Protein AF-0000000086155146 (afdb_homodimer)

Solvent-accessible surface area (backbone atoms only — not comparable to full-atom values): 42129 Å² total; per-residue (Å²): 133,86,76,80,70,72,75,75,74,77,74,77,80,60,56,73,86,60,48,86,61,66,80,76,77,64,68,78,49,41,44,60,53,48,50,51,53,52,52,36,33,69,68,70,44,82,48,33,76,65,54,46,50,51,50,54,57,60,63,41,66,74,61,87,83,54,77,83,78,45,73,68,56,48,50,47,44,37,39,73,60,63,41,34,44,66,56,79,62,88,59,85,77,42,44,61,18,37,35,22,65,53,48,24,38,41,51,51,40,46,54,49,54,49,50,40,51,74,71,64,38,53,57,33,37,41,55,73,49,75,48,46,19,61,42,56,50,90,77,64,74,53,46,96,81,67,66,49,54,77,82,67,74,88,69,92,59,45,38,32,38,41,34,42,41,27,29,54,80,20,67,47,74,79,32,74,41,71,49,60,25,27,82,53,32,76,86,44,89,57,59,46,59,96,35,41,66,60,49,48,49,46,39,64,70,32,42,52,74,62,47,63,71,55,22,34,40,33,34,60,76,48,68,51,57,57,40,57,30,84,88,29,55,61,79,58,47,82,52,49,60,67,51,42,26,44,49,38,41,77,69,67,52,73,57,95,84,33,63,45,47,72,57,44,62,76,50,50,36,28,48,42,49,37,52,42,62,75,61,49,53,73,80,42,37,45,56,42,57,58,31,44,77,54,45,25,44,64,43,64,46,36,82,65,44,55,62,70,38,41,54,56,60,50,49,51,52,38,52,51,52,28,14,67,66,50,79,77,56,33,59,68,50,42,49,51,38,45,53,50,42,62,72,64,54,51,35,68,59,32,34,52,36,44,52,48,25,52,51,50,45,52,50,52,61,74,49,42,65,53,58,52,40,39,60,84,120,133,86,76,80,69,72,75,75,74,76,75,74,80,60,56,74,86,62,47,84,61,68,80,76,75,65,68,78,49,40,44,58,53,48,50,52,52,52,51,37,33,69,68,71,44,81,48,34,74,65,53,47,49,51,48,52,57,60,65,48,63,78,65,89,82,60,78,83,78,44,73,68,57,48,51,46,44,36,41,74,59,62,43,35,44,66,56,79,62,89,60,87,78,43,44,61,19,37,35,21,66,52,48,24,36,43,51,52,41,47,55,49,54,48,49,40,51,73,70,67,39,53,58,33,35,41,56,72,51,75,48,45,19,61,43,58,50,91,77,63,76,50,46,97,81,69,69,47,54,76,84,67,75,87,67,92,59,44,39,31,39,41,35,42,40,27,30,56,79,20,67,49,74,80,32,74,42,73,48,60,25,24,81,54,31,76,86,46,89,57,58,49,56,96,35,41,66,60,48,49,50,45,39,63,70,30,41,52,74,62,47,64,71,54,22,35,40,34,32,58,76,48,70,51,56,58,39,58,30,82,89,26,56,62,77,58,46,83,52,48,59,67,52,43,27,46,50,37,40,78,69,66,51,72,57,96,84,34,63,44,48,72,57,45,63,74,51,50,37,27,49,42,50,38,53,41,63,75,61,50,54,73,78,43,38,45,56,43,56,57,32,44,77,55,44,25,45,63,43,62,47,34,82,64,42,56,61,70,38,42,54,56,61,51,48,52,51,39,52,51,51,29,12,68,66,51,81,77,57,32,59,69,52,42,48,52,40,45,51,49,43,61,72,64,55,51,34,67,58,32,34,54,36,44,52,49,25,52,51,51,45,53,52,52,60,73,49,44,65,53,58,51,40,38,63,85,122

InterPro domains:
  IPR036397 Ribonuclease H superfamily [G3DSA:3.30.420.10] (90-369)
  IPR038717 Tc1-like transposase, DDE domain [PF13358] (192-325)

Radius of gyration: 32.21 Å; Cα contacts (8 Å, |Δi|>4): 1114; chains: 2; bounding box: 60×94×88 Å

pLDDT: mean 84.03, std 21.08, range [21.81, 98.88]

Secondary structure (DSSP, 8-state):
---------------TTS--------GGGHHHHHHHHHHHHHTT----HHHHHHHHHHHTTSSSS-----HHHHHHIIIIIS-EEE---SSS---EEEEHHHHHHHHHHHHHHHHHHHTT--EEEEEEEEEETT---SS----TTS--S-----S---EEEEEEEEETTEEPTT--EEEE-GGG-SSSS------HHHHHHHIIIIIGGGSPTT-EEEE---TTT-PBPGGGPPPPTT--HHHHHHHHHHTT--BTTB-SHHHHTTS-HHHHHHHHHHTPPPP-BHHHHHHHTTT-EEEEPPTT-GGG-THHHHHHHHHHHHHHH--S--HHHHHHHHHHHHHH--HHHHHHHHHHHHHHHHHHHHTTTTS-EE---/---------------TTS--------GGGHHHHHHHHHHHHHTT----HHHHHHHHHHHTTS-SS-----HHHHHHIIIIIS-EEE---SSS---EEEEHHHHHHHHHHHHHHHHHHHTT--EEEEEEEEEETT---S-----TTS--S-----S---EEEEEEEEETTEEPTT--EEEE-GGG-SSSS------HHHHHHHIIIIITTTSPTT-EEEE---TTT-PBPGGGPPPPTT--HHHHHHHHHHTT--BTTB-SHHHHTTS-HHHHHHHHHHTPPPP-BHHHHHHHHTT-EEEEPPTT-GGG-THHHHHHHHHHHHHHH--S--HHHHHHHHHHHHHH--HHHHHHHHHHHHHHHHHHHHTTTTS-EE---

Structure (mmCIF, N/CA/C/O backbone):
data_AF-0000000086155146-model_v1
#
loop_
_entity.id
_entity.type
_entity.pdbx_description
1 polymer 'Tc1-like transposase DDE domain-containing protein'
#
loop_
_atom_site.group_PDB
_atom_site.id
_atom_site.type_symbol
_atom_site.label_atom_id
_atom_site.label_alt_id
_atom_site.label_comp_id
_atom_site.label_asym_id
_atom_site.label_entity_id
_atom_site.label_seq_id
_atom_site.pdbx_PDB_ins_code
_atom_site.Cartn_x
_atom_site.Cartn_y
_atom_site.Cartn_z
_atom_site.occupancy
_atom_site.B_iso_or_equiv
_atom_site.auth_seq_id
_atom_site.auth_comp_id
_atom_site.auth_asym_id
_atom_site.auth_atom_id
_atom_site.pdbx_PDB_model_num
ATOM 1 N N . MET A 1 1 ? 4.207 -21.031 -58.031 1 22.39 1 MET A N 1
ATOM 2 C CA . MET A 1 1 ? 4.684 -20.109 -57 1 22.39 1 MET A CA 1
ATOM 3 C C . MET A 1 1 ? 3.621 -19.891 -55.938 1 22.39 1 MET A C 1
ATOM 5 O O . MET A 1 1 ? 2.541 -19.375 -56.219 1 22.39 1 MET A O 1
ATOM 9 N N . GLN A 1 2 ? 3.359 -20.906 -55.094 1 22.81 2 GLN A N 1
ATOM 10 C CA . GLN A 1 2 ? 2.277 -21.094 -54.125 1 22.81 2 GLN A CA 1
ATOM 11 C C . GLN A 1 2 ? 2.289 -20.016 -53.062 1 22.81 2 GLN A C 1
ATOM 13 O O . GLN A 1 2 ? 3.299 -19.828 -52.375 1 22.81 2 GLN A O 1
ATOM 18 N N . ILE A 1 3 ? 1.661 -18.875 -53.344 1 22.64 3 ILE A N 1
ATOM 19 C CA . ILE A 1 3 ? 1.706 -17.688 -52.5 1 22.64 3 ILE A CA 1
ATOM 20 C C . ILE A 1 3 ? 1.04 -17.984 -51.156 1 22.64 3 ILE A C 1
ATOM 22 O O . ILE A 1 3 ? -0.092 -18.484 -51.125 1 22.64 3 ILE A O 1
ATOM 26 N N . ARG A 1 4 ? 1.649 -18.172 -50.031 1 22.8 4 ARG A N 1
ATOM 27 C CA . ARG A 1 4 ? 1.273 -18.266 -48.625 1 22.8 4 ARG A CA 1
ATOM 28 C C . ARG A 1 4 ? 0.456 -17.047 -48.188 1 22.8 4 ARG A C 1
ATOM 30 O O . ARG A 1 4 ? 1.004 -15.961 -48 1 22.8 4 ARG A O 1
ATOM 37 N N . LYS A 1 5 ? -0.626 -16.734 -48.844 1 27.36 5 LYS A N 1
ATOM 38 C CA . LYS A 1 5 ? -1.312 -15.633 -48.156 1 27.36 5 LYS A CA 1
ATOM 39 C C . LYS A 1 5 ? -1.737 -16.016 -46.75 1 27.36 5 LYS A C 1
ATOM 41 O O . LYS A 1 5 ? -2.379 -17.047 -46.562 1 27.36 5 LYS A O 1
ATOM 46 N N . LYS A 1 6 ? -1.013 -15.594 -45.781 1 28.09 6 LYS A N 1
ATOM 47 C CA . LYS A 1 6 ? -1.345 -15.672 -44.375 1 28.09 6 LYS A CA 1
ATOM 48 C C . LYS A 1 6 ? -2.803 -15.289 -44.125 1 28.09 6 LYS A C 1
ATOM 50 O O . LYS A 1 6 ? -3.27 -14.25 -44.594 1 28.09 6 LYS A O 1
ATOM 55 N N . LEU A 1 7 ? -3.721 -16.219 -44.188 1 27.06 7 LEU A N 1
ATOM 56 C CA . LEU A 1 7 ? -5.059 -15.891 -43.719 1 27.06 7 LEU A CA 1
ATOM 57 C C . LEU A 1 7 ? -4.992 -14.875 -42.562 1 27.06 7 LEU A C 1
ATOM 59 O O . LEU A 1 7 ? -4.316 -15.109 -41.562 1 27.06 7 LEU A O 1
ATOM 63 N N . GLU A 1 8 ? -4.98 -13.578 -42.906 1 27.05 8 GLU A N 1
ATOM 64 C CA . GLU A 1 8 ? -5.238 -12.586 -41.844 1 27.05 8 GLU A CA 1
ATOM 65 C C . GLU A 1 8 ? -6.367 -13.023 -40.938 1 27.05 8 GLU A C 1
ATOM 67 O O . GLU A 1 8 ? -7.484 -13.281 -41.375 1 27.05 8 GLU A O 1
ATOM 72 N N . SER A 1 9 ? -6.246 -13.961 -40.094 1 27.7 9 SER A N 1
ATOM 73 C CA . SER A 1 9 ? -7.16 -14.367 -39.031 1 27.7 9 SER A CA 1
ATOM 74 C C . SER A 1 9 ? -8.125 -13.242 -38.656 1 27.7 9 SER A C 1
ATOM 76 O O . SER A 1 9 ? -7.738 -12.07 -38.625 1 27.7 9 SER A O 1
ATOM 78 N N . GLY A 1 10 ? -9.445 -13.359 -39.031 1 26.94 10 GLY A N 1
ATOM 79 C CA . GLY A 1 10 ? -10.625 -12.547 -38.781 1 26.94 10 GLY A CA 1
ATOM 80 C C . GLY A 1 10 ? -10.602 -11.867 -37.438 1 26.94 10 GLY A C 1
ATOM 81 O O . GLY A 1 10 ? -10.07 -12.414 -36.469 1 26.94 10 GLY A O 1
ATOM 82 N N . GLU A 1 11 ? -10.57 -10.578 -37.406 1 29 11 GLU A N 1
ATOM 83 C CA . GLU A 1 11 ? -10.727 -9.672 -36.281 1 29 11 GLU A CA 1
ATOM 84 C C . GLU A 1 11 ? -11.969 -10.023 -35.469 1 29 11 GLU A C 1
ATOM 86 O O . GLU A 1 11 ? -13.062 -10.125 -36 1 29 11 GLU A O 1
ATOM 91 N N . PRO A 1 12 ? -11.922 -10.914 -34.5 1 28.66 12 PRO A N 1
ATOM 92 C CA . PRO A 1 12 ? -13.125 -11.156 -33.688 1 28.66 12 PRO A CA 1
ATOM 93 C C . PRO A 1 12 ? -13.945 -9.891 -33.469 1 28.66 12 PRO A C 1
ATOM 95 O O . PRO A 1 12 ? -13.391 -8.797 -33.312 1 28.66 12 PRO A O 1
ATOM 98 N N . PHE A 1 13 ? -15.062 -9.773 -34.156 1 28.67 13 PHE A N 1
ATOM 99 C CA . PHE A 1 13 ? -16.109 -8.758 -34 1 28.67 13 PHE A CA 1
ATOM 100 C C . PHE A 1 13 ? -16.406 -8.5 -32.531 1 28.67 13 PHE A C 1
ATOM 102 O O . PHE A 1 13 ? -17.109 -9.273 -31.891 1 28.67 13 PHE A O 1
ATOM 109 N N . TYR A 1 14 ? -15.43 -8.102 -31.734 1 29.31 14 TYR A N 1
ATOM 110 C CA . TYR A 1 14 ? -15.773 -7.598 -30.406 1 29.31 14 TYR A CA 1
ATOM 111 C C . TYR A 1 14 ? -16.875 -6.543 -30.5 1 29.31 14 TYR A C 1
ATOM 113 O O . TYR A 1 14 ? -16.938 -5.777 -31.469 1 29.31 14 TYR A O 1
ATOM 121 N N . ASP A 1 15 ? -18.078 -6.93 -30.047 1 28.42 15 ASP A N 1
ATOM 122 C CA . ASP A 1 15 ? -19.094 -5.91 -29.828 1 28.42 15 ASP A CA 1
ATOM 123 C C . ASP A 1 15 ? -18.469 -4.559 -29.484 1 28.42 15 ASP A C 1
ATOM 125 O O . ASP A 1 15 ? -17.344 -4.5 -28.969 1 28.42 15 ASP A O 1
ATOM 129 N N . GLU A 1 16 ? -18.922 -3.521 -30.141 1 31.19 16 GLU A N 1
ATOM 130 C CA . GLU A 1 16 ? -18.469 -2.135 -30.062 1 31.19 16 GLU A CA 1
ATOM 131 C C . GLU A 1 16 ? -18.094 -1.765 -28.625 1 31.19 16 GLU A C 1
ATOM 133 O O . GLU A 1 16 ? -17.141 -1.021 -28.406 1 31.19 16 GLU A O 1
ATOM 138 N N . GLU A 1 17 ? -19.047 -1.908 -27.734 1 31.16 17 GLU A N 1
ATOM 139 C CA . GLU A 1 17 ? -18.766 -1.576 -26.344 1 31.16 17 GLU A CA 1
ATOM 140 C C . GLU A 1 17 ? -17.578 -2.369 -25.812 1 31.16 17 GLU A C 1
ATOM 142 O O . GLU A 1 17 ? -17.156 -2.178 -24.672 1 31.16 17 GLU A O 1
ATOM 147 N N . GLU A 1 18 ? -17.422 -3.58 -26.281 1 32 18 GLU A N 1
ATOM 148 C CA . GLU A 1 18 ? -16.125 -4.199 -26.031 1 32 18 GLU A CA 1
ATOM 149 C C . GLU A 1 18 ? -14.977 -3.32 -26.547 1 32 18 GLU A C 1
ATOM 151 O O . GLU A 1 18 ? -14.625 -3.379 -27.719 1 32 18 GLU A O 1
ATOM 156 N N . ARG A 1 19 ? -15 -1.979 -26.547 1 32.94 19 ARG A N 1
ATOM 157 C CA . ARG A 1 19 ? -13.914 -1.015 -26.656 1 32.94 19 ARG A CA 1
ATOM 158 C C . ARG A 1 19 ? -12.555 -1.7 -26.516 1 32.94 19 ARG A C 1
ATOM 160 O O . ARG A 1 19 ? -12.461 -2.795 -25.953 1 32.94 19 ARG A O 1
ATOM 167 N N . ASP A 1 20 ? -11.461 -0.962 -27.109 1 34.09 20 ASP A N 1
ATOM 168 C CA . ASP A 1 20 ? -10.031 -1.262 -27.062 1 34.09 20 ASP A CA 1
ATOM 169 C C . ASP A 1 20 ? -9.664 -1.97 -25.766 1 34.09 20 ASP A C 1
ATOM 171 O O . ASP A 1 20 ? -9.203 -1.333 -24.812 1 34.09 20 ASP A O 1
ATOM 175 N N . ARG A 1 21 ? -10.516 -2.598 -25.266 1 38.12 21 ARG A N 1
ATOM 176 C CA . ARG A 1 21 ? -9.844 -3.279 -24.156 1 38.12 21 ARG A CA 1
ATOM 177 C C . ARG A 1 21 ? -8.453 -3.76 -24.578 1 38.12 21 ARG A C 1
ATOM 179 O O . ARG A 1 21 ? -8.32 -4.523 -25.531 1 38.12 21 ARG A O 1
ATOM 186 N N . ALA A 1 22 ? -7.52 -2.988 -24.547 1 45.38 22 ALA A N 1
ATOM 187 C CA . ALA A 1 22 ? -6.105 -3.299 -24.719 1 45.38 22 ALA A CA 1
ATOM 188 C C . ALA A 1 22 ? -5.832 -4.777 -24.453 1 45.38 22 ALA A C 1
ATOM 190 O O . ALA A 1 22 ? -6.324 -5.34 -23.484 1 45.38 22 ALA A O 1
ATOM 191 N N . MET A 1 23 ? -5.879 -5.637 -25.516 1 49.91 23 MET A N 1
ATOM 192 C CA . MET A 1 23 ? -5.492 -7.043 -25.422 1 49.91 23 MET A CA 1
ATOM 193 C C . MET A 1 23 ? -4.602 -7.277 -24.203 1 49.91 23 MET A C 1
ATOM 195 O O . MET A 1 23 ? -3.523 -6.688 -24.094 1 49.91 23 MET A O 1
ATOM 199 N N . GLU A 1 24 ? -5.207 -7.652 -23.078 1 66.75 24 GLU A N 1
ATOM 200 C CA . GLU A 1 24 ? -4.418 -7.992 -21.891 1 66.75 24 GLU A CA 1
ATOM 201 C C . GLU A 1 24 ? -3.404 -9.086 -22.203 1 66.75 24 GLU A C 1
ATOM 203 O O . GLU A 1 24 ? -3.75 -10.102 -22.812 1 66.75 24 GLU A O 1
ATOM 208 N N . VAL A 1 25 ? -2.135 -8.898 -22.156 1 78.12 25 VAL A N 1
ATOM 209 C CA . VAL A 1 25 ? -1.032 -9.836 -22.344 1 78.12 25 VAL A CA 1
ATOM 210 C C . VAL A 1 25 ? -1.186 -11.016 -21.391 1 78.12 25 VAL A C 1
ATOM 212 O O . VAL A 1 25 ? -1.379 -10.828 -20.188 1 78.12 25 VAL A O 1
ATOM 215 N N . PRO A 1 26 ? -1.188 -12.219 -22.031 1 80.44 26 PRO A N 1
ATOM 216 C CA . PRO A 1 26 ? -1.224 -13.375 -21.125 1 80.44 26 PRO A CA 1
ATOM 217 C C . PRO A 1 26 ? -0.062 -13.391 -20.141 1 80.44 26 PRO A C 1
ATOM 219 O O . PRO A 1 26 ? 1.069 -13.062 -20.5 1 80.44 26 PRO A O 1
ATOM 222 N N . PRO A 1 27 ? -0.324 -13.844 -18.938 1 85.06 27 PRO A N 1
ATOM 223 C CA . PRO A 1 27 ? 0.723 -13.891 -17.922 1 85.06 27 PRO A CA 1
ATOM 224 C C . PRO A 1 27 ? 1.855 -14.852 -18.281 1 85.06 27 PRO A C 1
ATOM 226 O O . PRO A 1 27 ? 2.957 -14.742 -17.734 1 85.06 27 PRO A O 1
ATOM 229 N N . SER A 1 28 ? 1.609 -15.703 -19.219 1 82.25 28 SER A N 1
ATOM 230 C CA . SER A 1 28 ? 2.596 -16.703 -19.609 1 82.25 28 SER A CA 1
ATOM 231 C C . SER A 1 28 ? 3.82 -16.062 -20.25 1 82.25 28 SER A C 1
ATOM 233 O O . SER A 1 28 ? 4.875 -16.688 -20.359 1 82.25 28 SER A O 1
ATOM 235 N N . PHE A 1 29 ? 3.707 -14.812 -20.531 1 87 29 PHE A N 1
ATOM 236 C CA . PHE A 1 29 ? 4.828 -14.117 -21.141 1 87 29 PHE A CA 1
ATOM 237 C C . PHE A 1 29 ? 5.762 -13.547 -20.078 1 87 29 PHE A C 1
ATOM 239 O O . PHE A 1 29 ? 6.832 -13.023 -20.406 1 87 29 PHE A O 1
ATOM 246 N N . ALA A 1 30 ? 5.387 -13.656 -18.844 1 91.81 30 ALA A N 1
ATOM 247 C CA . ALA A 1 30 ? 6.172 -13.078 -17.75 1 91.81 30 ALA A CA 1
ATOM 248 C C . ALA A 1 30 ? 7.578 -13.664 -17.719 1 91.81 30 ALA A C 1
ATOM 250 O O . ALA A 1 30 ? 8.555 -12.938 -17.484 1 91.81 30 ALA A O 1
ATOM 251 N N . GLY A 1 31 ? 7.691 -14.922 -18 1 92.44 31 GLY A N 1
ATOM 252 C CA . GLY A 1 31 ? 8.992 -15.562 -18 1 92.44 31 GLY A CA 1
ATOM 253 C C . GLY A 1 31 ? 9.945 -14.992 -19.031 1 92.44 31 GLY A C 1
ATOM 254 O O . GLY A 1 31 ? 11.109 -14.719 -18.719 1 92.44 31 GLY A O 1
ATOM 255 N N . ASP A 1 32 ? 9.445 -14.781 -20.188 1 90.69 32 ASP A N 1
ATOM 256 C CA . ASP A 1 32 ? 10.258 -14.227 -21.266 1 90.69 32 ASP A CA 1
ATOM 257 C C . ASP A 1 32 ? 10.711 -12.805 -20.938 1 90.69 32 ASP A C 1
ATOM 259 O O . ASP A 1 32 ? 11.867 -12.453 -21.172 1 90.69 32 ASP A O 1
ATOM 263 N N . VAL A 1 33 ? 9.789 -12.117 -20.484 1 92.94 33 VAL A N 1
ATOM 264 C CA . VAL A 1 33 ? 10.086 -10.734 -20.156 1 92.94 33 VAL A CA 1
ATOM 265 C C . VAL A 1 33 ? 11.109 -10.688 -19.016 1 92.94 33 VAL A C 1
ATOM 267 O O . VAL A 1 33 ? 12.086 -9.93 -19.094 1 92.94 33 VAL A O 1
ATOM 270 N N . ARG A 1 34 ? 10.914 -11.438 -18.031 1 95.31 34 ARG A N 1
ATOM 271 C CA . ARG A 1 34 ? 11.82 -11.469 -16.891 1 95.31 34 ARG A CA 1
ATOM 272 C C . ARG A 1 34 ? 13.219 -11.922 -17.312 1 95.31 34 ARG A C 1
ATOM 274 O O . ARG A 1 34 ? 14.219 -11.359 -16.859 1 95.31 34 ARG A O 1
ATOM 281 N N . ASP A 1 35 ? 13.273 -12.93 -18.125 1 94.12 35 ASP A N 1
ATOM 282 C CA . ASP A 1 35 ? 14.562 -13.398 -18.641 1 94.12 35 ASP A CA 1
ATOM 283 C C . ASP A 1 35 ? 15.32 -12.281 -19.344 1 94.12 35 ASP A C 1
ATOM 285 O O . ASP A 1 35 ? 16.516 -12.109 -19.156 1 94.12 35 ASP A O 1
ATOM 289 N N . ALA A 1 36 ? 14.562 -11.586 -20.156 1 93.88 36 ALA A N 1
ATOM 290 C CA . ALA A 1 36 ? 15.188 -10.469 -20.859 1 93.88 36 ALA A CA 1
ATOM 291 C C . ALA A 1 36 ? 15.719 -9.43 -19.875 1 93.88 36 ALA A C 1
ATOM 293 O O . ALA A 1 36 ? 16.844 -8.938 -20.031 1 93.88 36 ALA A O 1
ATOM 294 N N . ILE A 1 37 ? 14.93 -9.117 -18.891 1 94.5 37 ILE A N 1
ATOM 295 C CA . ILE A 1 37 ? 15.32 -8.133 -17.875 1 94.5 37 ILE A CA 1
ATOM 296 C C . ILE A 1 37 ? 16.578 -8.617 -17.156 1 94.5 37 ILE A C 1
ATOM 298 O O . ILE A 1 37 ? 17.547 -7.867 -17.031 1 94.5 37 ILE A O 1
ATOM 302 N N . PHE A 1 38 ? 16.578 -9.859 -16.719 1 95.5 38 PHE A N 1
ATOM 303 C CA . PHE A 1 38 ? 17.703 -10.43 -15.969 1 95.5 38 PHE A CA 1
ATOM 304 C C . PHE A 1 38 ? 18.969 -10.469 -16.828 1 95.5 38 PHE A C 1
ATOM 306 O O . PHE A 1 38 ? 20.047 -10.125 -16.359 1 95.5 38 PHE A O 1
ATOM 313 N N . ASP A 1 39 ? 18.766 -10.812 -18.062 1 94.38 39 ASP A N 1
ATOM 314 C CA . ASP A 1 39 ? 19.906 -10.852 -18.984 1 94.38 39 ASP A CA 1
ATOM 315 C C . ASP A 1 39 ? 20.5 -9.461 -19.172 1 94.38 39 ASP A C 1
ATOM 317 O O . ASP A 1 39 ? 21.719 -9.297 -19.172 1 94.38 39 ASP A O 1
ATOM 321 N N . MET A 1 40 ? 19.672 -8.523 -19.344 1 94.69 40 MET A N 1
ATOM 322 C CA . MET A 1 40 ? 20.141 -7.156 -19.562 1 94.69 40 MET A CA 1
ATOM 323 C C . MET A 1 40 ? 20.875 -6.625 -18.344 1 94.69 40 MET A C 1
ATOM 325 O O . MET A 1 40 ? 21.953 -6.043 -18.484 1 94.69 40 MET A O 1
ATOM 329 N N . TYR A 1 41 ? 20.359 -6.863 -17.219 1 93.25 41 TYR A N 1
ATOM 330 C CA . TYR A 1 41 ? 21.031 -6.391 -16.016 1 93.25 41 TYR A CA 1
ATOM 331 C C . TYR A 1 41 ? 22.328 -7.148 -15.773 1 93.25 41 TYR A C 1
ATOM 333 O O . TYR A 1 41 ? 23.328 -6.566 -15.328 1 93.25 41 TYR A O 1
ATOM 341 N N . ALA A 1 42 ? 22.312 -8.422 -16 1 94.25 42 ALA A N 1
ATOM 342 C CA . ALA A 1 42 ? 23.531 -9.211 -15.883 1 94.25 42 ALA A CA 1
ATOM 343 C C . ALA A 1 42 ? 24.625 -8.68 -16.797 1 94.25 42 ALA A C 1
ATOM 345 O O . ALA A 1 42 ? 25.812 -8.719 -16.453 1 94.25 42 ALA A O 1
ATOM 346 N N . ALA A 1 43 ? 24.219 -8.156 -17.922 1 94.69 43 ALA A N 1
ATOM 347 C CA . ALA A 1 43 ? 25.141 -7.594 -18.906 1 94.69 43 ALA A CA 1
ATOM 348 C C . ALA A 1 43 ? 25.438 -6.129 -18.594 1 94.69 43 ALA A C 1
ATOM 350 O O . ALA A 1 43 ? 26.047 -5.43 -19.406 1 94.69 43 ALA A O 1
ATOM 351 N N . LYS A 1 44 ? 24.906 -5.629 -17.484 1 92.56 44 LYS A N 1
ATOM 352 C CA . LYS A 1 44 ? 25.125 -4.262 -17.016 1 92.56 44 LYS A CA 1
ATOM 353 C C . LYS A 1 44 ? 24.578 -3.248 -18.031 1 92.56 44 LYS A C 1
ATOM 355 O O . LYS A 1 44 ? 25.203 -2.215 -18.281 1 92.56 44 LYS A O 1
ATOM 360 N N . GLN A 1 45 ? 23.484 -3.652 -18.625 1 90.19 45 GLN A N 1
ATOM 361 C CA . GLN A 1 45 ? 22.797 -2.738 -19.531 1 90.19 45 GLN A CA 1
ATOM 362 C C . GLN A 1 45 ? 21.75 -1.913 -18.797 1 90.19 45 GLN A C 1
ATOM 364 O O . GLN A 1 45 ? 21.203 -2.357 -17.797 1 90.19 45 GLN A O 1
ATOM 369 N N . HIS A 1 46 ? 21.547 -0.775 -19.391 1 85.31 46 HIS A N 1
ATOM 370 C CA . HIS A 1 46 ? 20.469 0.052 -18.891 1 85.31 46 HIS A CA 1
ATOM 371 C C . HIS A 1 46 ? 19.109 -0.436 -19.391 1 85.31 46 HIS A C 1
ATOM 373 O O . HIS A 1 46 ? 18.891 -0.514 -20.609 1 85.31 46 HIS A O 1
ATOM 379 N N . VAL A 1 47 ? 18.297 -0.763 -18.453 1 90.5 47 VAL A N 1
ATOM 380 C CA . VAL A 1 47 ? 17 -1.321 -18.828 1 90.5 47 VAL A CA 1
ATOM 381 C C . VAL A 1 47 ? 15.938 -0.231 -18.781 1 90.5 47 VAL A C 1
ATOM 383 O O . VAL A 1 47 ? 15.531 0.201 -17.703 1 90.5 47 VAL A O 1
ATOM 386 N N . THR A 1 48 ? 15.555 0.263 -19.891 1 87.75 48 THR A N 1
ATOM 387 C CA . THR A 1 48 ? 14.422 1.167 -20.078 1 87.75 48 THR A CA 1
ATOM 388 C C . THR A 1 48 ? 13.281 0.471 -20.812 1 87.75 48 THR A C 1
ATOM 390 O O . THR A 1 48 ? 13.453 -0.641 -21.312 1 87.75 48 THR A O 1
ATOM 393 N N . LEU A 1 49 ? 12.188 1.136 -20.766 1 88.5 49 LEU A N 1
ATOM 394 C CA . LEU A 1 49 ? 11.055 0.56 -21.484 1 88.5 49 LEU A CA 1
ATOM 395 C C . LEU A 1 49 ? 11.391 0.365 -22.953 1 88.5 49 LEU A C 1
ATOM 397 O O . LEU A 1 49 ? 11.078 -0.676 -23.531 1 88.5 49 LEU A O 1
ATOM 401 N N . ASP A 1 50 ? 12.078 1.266 -23.516 1 88.5 50 ASP A N 1
ATOM 402 C CA . ASP A 1 50 ? 12.406 1.222 -24.938 1 88.5 50 ASP A CA 1
ATOM 403 C C . ASP A 1 50 ? 13.438 0.136 -25.234 1 88.5 50 ASP A C 1
ATOM 405 O O . ASP A 1 50 ? 13.297 -0.611 -26.203 1 88.5 50 ASP A O 1
ATOM 409 N N . THR A 1 51 ? 14.43 0.076 -24.453 1 90.75 51 THR A N 1
ATOM 410 C CA . THR A 1 51 ? 15.469 -0.921 -24.688 1 90.75 51 THR A CA 1
ATOM 411 C C . THR A 1 51 ? 14.93 -2.33 -24.453 1 90.75 51 THR A C 1
ATOM 413 O O . THR A 1 51 ? 15.297 -3.266 -25.172 1 90.75 51 THR A O 1
ATOM 416 N N . LEU A 1 52 ? 14.117 -2.486 -23.469 1 91.81 52 LEU A N 1
ATOM 417 C CA . LEU A 1 52 ? 13.5 -3.783 -23.203 1 91.81 52 LEU A CA 1
ATOM 418 C C . LEU A 1 52 ? 12.578 -4.184 -24.344 1 91.81 52 LEU A C 1
ATOM 420 O O . LEU A 1 52 ? 12.578 -5.34 -24.766 1 91.81 52 LEU A O 1
ATOM 424 N N . LEU A 1 53 ? 11.797 -3.186 -24.812 1 91.12 53 LEU A N 1
ATOM 425 C CA . LEU A 1 53 ? 10.906 -3.445 -25.938 1 91.12 53 LEU A CA 1
ATOM 426 C C . LEU A 1 53 ? 11.688 -3.939 -27.141 1 91.12 53 LEU A C 1
ATOM 428 O O . LEU A 1 53 ? 11.305 -4.926 -27.781 1 91.12 53 LEU A O 1
ATOM 432 N N . LYS A 1 54 ? 12.734 -3.271 -27.469 1 90.44 54 LYS A N 1
ATOM 433 C CA . LYS A 1 54 ? 13.586 -3.666 -28.594 1 90.44 54 LYS A CA 1
ATOM 434 C C . LYS A 1 54 ? 14.133 -5.078 -28.391 1 90.44 54 LYS A C 1
ATOM 436 O O . LYS A 1 54 ? 14.133 -5.883 -29.328 1 90.44 54 LYS A O 1
ATOM 441 N N . THR A 1 55 ? 14.57 -5.355 -27.203 1 91.56 55 THR A N 1
ATOM 442 C CA . THR A 1 55 ? 15.117 -6.672 -26.891 1 91.56 55 THR A CA 1
ATOM 443 C C . THR A 1 55 ? 14.062 -7.758 -27.094 1 91.56 55 THR A C 1
ATOM 445 O O . THR A 1 55 ? 14.352 -8.82 -27.641 1 91.56 55 THR A O 1
ATOM 448 N N . LEU A 1 56 ? 12.891 -7.512 -26.625 1 90.06 56 LEU A N 1
ATOM 449 C CA . LEU A 1 56 ? 11.812 -8.484 -26.75 1 90.06 56 LEU A CA 1
ATOM 450 C C . LEU A 1 56 ? 11.414 -8.672 -28.203 1 90.06 56 LEU A C 1
ATOM 452 O O . LEU A 1 56 ? 11.094 -9.781 -28.625 1 90.06 56 LEU A O 1
ATOM 456 N N . GLN A 1 57 ? 11.445 -7.605 -28.938 1 85.81 57 GLN A N 1
ATOM 457 C CA . GLN A 1 57 ? 11.133 -7.676 -30.359 1 85.81 57 GLN A CA 1
ATOM 458 C C . GLN A 1 57 ? 12.219 -8.422 -31.125 1 85.81 57 GLN A C 1
ATOM 460 O O . GLN A 1 57 ? 11.93 -9.188 -32.031 1 85.81 57 GLN A O 1
ATOM 465 N N . ASP A 1 58 ? 13.414 -8.219 -30.75 1 84.06 58 ASP A N 1
ATOM 466 C CA . ASP A 1 58 ? 14.531 -8.891 -31.391 1 84.06 58 ASP A CA 1
ATOM 467 C C . ASP A 1 58 ? 14.516 -10.391 -31.078 1 84.06 58 ASP A C 1
ATOM 469 O O . ASP A 1 58 ? 14.859 -11.203 -31.938 1 84.06 58 ASP A O 1
ATOM 473 N N . LYS A 1 59 ? 14.227 -10.672 -29.812 1 74.62 59 LYS A N 1
ATOM 474 C CA . LYS A 1 59 ? 14.172 -12.078 -29.422 1 74.62 59 LYS A CA 1
ATOM 475 C C . LYS A 1 59 ? 12.992 -12.781 -30.094 1 74.62 59 LYS A C 1
ATOM 477 O O . LYS A 1 59 ? 13.008 -14 -30.25 1 74.62 59 LYS A O 1
ATOM 482 N N . ARG A 1 60 ? 11.922 -12.156 -30.297 1 59.81 60 ARG A N 1
ATOM 483 C CA . ARG A 1 60 ? 10.734 -12.742 -30.922 1 59.81 60 ARG A CA 1
ATOM 484 C C . ARG A 1 60 ? 10.992 -13.07 -32.375 1 59.81 60 ARG A C 1
ATOM 486 O O . ARG A 1 60 ? 10.055 -13.336 -33.125 1 59.81 60 ARG A O 1
ATOM 493 N N . VAL A 1 61 ? 12.273 -12.805 -32.844 1 47 61 VAL A N 1
ATOM 494 C CA . VAL A 1 61 ? 12.367 -13.297 -34.188 1 47 61 VAL A CA 1
ATOM 495 C C . VAL A 1 61 ? 11.711 -14.68 -34.312 1 47 61 VAL A C 1
ATOM 497 O O . VAL A 1 61 ? 10.992 -14.961 -35.25 1 47 61 VAL A O 1
ATOM 500 N N . THR A 1 62 ? 12.25 -15.734 -33.656 1 38.94 62 THR A N 1
ATOM 501 C CA . THR A 1 62 ? 12.047 -17.109 -34.094 1 38.94 62 THR A CA 1
ATOM 502 C C . THR A 1 62 ? 10.688 -17.625 -33.625 1 38.94 62 THR A C 1
ATOM 504 O O . THR A 1 62 ? 10.188 -18.625 -34.156 1 38.94 62 THR A O 1
ATOM 507 N N . ARG A 1 63 ? 10.297 -17.609 -32.25 1 41.12 63 ARG A N 1
ATOM 508 C CA . ARG A 1 63 ? 9.258 -18.609 -31.984 1 41.12 63 ARG A CA 1
ATOM 509 C C . ARG A 1 63 ? 7.883 -18.078 -32.406 1 41.12 63 ARG A C 1
ATOM 511 O O . ARG A 1 63 ? 7.68 -16.875 -32.5 1 41.12 63 ARG A O 1
ATOM 518 N N . THR A 1 64 ? 6.938 -18.969 -32.75 1 39.5 64 THR A N 1
ATOM 519 C CA . THR A 1 64 ? 5.586 -18.984 -33.281 1 39.5 64 THR A CA 1
ATOM 520 C C . THR A 1 64 ? 4.719 -17.922 -32.594 1 39.5 64 THR A C 1
ATOM 522 O O . THR A 1 64 ? 3.77 -17.406 -33.219 1 39.5 64 THR A O 1
ATOM 525 N N . SER A 1 65 ? 4.562 -17.812 -31.312 1 48.59 65 SER A N 1
ATOM 526 C CA . SER A 1 65 ? 3.479 -17.109 -30.625 1 48.59 65 SER A CA 1
ATOM 527 C C . SER A 1 65 ? 3.875 -15.672 -30.297 1 48.59 65 SER A C 1
ATOM 529 O O . SER A 1 65 ? 4.281 -15.383 -29.156 1 48.59 65 SER A O 1
ATOM 531 N N . GLY A 1 66 ? 4.473 -14.992 -31.234 1 55.53 66 GLY A N 1
ATOM 532 C CA . GLY A 1 66 ? 5.137 -13.734 -30.953 1 55.53 66 GLY A CA 1
ATOM 533 C C . GLY A 1 66 ? 4.172 -12.617 -30.609 1 55.53 66 GLY A C 1
ATOM 534 O O . GLY A 1 66 ? 3.232 -12.344 -31.359 1 55.53 66 GLY A O 1
ATOM 535 N N . TRP A 1 67 ? 3.98 -12.367 -29.328 1 66.06 67 TRP A N 1
ATOM 536 C CA . TRP A 1 67 ? 3.238 -11.18 -28.922 1 66.06 67 TRP A CA 1
ATOM 537 C C . TRP A 1 67 ? 3.883 -9.914 -29.484 1 66.06 67 TRP A C 1
ATOM 539 O O . TRP A 1 67 ? 5.105 -9.773 -29.453 1 66.06 67 TRP A O 1
ATOM 549 N N . LYS A 1 68 ? 3.025 -9.273 -30.219 1 75.31 68 LYS A N 1
ATOM 550 C CA . LYS A 1 68 ? 3.49 -7.965 -30.672 1 75.31 68 LYS A CA 1
ATOM 551 C C . LYS A 1 68 ? 3.385 -6.926 -29.562 1 75.31 68 LYS A C 1
ATOM 553 O O . LYS A 1 68 ? 2.293 -6.441 -29.266 1 75.31 68 LYS A O 1
ATOM 558 N N . TRP A 1 69 ? 4.555 -6.613 -29.109 1 84.88 69 TRP A N 1
ATOM 559 C CA . TRP A 1 69 ? 4.609 -5.707 -27.953 1 84.88 69 TRP A CA 1
ATOM 560 C C . TRP A 1 69 ? 4.527 -4.254 -28.406 1 84.88 69 TRP A C 1
ATOM 562 O O . TRP A 1 69 ? 5.176 -3.863 -29.391 1 84.88 69 TRP A O 1
ATOM 572 N N . SER A 1 70 ? 3.662 -3.564 -27.797 1 87.5 70 SER A N 1
ATOM 573 C CA . SER A 1 70 ? 3.713 -2.107 -27.875 1 87.5 70 SER A CA 1
ATOM 574 C C . SER A 1 70 ? 4.262 -1.511 -26.578 1 87.5 70 SER A C 1
ATOM 576 O O . SER A 1 70 ? 4.316 -2.188 -25.562 1 87.5 70 SER A O 1
ATOM 578 N N . ARG A 1 71 ? 4.664 -0.289 -26.75 1 88.69 71 ARG A N 1
ATOM 579 C CA . ARG A 1 71 ? 5.23 0.386 -25.594 1 88.69 71 ARG A CA 1
ATOM 580 C C . ARG A 1 71 ? 4.227 0.436 -24.438 1 88.69 71 ARG A C 1
ATOM 582 O O . ARG A 1 71 ? 4.562 0.116 -23.297 1 88.69 71 ARG A O 1
ATOM 589 N N . SER A 1 72 ? 3.07 0.795 -24.688 1 88.12 72 SER A N 1
ATOM 590 C CA . SER A 1 72 ? 2.033 0.932 -23.672 1 88.12 72 SER A CA 1
ATOM 591 C C . SER A 1 72 ? 1.662 -0.421 -23.078 1 88.12 72 SER A C 1
ATOM 593 O O . SER A 1 72 ? 1.449 -0.534 -21.875 1 88.12 72 SER A O 1
ATOM 595 N N . THR A 1 73 ? 1.581 -1.408 -23.875 1 87.38 73 THR A N 1
ATOM 596 C CA . THR A 1 73 ? 1.246 -2.748 -23.406 1 87.38 73 THR A CA 1
ATOM 597 C C . THR A 1 73 ? 2.338 -3.285 -22.484 1 87.38 73 THR A C 1
ATOM 599 O O . THR A 1 73 ? 2.043 -3.871 -21.438 1 87.38 73 THR A O 1
ATOM 602 N N . LEU A 1 74 ? 3.5 -3.096 -22.969 1 90.44 74 LEU A N 1
ATOM 603 C CA . LEU A 1 74 ? 4.621 -3.564 -22.156 1 90.44 74 LEU A CA 1
ATOM 604 C C . LEU A 1 74 ? 4.656 -2.846 -20.812 1 90.44 74 LEU A C 1
ATOM 606 O O . LEU A 1 74 ? 4.883 -3.471 -19.766 1 90.44 74 LEU A O 1
ATOM 610 N N . TYR A 1 75 ? 4.465 -1.584 -20.875 1 89.5 75 TYR A N 1
ATOM 611 C CA . TYR A 1 75 ? 4.453 -0.807 -19.641 1 89.5 75 TYR A CA 1
ATOM 612 C C . TYR A 1 75 ? 3.41 -1.344 -18.656 1 89.5 75 TYR A C 1
ATOM 614 O O . TYR A 1 75 ? 3.709 -1.575 -17.484 1 89.5 75 TYR A O 1
ATOM 622 N N . ARG A 1 76 ? 2.248 -1.559 -19.141 1 88.88 76 ARG A N 1
ATOM 623 C CA . ARG A 1 76 ? 1.161 -2.055 -18.312 1 88.88 76 ARG A CA 1
ATOM 624 C C . ARG A 1 76 ? 1.472 -3.449 -17.781 1 88.88 76 ARG A C 1
ATOM 626 O O . ARG A 1 76 ? 1.162 -3.762 -16.625 1 88.88 76 ARG A O 1
ATOM 633 N N . PHE A 1 77 ? 2.008 -4.246 -18.656 1 91.12 77 PHE A N 1
ATOM 634 C CA . PHE A 1 77 ? 2.35 -5.605 -18.266 1 91.12 77 PHE A CA 1
ATOM 635 C C . PHE A 1 77 ? 3.377 -5.594 -17.141 1 91.12 77 PHE A C 1
ATOM 637 O O . PHE A 1 77 ? 3.242 -6.336 -16.156 1 91.12 77 PHE A O 1
ATOM 644 N N . LEU A 1 78 ? 4.34 -4.719 -17.234 1 92.38 78 LEU A N 1
ATOM 645 C CA . LEU A 1 78 ? 5.418 -4.613 -16.25 1 92.38 78 LEU A CA 1
ATOM 646 C C . LEU A 1 78 ? 4.891 -4.102 -14.922 1 92.38 78 LEU A C 1
ATOM 648 O O . LEU A 1 78 ? 5.25 -4.625 -13.859 1 92.38 78 LEU A O 1
ATOM 652 N N . THR A 1 79 ? 4.008 -3.143 -14.938 1 90.44 79 THR A N 1
ATOM 653 C CA . THR A 1 79 ? 3.584 -2.469 -13.719 1 90.44 79 THR A CA 1
ATOM 654 C C . THR A 1 79 ? 2.404 -3.197 -13.078 1 90.44 79 THR A C 1
ATOM 656 O O . THR A 1 79 ? 2.396 -3.438 -11.867 1 90.44 79 THR A O 1
ATOM 659 N N . ASP A 1 80 ? 1.519 -3.648 -13.914 1 87.31 80 ASP A N 1
ATOM 660 C CA . ASP A 1 80 ? 0.269 -4.18 -13.375 1 87.31 80 ASP A CA 1
ATOM 661 C C . ASP A 1 80 ? 0.378 -5.68 -13.117 1 87.31 80 ASP A C 1
ATOM 663 O O . ASP A 1 80 ? -0.185 -6.188 -12.141 1 87.31 80 ASP A O 1
ATOM 667 N N . THR A 1 81 ? 1.107 -6.363 -13.977 1 88.19 81 THR A N 1
ATOM 668 C CA . THR A 1 81 ? 1.166 -7.816 -13.891 1 88.19 81 THR A CA 1
ATOM 669 C C . THR A 1 81 ? 2.41 -8.266 -13.133 1 88.19 81 THR A C 1
ATOM 671 O O . THR A 1 81 ? 2.33 -9.125 -12.25 1 88.19 81 THR A O 1
ATOM 674 N N . MET A 1 82 ? 3.471 -7.605 -13.477 1 93.19 82 MET A N 1
ATOM 675 C CA . MET A 1 82 ? 4.73 -8.078 -12.906 1 93.19 82 MET A CA 1
ATOM 676 C C . MET A 1 82 ? 5.164 -7.199 -11.734 1 93.19 82 MET A C 1
ATOM 678 O O . MET A 1 82 ? 6.094 -7.543 -11.008 1 93.19 82 MET A O 1
ATOM 682 N N . HIS A 1 83 ? 4.582 -5.973 -11.539 1 91.19 83 HIS A N 1
ATOM 683 C CA . HIS A 1 83 ? 4.742 -5.074 -10.406 1 91.19 83 HIS A CA 1
ATOM 684 C C . HIS A 1 83 ? 6.133 -4.453 -10.391 1 91.19 83 HIS A C 1
ATOM 686 O O . HIS A 1 83 ? 6.742 -4.305 -9.328 1 91.19 83 HIS A O 1
ATOM 692 N N . TYR A 1 84 ? 6.684 -4.301 -11.57 1 92.38 84 TYR A N 1
ATOM 693 C CA . TYR A 1 84 ? 7.875 -3.469 -11.688 1 92.38 84 TYR A CA 1
ATOM 694 C C . TYR A 1 84 ? 7.52 -1.99 -11.57 1 92.38 84 TYR A C 1
ATOM 696 O O . TYR A 1 84 ? 6.359 -1.609 -11.734 1 92.38 84 TYR A O 1
ATOM 704 N N . THR A 1 85 ? 8.469 -1.22 -11.141 1 88.25 85 THR A N 1
ATOM 705 C CA . THR A 1 85 ? 8.281 0.226 -11.086 1 88.25 85 THR A CA 1
ATOM 706 C C . THR A 1 85 ? 9.391 0.946 -11.836 1 88.25 85 THR A C 1
ATOM 708 O O . THR A 1 85 ? 10.508 0.435 -11.945 1 88.25 85 THR A O 1
ATOM 711 N N . TYR A 1 86 ? 8.945 2.037 -12.477 1 78.25 86 TYR A N 1
ATOM 712 C CA . TYR A 1 86 ? 9.953 2.906 -13.078 1 78.25 86 TYR A CA 1
ATOM 713 C C . TYR A 1 86 ? 10.219 4.121 -12.195 1 78.25 86 TYR A C 1
ATOM 715 O O . TYR A 1 86 ? 9.289 4.707 -11.641 1 78.25 86 TYR A O 1
ATOM 723 N N . GLY A 1 87 ? 11.352 4.281 -11.633 1 61.81 87 GLY A N 1
ATOM 724 C CA . GLY A 1 87 ? 11.711 5.395 -10.773 1 61.81 87 GLY A CA 1
ATOM 725 C C . GLY A 1 87 ? 11.352 6.746 -11.359 1 61.81 87 GLY A C 1
ATOM 726 O O . GLY A 1 87 ? 11.211 6.883 -12.578 1 61.81 87 GLY A O 1
ATOM 727 N N . LYS A 1 88 ? 10.477 7.676 -10.625 1 53.03 88 LYS A N 1
ATOM 728 C CA . LYS A 1 88 ? 10.062 9.023 -11.008 1 53.03 88 LYS A CA 1
ATOM 729 C C . LYS A 1 88 ? 11.273 9.938 -11.18 1 53.03 88 LYS A C 1
ATOM 731 O O . LYS A 1 88 ? 11.117 11.133 -11.453 1 53.03 88 LYS A O 1
ATOM 736 N N . ARG A 1 89 ? 12.406 9.703 -10.648 1 48.59 89 ARG A N 1
ATOM 737 C CA . ARG A 1 89 ? 13.25 10.875 -10.492 1 48.59 89 ARG A CA 1
ATOM 738 C C . ARG A 1 89 ? 13.445 11.594 -11.82 1 48.59 89 ARG A C 1
ATOM 740 O O . ARG A 1 89 ? 13.336 10.984 -12.891 1 48.59 89 ARG A O 1
ATOM 747 N N . ARG A 1 90 ? 13.664 12.914 -11.586 1 43.34 90 ARG A N 1
ATOM 748 C CA . ARG A 1 90 ? 14.086 13.953 -12.523 1 43.34 90 ARG A CA 1
ATOM 749 C C . ARG A 1 90 ? 15.133 13.414 -13.5 1 43.34 90 ARG A C 1
ATOM 751 O O . ARG A 1 90 ? 15.484 14.086 -14.469 1 43.34 90 ARG A O 1
ATOM 758 N N . THR A 1 91 ? 16.062 12.609 -12.852 1 42.03 91 THR A N 1
ATOM 759 C CA . THR A 1 91 ? 17.125 12.367 -13.82 1 42.03 91 THR A CA 1
ATOM 760 C C . THR A 1 91 ? 16.672 11.367 -14.883 1 42.03 91 THR A C 1
ATOM 762 O O . THR A 1 91 ? 15.742 10.594 -14.648 1 42.03 91 THR A O 1
ATOM 765 N N . TYR A 1 92 ? 17.016 11.531 -15.961 1 43.41 92 TYR A N 1
ATOM 766 C CA . TYR A 1 92 ? 16.906 10.922 -17.281 1 43.41 92 TYR A CA 1
ATOM 767 C C . TYR A 1 92 ? 16.812 9.406 -17.188 1 43.41 92 TYR A C 1
ATOM 769 O O . TYR A 1 92 ? 16.203 8.758 -18.031 1 43.41 92 TYR A O 1
ATOM 777 N N . TYR A 1 93 ? 17.578 8.734 -16.266 1 49.66 93 TYR A N 1
ATOM 778 C CA . TYR A 1 93 ? 17.75 7.309 -16.516 1 49.66 93 TYR A CA 1
ATOM 779 C C . TYR A 1 93 ? 16.797 6.484 -15.656 1 49.66 93 TYR A C 1
ATOM 781 O O . TYR A 1 93 ? 17.078 6.219 -14.484 1 49.66 93 TYR A O 1
ATOM 789 N N . GLN A 1 94 ? 15.508 6.535 -15.953 1 63.12 94 GLN A N 1
ATOM 790 C CA . GLN A 1 94 ? 14.5 5.738 -15.25 1 63.12 94 GLN A CA 1
ATOM 791 C C . GLN A 1 94 ? 14.781 4.246 -15.406 1 63.12 94 GLN A C 1
ATOM 793 O O . GLN A 1 94 ? 14.773 3.717 -16.516 1 63.12 94 GLN A O 1
ATOM 798 N 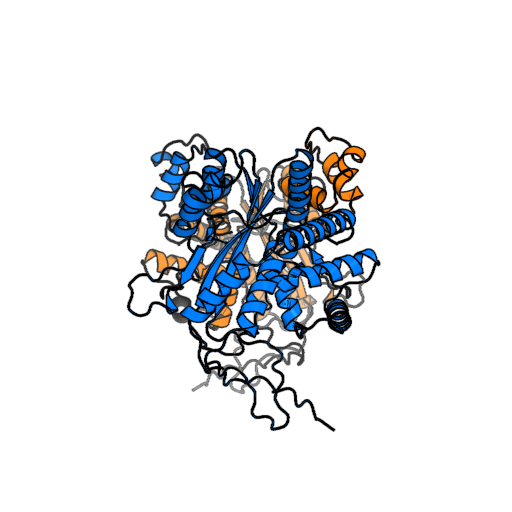N . ASN A 1 95 ? 15.547 3.652 -14.414 1 78 95 ASN A N 1
ATOM 799 C CA . ASN A 1 95 ? 15.781 2.213 -14.445 1 78 95 ASN A CA 1
ATOM 800 C C . ASN A 1 95 ? 14.586 1.438 -13.906 1 78 95 ASN A C 1
ATOM 802 O O . ASN A 1 95 ? 13.82 1.955 -13.086 1 78 95 ASN A O 1
ATOM 806 N N . LEU A 1 96 ? 14.445 0.367 -14.539 1 90.06 96 LEU A N 1
ATOM 807 C CA . LEU A 1 96 ? 13.414 -0.571 -14.117 1 90.06 96 LEU A CA 1
ATOM 808 C C . LEU A 1 96 ? 13.789 -1.242 -12.805 1 90.06 96 LEU A C 1
ATOM 810 O O . LEU A 1 96 ? 14.906 -1.739 -12.648 1 90.06 96 LEU A O 1
ATOM 814 N N . LYS A 1 97 ? 12.867 -1.091 -11.828 1 91.94 97 LYS A N 1
ATOM 815 C CA . LYS A 1 97 ? 13.102 -1.707 -10.531 1 91.94 97 LYS A CA 1
ATOM 816 C C . LYS A 1 97 ? 12.039 -2.762 -10.219 1 91.94 97 LYS A C 1
ATOM 818 O O . LYS A 1 97 ? 10.875 -2.617 -10.609 1 91.94 97 LYS A O 1
ATOM 823 N N . GLU A 1 98 ? 12.539 -3.77 -9.547 1 93.88 98 GLU A N 1
ATOM 824 C CA . GLU A 1 98 ? 11.617 -4.824 -9.133 1 93.88 98 GLU A CA 1
ATOM 825 C C . GLU A 1 98 ? 11.141 -4.609 -7.703 1 93.88 98 GLU A C 1
ATOM 827 O O . GLU A 1 98 ? 11.914 -4.18 -6.844 1 93.88 98 GLU A O 1
ATOM 832 N N . ASN A 1 99 ? 9.883 -4.938 -7.477 1 94.69 99 ASN A N 1
ATOM 833 C CA . ASN A 1 99 ? 9.367 -4.906 -6.113 1 94.69 99 ASN A CA 1
ATOM 834 C C . ASN A 1 99 ? 10.125 -5.863 -5.203 1 94.69 99 ASN A C 1
ATOM 836 O O . ASN A 1 99 ? 10.234 -7.055 -5.5 1 94.69 99 ASN A O 1
ATOM 840 N N . VAL A 1 100 ? 10.555 -5.395 -4.133 1 96.31 100 VAL A N 1
ATOM 841 C CA . VAL A 1 100 ? 11.438 -6.16 -3.256 1 96.31 100 VAL A CA 1
ATOM 842 C C . VAL A 1 100 ? 10.68 -7.363 -2.689 1 96.31 100 VAL A C 1
ATOM 844 O O . VAL A 1 100 ? 11.25 -8.445 -2.549 1 96.31 100 VAL A O 1
ATOM 847 N N . SER A 1 101 ? 9.461 -7.215 -2.367 1 96.38 101 SER A N 1
ATOM 848 C CA . SER A 1 101 ? 8.68 -8.305 -1.78 1 96.38 101 SER A CA 1
ATOM 849 C C . SER A 1 101 ? 8.492 -9.445 -2.771 1 96.38 101 SER A C 1
ATOM 851 O O . SER A 1 101 ? 8.57 -10.617 -2.396 1 96.38 101 SER A O 1
ATOM 853 N N . ILE A 1 102 ? 8.281 -9.102 -3.984 1 96.38 102 ILE A N 1
ATOM 854 C CA . ILE A 1 102 ? 8.086 -10.109 -5.016 1 96.38 102 ILE A CA 1
ATOM 855 C C . ILE A 1 102 ? 9.414 -10.812 -5.305 1 96.38 102 ILE A C 1
ATOM 857 O O . ILE A 1 102 ? 9.461 -12.039 -5.438 1 96.38 102 ILE A O 1
ATOM 861 N N . ALA A 1 103 ? 10.469 -10.062 -5.383 1 97.44 103 ALA A N 1
ATOM 862 C CA . ALA A 1 103 ? 11.789 -10.641 -5.59 1 97.44 103 ALA A CA 1
ATOM 863 C C . ALA A 1 103 ? 12.156 -11.586 -4.449 1 97.44 103 ALA A C 1
ATOM 865 O O . ALA A 1 103 ? 12.68 -12.68 -4.684 1 97.44 103 ALA A O 1
ATOM 866 N N . ALA A 1 104 ? 11.852 -11.133 -3.273 1 98.19 104 ALA A N 1
ATOM 867 C CA . ALA A 1 104 ? 12.141 -11.961 -2.105 1 98.19 104 ALA A CA 1
ATOM 868 C C . ALA A 1 104 ? 11.289 -13.227 -2.107 1 98.19 104 ALA A C 1
ATOM 870 O O . ALA A 1 104 ? 11.758 -14.305 -1.724 1 98.19 104 ALA A O 1
ATOM 871 N N . GLN A 1 105 ? 10.047 -13.055 -2.52 1 97.75 105 GLN A N 1
ATOM 872 C CA . GLN A 1 105 ? 9.156 -14.195 -2.646 1 97.75 105 GLN A CA 1
ATOM 873 C C . GLN A 1 105 ? 9.711 -15.219 -3.639 1 97.75 105 GLN A C 1
ATOM 875 O O . GLN A 1 105 ? 9.633 -16.422 -3.398 1 97.75 105 GLN A O 1
ATOM 880 N N . ARG A 1 106 ? 10.242 -14.789 -4.703 1 98.19 106 ARG A N 1
ATOM 881 C CA . ARG A 1 106 ? 10.836 -15.648 -5.715 1 98.19 106 ARG A CA 1
ATOM 882 C C . ARG A 1 106 ? 12.016 -16.438 -5.141 1 98.19 106 ARG A C 1
ATOM 884 O O . ARG A 1 106 ? 12.086 -17.656 -5.293 1 98.19 106 ARG A O 1
ATOM 891 N N . VAL A 1 107 ? 12.875 -15.758 -4.469 1 98.56 107 VAL A N 1
ATOM 892 C CA . VAL A 1 107 ? 14.047 -16.391 -3.883 1 98.56 107 VAL A CA 1
ATOM 893 C C . VAL A 1 107 ? 13.617 -17.406 -2.826 1 98.56 107 VAL A C 1
ATOM 895 O O . VAL A 1 107 ? 14.117 -18.531 -2.797 1 98.56 107 VAL A O 1
ATOM 898 N N . ALA A 1 108 ? 12.672 -16.984 -2.012 1 98.5 108 ALA A N 1
ATOM 899 C CA . ALA A 1 108 ? 12.18 -17.859 -0.958 1 98.5 108 ALA A CA 1
ATOM 900 C C . ALA A 1 108 ? 11.586 -19.141 -1.546 1 98.5 108 ALA A C 1
ATOM 902 O O . ALA A 1 108 ? 11.828 -20.234 -1.036 1 98.5 108 ALA A O 1
ATOM 903 N N . TYR A 1 109 ? 10.805 -19 -2.553 1 98.75 109 TYR A N 1
ATOM 904 C CA . TYR A 1 109 ? 10.227 -20.156 -3.215 1 98.75 109 TYR A CA 1
ATOM 905 C C . TYR A 1 109 ? 11.312 -21.094 -3.717 1 98.75 109 TYR A C 1
ATOM 907 O O . TYR A 1 109 ? 11.266 -22.297 -3.469 1 98.75 109 TYR A O 1
ATOM 915 N N . ILE A 1 110 ? 12.297 -20.531 -4.449 1 98.81 110 ILE A N 1
ATOM 916 C CA . ILE A 1 110 ? 13.336 -21.328 -5.098 1 98.81 110 ILE A CA 1
ATOM 917 C C . ILE A 1 110 ? 14.148 -22.078 -4.047 1 98.81 110 ILE A C 1
ATOM 919 O O . ILE A 1 110 ? 14.383 -23.281 -4.18 1 98.81 110 ILE A O 1
ATOM 923 N N . LYS A 1 111 ? 14.492 -21.422 -3.029 1 98.44 111 LYS A N 1
ATOM 924 C CA . LYS A 1 111 ? 15.266 -22.078 -1.976 1 98.44 111 LYS A CA 1
ATOM 925 C C . LYS A 1 111 ? 14.461 -23.188 -1.308 1 98.44 111 LYS A C 1
ATOM 927 O O . LYS A 1 111 ? 14.992 -24.266 -1.036 1 98.44 111 LYS A O 1
ATOM 932 N N . LYS A 1 112 ? 13.203 -22.969 -1.122 1 98.62 112 LYS A N 1
ATOM 933 C CA . LYS A 1 112 ? 12.359 -23.938 -0.435 1 98.62 112 LYS A CA 1
ATOM 934 C C . LYS A 1 112 ? 12.133 -25.188 -1.297 1 98.62 112 LYS A C 1
ATOM 936 O O . LYS A 1 112 ? 12.195 -26.312 -0.802 1 98.62 112 LYS A O 1
ATOM 941 N N . VAL A 1 113 ? 11.844 -24.969 -2.576 1 98.69 113 VAL A N 1
ATOM 942 C CA . VAL A 1 113 ? 11.594 -26.109 -3.447 1 98.69 113 VAL A CA 1
ATOM 943 C C . VAL A 1 113 ? 12.875 -26.922 -3.613 1 98.69 113 VAL A C 1
ATOM 945 O O . VAL A 1 113 ? 12.836 -28.156 -3.707 1 98.69 113 VAL A O 1
ATOM 948 N N . GLN A 1 114 ? 13.977 -26.25 -3.625 1 98.25 114 GLN A N 1
ATOM 949 C CA . GLN A 1 114 ? 15.258 -26.938 -3.676 1 98.25 114 GLN A CA 1
ATOM 950 C C . GLN A 1 114 ? 15.492 -27.75 -2.408 1 98.25 114 GLN A C 1
ATOM 952 O O . GLN A 1 114 ? 16 -28.875 -2.473 1 98.25 114 GLN A O 1
ATOM 957 N N . GLU A 1 115 ? 15.156 -27.172 -1.312 1 98.38 115 GLU A N 1
ATOM 958 C CA . GLU A 1 115 ? 15.266 -27.875 -0.04 1 98.38 115 GLU A CA 1
ATOM 959 C C . GLU A 1 115 ? 14.414 -29.141 -0.038 1 98.38 115 GLU A C 1
ATOM 961 O O . GLU A 1 115 ? 14.883 -30.203 0.358 1 98.38 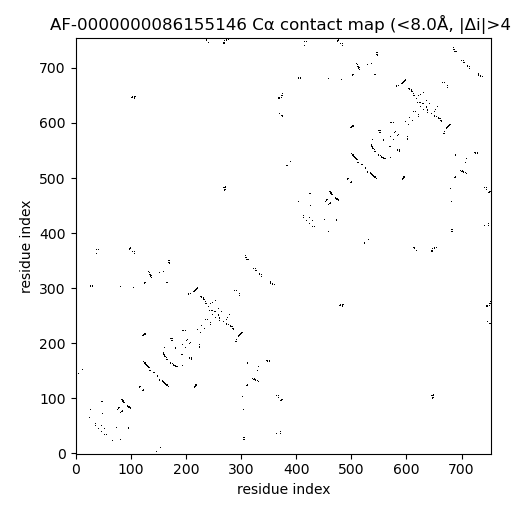115 GLU A O 1
ATOM 966 N N . TYR A 1 116 ? 13.219 -29.047 -0.493 1 98.62 116 TYR A N 1
ATOM 967 C CA . TYR A 1 116 ? 12.328 -30.203 -0.564 1 98.62 116 TYR A CA 1
ATOM 968 C C . TYR A 1 116 ? 12.891 -31.266 -1.484 1 98.62 116 TYR A C 1
ATOM 970 O O . TYR A 1 116 ? 12.828 -32.469 -1.173 1 98.62 116 TYR A O 1
ATOM 978 N N . ARG A 1 117 ? 13.461 -30.859 -2.598 1 97.81 117 ARG A N 1
ATOM 979 C CA . ARG A 1 117 ? 14.07 -31.797 -3.533 1 97.81 117 ARG A CA 1
ATOM 980 C C . ARG A 1 117 ? 15.266 -32.5 -2.902 1 97.81 117 ARG A C 1
ATOM 982 O O . ARG A 1 117 ? 15.438 -33.719 -3.061 1 97.81 117 ARG A O 1
ATOM 989 N N . ALA A 1 118 ? 16 -31.75 -2.184 1 97.94 118 ALA A N 1
ATOM 990 C CA . ALA A 1 118 ? 17.172 -32.312 -1.519 1 97.94 118 ALA A CA 1
ATOM 991 C C . ALA A 1 118 ? 16.766 -33.312 -0.451 1 97.94 118 ALA A C 1
ATOM 993 O O . ALA A 1 118 ? 17.484 -34.312 -0.204 1 97.94 118 ALA A O 1
ATOM 994 N N . GLU A 1 119 ? 15.648 -33.156 0.111 1 98.06 119 GLU A N 1
ATOM 995 C CA . GLU A 1 119 ? 15.109 -34.062 1.125 1 98.06 119 GLU A CA 1
ATOM 996 C C . GLU A 1 119 ? 14.484 -35.281 0.487 1 98.06 119 GLU A C 1
ATOM 998 O O . GLU A 1 119 ? 14.07 -36.219 1.189 1 98.06 119 GLU A O 1
ATOM 1003 N N . GLY A 1 120 ? 14.336 -35.281 -0.783 1 97.31 120 GLY A N 1
ATOM 1004 C CA . GLY A 1 120 ? 13.766 -36.406 -1.493 1 97.31 120 GLY A CA 1
ATOM 1005 C C . GLY A 1 120 ? 12.25 -36.438 -1.467 1 97.31 120 GLY A C 1
ATOM 1006 O O . GLY A 1 120 ? 11.625 -37.469 -1.648 1 97.31 120 GLY A O 1
ATOM 1007 N N . ARG A 1 121 ? 11.656 -35.312 -1.267 1 98.25 121 ARG A N 1
ATOM 1008 C CA . ARG A 1 121 ? 10.195 -35.25 -1.22 1 98.25 121 ARG A CA 1
ATOM 1009 C C . ARG A 1 121 ? 9.609 -35.188 -2.625 1 98.25 121 ARG A C 1
ATOM 1011 O O . ARG A 1 121 ? 10.133 -34.5 -3.498 1 98.25 121 ARG A O 1
ATOM 1018 N N . PRO A 1 122 ? 8.555 -35.938 -2.871 1 98.19 122 PRO A N 1
ATOM 1019 C CA . PRO A 1 122 ? 7.891 -35.812 -4.172 1 98.19 122 PRO A CA 1
ATOM 1020 C C . PRO A 1 122 ? 7.242 -34.469 -4.383 1 98.19 122 PRO A C 1
ATOM 1022 O O . PRO A 1 122 ? 6.578 -33.938 -3.48 1 98.19 122 PRO A O 1
ATOM 1025 N N . ILE A 1 123 ? 7.52 -33.875 -5.488 1 98.69 123 ILE A N 1
ATOM 1026 C CA . ILE A 1 123 ? 6.977 -32.562 -5.789 1 98.69 123 ILE A CA 1
ATOM 1027 C C . ILE A 1 123 ? 5.996 -32.656 -6.953 1 98.69 123 ILE A C 1
ATOM 1029 O O . ILE A 1 123 ? 6.316 -33.25 -7.996 1 98.69 123 ILE A O 1
ATOM 1033 N N . PHE A 1 124 ? 4.805 -32.125 -6.805 1 98.75 124 PHE A N 1
ATOM 1034 C CA . PHE A 1 124 ? 3.764 -32.094 -7.828 1 98.75 124 PHE A CA 1
ATOM 1035 C C . PHE A 1 124 ? 3.338 -30.688 -8.148 1 98.75 124 PHE A C 1
ATOM 1037 O O . PHE A 1 124 ? 3.307 -29.828 -7.27 1 98.75 124 PHE A O 1
ATOM 1044 N N . TYR A 1 125 ? 3.035 -30.391 -9.344 1 98.75 125 TYR A N 1
ATOM 1045 C CA . TYR A 1 125 ? 2.676 -29.078 -9.844 1 98.75 125 TYR A CA 1
ATOM 1046 C C . TYR A 1 125 ? 1.228 -29.047 -10.32 1 98.75 125 TYR A C 1
ATOM 1048 O O . TYR A 1 125 ? 0.837 -29.828 -11.188 1 98.75 125 TYR A O 1
ATOM 1056 N N . GLN A 1 126 ? 0.465 -28.141 -9.742 1 98.25 126 GLN A N 1
ATOM 1057 C CA . GLN A 1 126 ? -0.966 -28.031 -10.016 1 98.25 126 GLN A CA 1
ATOM 1058 C C . GLN A 1 126 ? -1.294 -26.75 -10.766 1 98.25 126 GLN A C 1
ATOM 1060 O O . GLN A 1 126 ? -0.674 -25.703 -10.523 1 98.25 126 GLN A O 1
ATOM 1065 N N . ASP A 1 127 ? -2.229 -26.812 -11.641 1 97.06 127 ASP A N 1
ATOM 1066 C CA . ASP A 1 127 ? -2.748 -25.609 -12.305 1 97.06 127 ASP A CA 1
ATOM 1067 C C . ASP A 1 127 ? -4.047 -25.922 -13.039 1 97.06 127 ASP A C 1
ATOM 1069 O O . ASP A 1 127 ? -4.469 -27.078 -13.125 1 97.06 127 ASP A O 1
ATOM 1073 N N . GLU A 1 128 ? -4.672 -24.812 -13.484 1 94.75 128 GLU A N 1
ATOM 1074 C CA . GLU A 1 128 ? -5.883 -24.891 -14.297 1 94.75 128 GLU A CA 1
ATOM 1075 C C . GLU A 1 128 ? -5.727 -24.125 -15.602 1 94.75 128 GLU A C 1
ATOM 1077 O O . GLU A 1 128 ? -4.934 -23.188 -15.688 1 94.75 128 GLU A O 1
ATOM 1082 N N . THR A 1 129 ? -6.383 -24.609 -16.578 1 91.75 129 THR A N 1
ATOM 1083 C CA . THR A 1 129 ? -6.469 -23.891 -17.844 1 91.75 129 THR A CA 1
ATOM 1084 C C . THR A 1 129 ? -7.871 -23.984 -18.422 1 91.75 129 THR A C 1
ATOM 1086 O O . THR A 1 129 ? -8.789 -24.484 -17.781 1 91.75 129 THR A O 1
ATOM 1089 N N . TRP A 1 130 ? -8.031 -23.359 -19.547 1 88.56 130 TRP A N 1
ATOM 1090 C CA . TRP A 1 130 ? -9.328 -23.391 -20.219 1 88.56 130 TRP A CA 1
ATOM 1091 C C . TRP A 1 130 ? -9.172 -23.766 -21.688 1 88.56 130 TRP A C 1
ATOM 1093 O O . TRP A 1 130 ? -8.148 -23.469 -22.312 1 88.56 130 TRP A O 1
ATOM 1103 N N . VAL A 1 131 ? -10.203 -24.484 -22.156 1 88 131 VAL A N 1
ATOM 1104 C CA . VAL A 1 131 ? -10.297 -24.781 -23.594 1 88 131 VAL A CA 1
ATOM 1105 C C . VAL A 1 131 ? -11.625 -24.266 -24.141 1 88 131 VAL A C 1
ATOM 1107 O O . VAL A 1 131 ? -12.664 -24.375 -23.484 1 88 131 VAL A O 1
ATOM 1110 N N . ASN A 1 132 ? -11.414 -23.703 -25.266 1 86.25 132 ASN A N 1
ATOM 1111 C CA . ASN A 1 132 ? -12.578 -23.109 -25.922 1 86.25 132 ASN A CA 1
ATOM 1112 C C . ASN A 1 132 ? -13.062 -23.969 -27.094 1 86.25 132 ASN A C 1
ATOM 1114 O O . ASN A 1 132 ? -12.25 -24.531 -27.812 1 86.25 132 ASN A O 1
ATOM 1118 N N . LYS A 1 133 ? -14.352 -23.922 -27.328 1 85.19 133 LYS A N 1
ATOM 1119 C CA . LYS A 1 133 ? -14.938 -24.766 -28.375 1 85.19 133 LYS A CA 1
ATOM 1120 C C . LYS A 1 133 ? -14.414 -24.359 -29.75 1 85.19 133 LYS A C 1
ATOM 1122 O O . LYS A 1 133 ? -14.352 -25.188 -30.656 1 85.19 133 LYS A O 1
ATOM 1127 N N . ASN A 1 134 ? -14 -23.094 -29.812 1 80.62 134 ASN A N 1
ATOM 1128 C CA . ASN A 1 134 ? -13.594 -22.594 -31.125 1 80.62 134 ASN A CA 1
ATOM 1129 C C . ASN A 1 134 ? -12.07 -22.578 -31.25 1 80.62 134 ASN A C 1
ATOM 1131 O O . ASN A 1 134 ? -11.531 -21.906 -32.125 1 80.62 134 ASN A O 1
ATOM 1135 N N . MET A 1 135 ? -11.422 -23.281 -30.469 1 83.12 135 MET A N 1
ATOM 1136 C CA . MET A 1 135 ? -9.961 -23.281 -30.5 1 83.12 135 MET A CA 1
ATOM 1137 C C . MET A 1 135 ? -9.453 -23.844 -31.828 1 83.12 135 MET A C 1
ATOM 1139 O O . MET A 1 135 ? -9.844 -24.938 -32.219 1 83.12 135 MET A O 1
ATOM 1143 N N . THR A 1 136 ? -8.719 -23.078 -32.562 1 74.31 136 THR A N 1
ATOM 1144 C CA . THR A 1 136 ? -8.109 -23.453 -33.812 1 74.31 136 THR A CA 1
ATOM 1145 C C . THR A 1 136 ? -6.625 -23.109 -33.844 1 74.31 136 THR A C 1
ATOM 1147 O O . THR A 1 136 ? -6.172 -22.25 -33.062 1 74.31 136 THR A O 1
ATOM 1150 N N . PRO A 1 137 ? -5.891 -23.922 -34.625 1 66.31 137 PRO A N 1
ATOM 1151 C CA . PRO A 1 137 ? -4.465 -23.594 -34.688 1 66.31 137 PRO A CA 1
ATOM 1152 C C . PRO A 1 137 ? -4.199 -22.203 -35.25 1 66.31 137 PRO A C 1
ATOM 1154 O O . PRO A 1 137 ? -4.977 -21.719 -36.094 1 66.31 137 PRO A O 1
ATOM 1157 N N . ALA A 1 138 ? -3.25 -21.531 -34.625 1 54.34 138 ALA A N 1
ATOM 1158 C CA . ALA A 1 138 ? -2.9 -20.203 -35.125 1 54.34 138 ALA A CA 1
ATOM 1159 C C . ALA A 1 138 ? -2.555 -20.25 -36.625 1 54.34 138 ALA A C 1
ATOM 1161 O O . ALA A 1 138 ? -2.896 -19.344 -37.375 1 54.34 138 ALA A O 1
ATOM 1162 N N . ASN A 1 139 ? -1.771 -21.234 -37.156 1 48.81 139 ASN A N 1
ATOM 1163 C CA . ASN A 1 139 ? -1.342 -21.297 -38.562 1 48.81 139 ASN A CA 1
ATOM 1164 C C . ASN A 1 139 ? -2.068 -22.406 -39.312 1 48.81 139 ASN A C 1
ATOM 1166 O O . ASN A 1 139 ? -2.043 -23.562 -38.906 1 48.81 139 ASN A O 1
ATOM 1170 N N . MET A 1 140 ? -3.189 -22.156 -39.844 1 45.66 140 MET A N 1
ATOM 1171 C CA . MET A 1 140 ? -3.805 -23.156 -40.719 1 45.66 140 MET A CA 1
ATOM 1172 C C . MET A 1 140 ? -3.311 -23.047 -42.156 1 45.66 140 MET A C 1
ATOM 1174 O O . MET A 1 140 ? -3.139 -21.938 -42.656 1 45.66 140 MET A O 1
ATOM 1178 N N . TRP A 1 141 ? -2.713 -24.078 -42.562 1 37.16 141 TRP A N 1
ATOM 1179 C CA . TRP A 1 141 ? -2.309 -24.125 -43.969 1 37.16 141 TRP A CA 1
ATOM 1180 C C . TRP A 1 141 ? -3.516 -24 -44.875 1 37.16 141 TRP A C 1
ATOM 1182 O O . TRP A 1 141 ? -4.523 -24.688 -44.719 1 37.16 141 TRP A O 1
ATOM 1192 N N . LEU A 1 142 ? -3.713 -22.844 -45.375 1 40.62 142 LEU A N 1
ATOM 1193 C CA . LEU A 1 142 ? -4.719 -22.672 -46.438 1 40.62 142 LEU A CA 1
ATOM 1194 C C . LEU A 1 142 ? -4.328 -23.422 -47.688 1 40.62 142 LEU A C 1
ATOM 1196 O O . LEU A 1 142 ? -3.141 -23.594 -47.969 1 40.62 142 LEU A O 1
ATOM 1200 N N . ASP A 1 143 ? -5.219 -24.297 -48.219 1 40.88 143 ASP A N 1
ATOM 1201 C CA . ASP A 1 143 ? -4.949 -24.875 -49.531 1 40.88 143 ASP A CA 1
ATOM 1202 C C . ASP A 1 143 ? -4.723 -23.797 -50.562 1 40.88 143 ASP A C 1
ATOM 1204 O O . ASP A 1 143 ? -4.883 -22.609 -50.281 1 40.88 143 ASP A O 1
ATOM 1208 N N . ASP A 1 144 ? -4.172 -24.156 -51.75 1 40.69 144 ASP A N 1
ATOM 1209 C CA . ASP A 1 144 ? -3.814 -23.312 -52.906 1 40.69 144 ASP A CA 1
ATOM 1210 C C . ASP A 1 144 ? -4.941 -22.328 -53.219 1 40.69 144 ASP A C 1
ATOM 1212 O O . ASP A 1 144 ? -4.699 -21.266 -53.812 1 40.69 144 ASP A O 1
ATOM 1216 N N . GLU A 1 145 ? -6.234 -22.828 -53.094 1 43.53 145 GLU A N 1
ATOM 1217 C CA . GLU A 1 145 ? -7.355 -22 -53.531 1 43.53 145 GLU A CA 1
ATOM 1218 C C . GLU A 1 145 ? -7.848 -21.094 -52.406 1 43.53 145 GLU A C 1
ATOM 1220 O O . GLU A 1 145 ? -8.828 -20.375 -52.594 1 43.53 145 GLU A O 1
ATOM 1225 N N . GLY A 1 146 ? -7.059 -20.797 -51.406 1 44.66 146 GLY A N 1
ATOM 1226 C CA . GLY A 1 146 ? -7.352 -19.859 -50.344 1 44.66 146 GLY A CA 1
ATOM 1227 C C . GLY A 1 146 ? -8.508 -20.297 -49.469 1 44.66 146 GLY A C 1
ATOM 1228 O O . GLY A 1 146 ? -8.93 -19.562 -48.562 1 44.66 146 GLY A O 1
ATOM 1229 N N . GLN A 1 147 ? -9.367 -21.234 -49.875 1 41.44 147 GLN A N 1
ATOM 1230 C CA . GLN A 1 147 ? -10.625 -21.609 -49.25 1 41.44 147 GLN A CA 1
ATOM 1231 C C . GLN A 1 147 ? -10.391 -22.562 -48.062 1 41.44 147 GLN A C 1
ATOM 1233 O O . GLN A 1 147 ? -11.336 -22.922 -47.375 1 41.44 147 GLN A O 1
ATOM 1238 N N . GLY A 1 148 ? -9.352 -23.109 -47.812 1 46.28 148 GLY A N 1
ATOM 1239 C CA . GLY A 1 148 ? -9.25 -24.297 -46.969 1 46.28 148 GLY A CA 1
ATOM 1240 C C . GLY A 1 148 ? -9.367 -23.984 -45.5 1 46.28 148 GLY A C 1
ATOM 1241 O O . GLY A 1 148 ? -9.109 -24.844 -44.656 1 46.28 148 GLY A O 1
ATOM 1242 N N . GLY A 1 149 ? -9.32 -22.781 -45.094 1 49.22 149 GLY A N 1
ATOM 1243 C CA . GLY A 1 149 ? -9.344 -22.641 -43.656 1 49.22 149 GLY A CA 1
ATOM 1244 C C . GLY A 1 149 ? -10.664 -23.047 -43.031 1 49.22 149 GLY A C 1
ATOM 1245 O O . GLY A 1 149 ? -11.703 -23.047 -43.688 1 49.22 149 GLY A O 1
ATOM 1246 N N . ARG A 1 150 ? -10.688 -24.156 -42.188 1 52.06 150 ARG A N 1
ATOM 1247 C CA . ARG A 1 150 ? -11.914 -24.531 -41.5 1 52.06 150 ARG A CA 1
ATOM 1248 C C . ARG A 1 150 ? -12.648 -23.297 -40.969 1 52.06 150 ARG A C 1
ATOM 1250 O O . ARG A 1 150 ? -12.016 -22.344 -40.531 1 52.06 150 ARG A O 1
ATOM 1257 N N . ALA A 1 151 ? -13.852 -23.094 -41.438 1 49.91 151 ALA A N 1
ATOM 1258 C CA . ALA A 1 151 ? -14.719 -22.016 -40.969 1 49.91 151 ALA A CA 1
ATOM 1259 C C . ALA A 1 151 ? -14.797 -22.016 -39.438 1 49.91 151 ALA A C 1
ATOM 1261 O O . ALA A 1 151 ? -15.227 -23 -38.812 1 49.91 151 ALA A O 1
ATOM 1262 N N . VAL A 1 152 ? -13.914 -21.25 -38.719 1 53.53 152 VAL A N 1
ATOM 1263 C CA . VAL A 1 152 ? -14.023 -21.078 -37.281 1 53.53 152 VAL A CA 1
ATOM 1264 C C . VAL A 1 152 ? -15.328 -20.359 -36.969 1 53.53 152 VAL A C 1
ATOM 1266 O O . VAL A 1 152 ? -15.625 -19.312 -37.531 1 53.53 152 VAL A O 1
ATOM 1269 N N . PRO A 1 153 ? -16.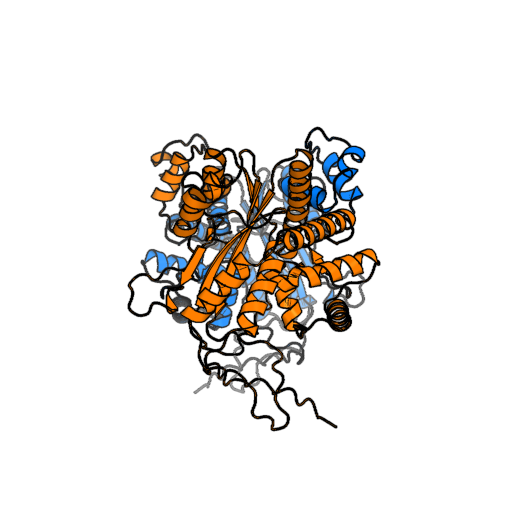344 -21.188 -36.375 1 52.62 153 PRO A N 1
ATOM 1270 C CA . PRO A 1 153 ? -17.562 -20.469 -36.031 1 52.62 153 PRO A CA 1
ATOM 1271 C C . PRO A 1 153 ? -17.281 -19.156 -35.281 1 52.62 153 PRO A C 1
ATOM 1273 O O . PRO A 1 153 ? -16.281 -19.062 -34.562 1 52.62 153 PRO A O 1
ATOM 1276 N N . GLN A 1 154 ? -17.953 -18.062 -35.562 1 48.66 154 GLN A N 1
ATOM 1277 C CA . GLN A 1 154 ? -17.953 -16.734 -34.969 1 48.66 154 GLN A CA 1
ATOM 1278 C C . GLN A 1 154 ? -18.703 -16.719 -33.625 1 48.66 154 GLN A C 1
ATOM 1280 O O . GLN A 1 154 ? -19.656 -17.469 -33.438 1 48.66 154 GLN A O 1
ATOM 1285 N N . GLY A 1 155 ? -18.172 -16.453 -32.312 1 50.78 155 GLY A N 1
ATOM 1286 C CA . GLY A 1 155 ? -18.844 -16.203 -31.062 1 50.78 155 GLY A CA 1
ATOM 1287 C C . GLY A 1 155 ? -17.953 -16.391 -29.844 1 50.78 155 GLY A C 1
ATOM 1288 O O . GLY A 1 155 ? -16.891 -17 -29.953 1 50.78 155 GLY A O 1
ATOM 1289 N N . LYS A 1 156 ? -18.297 -15.625 -28.922 1 52.59 156 LYS A N 1
ATOM 1290 C CA . LYS A 1 156 ? -17.719 -15.789 -27.578 1 52.59 156 LYS A CA 1
ATOM 1291 C C . LYS A 1 156 ? -17.984 -17.188 -27.031 1 52.59 156 LYS A C 1
ATOM 1293 O O . LYS A 1 156 ? -19.141 -17.594 -26.875 1 52.59 156 LYS A O 1
ATOM 1298 N N . GLY A 1 157 ? -17.141 -18.125 -27.406 1 60.09 157 GLY A N 1
ATOM 1299 C CA . GLY A 1 157 ? -17.641 -19.484 -27.297 1 60.09 157 GLY A CA 1
ATOM 1300 C C . GLY A 1 157 ? -17.531 -20.047 -25.891 1 60.09 157 GLY A C 1
ATOM 1301 O O . GLY A 1 157 ? -16.938 -19.422 -25.016 1 60.09 157 GLY A O 1
ATOM 1302 N N . GLU A 1 158 ? -18.406 -20.969 -25.531 1 77.5 158 GLU A N 1
ATOM 1303 C CA . GLU A 1 158 ? -18.422 -21.797 -24.312 1 77.5 158 GLU A CA 1
ATOM 1304 C C . GLU A 1 158 ? -17.062 -22.406 -24.047 1 77.5 158 GLU A C 1
ATOM 1306 O O . GLU A 1 158 ? -16.328 -22.734 -24.984 1 77.5 158 GLU A O 1
ATOM 1311 N N . ARG A 1 159 ? -16.625 -22.344 -22.766 1 85.19 159 ARG A N 1
ATOM 1312 C CA . ARG A 1 159 ? -15.32 -22.891 -22.391 1 85.19 159 ARG A CA 1
ATOM 1313 C C . ARG A 1 159 ? -15.461 -23.984 -21.359 1 85.19 159 ARG A C 1
ATOM 1315 O O . ARG A 1 159 ? -16.453 -24.047 -20.625 1 85.19 159 ARG A O 1
ATOM 1322 N N . SER A 1 160 ? -14.547 -24.891 -21.438 1 89.69 160 SER A N 1
ATOM 1323 C CA . SER A 1 160 ? -14.383 -25.906 -20.391 1 89.69 160 SER A CA 1
ATOM 1324 C C . SER A 1 160 ? -13.102 -25.672 -19.609 1 89.69 160 SER A C 1
ATOM 1326 O O . SER A 1 160 ? -12.102 -25.203 -20.156 1 89.69 160 SER A O 1
ATOM 1328 N N . ILE A 1 161 ? -13.203 -25.969 -18.312 1 92.75 161 ILE A N 1
ATOM 1329 C CA . ILE A 1 161 ? -12.047 -25.859 -17.438 1 92.75 161 ILE A CA 1
ATOM 1330 C C . ILE A 1 161 ? -11.336 -27.203 -17.328 1 92.75 161 ILE A C 1
ATOM 1332 O O . ILE A 1 161 ? -11.984 -28.25 -17.188 1 92.75 161 ILE A O 1
ATOM 1336 N N . VAL A 1 162 ? -10.062 -27.172 -17.516 1 94.19 162 VAL A N 1
ATOM 1337 C CA . VAL A 1 162 ? -9.211 -28.344 -17.344 1 94.19 162 VAL A CA 1
ATOM 1338 C C . VAL A 1 162 ? -8.281 -28.141 -16.141 1 94.19 162 VAL A C 1
ATOM 1340 O O . VAL A 1 162 ? -7.5 -27.188 -16.109 1 94.19 162 VAL A O 1
ATOM 1343 N N . CYS A 1 163 ? -8.391 -28.969 -15.156 1 96.06 163 CYS A N 1
ATOM 1344 C CA . CYS A 1 163 ? -7.59 -28.938 -13.938 1 96.06 163 CYS A CA 1
ATOM 1345 C C . CYS A 1 163 ? -6.863 -30.266 -13.727 1 96.06 163 CYS A C 1
ATOM 1347 O O . CYS A 1 163 ? -7.441 -31.344 -13.93 1 96.06 163 CYS A O 1
ATOM 1349 N N . HIS A 1 164 ? -5.582 -30.203 -13.453 1 97.94 164 HIS A N 1
ATOM 1350 C CA . HIS A 1 164 ? -4.816 -31.422 -13.227 1 97.94 164 HIS A CA 1
ATOM 1351 C C . HIS A 1 164 ? -3.572 -31.156 -12.391 1 97.94 164 HIS A C 1
ATOM 1353 O O . HIS A 1 164 ? -3.383 -30.031 -11.898 1 97.94 164 HIS A O 1
ATOM 1359 N N . ILE A 1 165 ? -2.904 -32.188 -12.062 1 98.38 165 ILE A N 1
ATOM 1360 C CA . ILE A 1 165 ? -1.685 -32.125 -11.266 1 98.38 165 ILE A CA 1
ATOM 1361 C C . ILE A 1 165 ? -0.727 -33.219 -11.727 1 98.38 165 ILE A C 1
ATOM 1363 O O . ILE A 1 165 ? -1.156 -34.344 -12.07 1 98.38 165 ILE A O 1
ATOM 1367 N N . GLY A 1 166 ? 0.559 -32.844 -11.805 1 97.69 166 GLY A N 1
ATOM 1368 C CA . GLY A 1 166 ? 1.558 -33.812 -12.219 1 97.69 166 GLY A CA 1
ATOM 1369 C C . GLY A 1 166 ? 2.949 -33.5 -11.703 1 97.69 166 GLY A C 1
ATOM 1370 O O . GLY A 1 166 ? 3.135 -32.562 -10.953 1 97.69 166 GLY A O 1
ATOM 1371 N N . GLY A 1 167 ? 3.857 -34.344 -11.977 1 96.12 167 GLY A N 1
ATOM 1372 C CA . GLY A 1 167 ? 5.262 -34.219 -11.602 1 96.12 167 GLY A CA 1
ATOM 1373 C C . GLY A 1 167 ? 6.188 -34.969 -12.555 1 96.12 167 GLY A C 1
ATOM 1374 O O . GLY A 1 167 ? 5.809 -35.281 -13.68 1 96.12 167 GLY A O 1
ATOM 1375 N N . ARG A 1 168 ? 7.363 -35.219 -12.094 1 94.31 168 ARG A N 1
ATOM 1376 C CA . ARG A 1 168 ? 8.422 -35.781 -12.922 1 94.31 168 ARG A CA 1
ATOM 1377 C C . ARG A 1 168 ? 7.965 -37.094 -13.539 1 94.31 168 ARG A C 1
ATOM 1379 O O . ARG A 1 168 ? 8.344 -37.438 -14.664 1 94.31 168 ARG A O 1
ATOM 1386 N N . ASP A 1 169 ? 7.082 -37.812 -12.883 1 94.25 169 ASP A N 1
ATOM 1387 C CA . ASP A 1 169 ? 6.664 -39.125 -13.344 1 94.25 169 ASP A CA 1
ATOM 1388 C C . ASP A 1 169 ? 5.352 -39.062 -14.117 1 94.25 169 ASP A C 1
ATOM 1390 O O . ASP A 1 169 ? 4.75 -40.062 -14.43 1 94.25 169 ASP A O 1
ATOM 1394 N N . GLY A 1 170 ? 4.855 -37.938 -14.352 1 95.5 170 GLY A N 1
ATOM 1395 C CA . GLY A 1 170 ? 3.635 -37.75 -15.125 1 95.5 170 GLY A CA 1
ATOM 1396 C C . GLY A 1 170 ? 2.479 -37.219 -14.305 1 95.5 170 GLY A C 1
ATOM 1397 O O . GLY A 1 170 ? 2.676 -36.75 -13.188 1 95.5 170 GLY A O 1
ATOM 1398 N N . PHE A 1 171 ? 1.294 -37.312 -14.883 1 97.19 171 PHE A N 1
ATOM 1399 C CA . PHE A 1 171 ? 0.087 -36.844 -14.203 1 97.19 171 PHE A CA 1
ATOM 1400 C C . PHE A 1 171 ? -0.29 -37.812 -13.078 1 97.19 171 PHE A C 1
ATOM 1402 O O . PHE A 1 171 ? -0.017 -39 -13.156 1 97.19 171 PHE A O 1
ATOM 1409 N N . VAL A 1 172 ? -0.848 -37.281 -12.008 1 97.06 172 VAL A N 1
ATOM 1410 C CA . VAL A 1 172 ? -1.381 -38.094 -10.93 1 97.06 172 VAL A CA 1
ATOM 1411 C C . VAL A 1 172 ? -2.631 -38.844 -11.414 1 97.06 172 VAL A C 1
ATOM 1413 O O . VAL A 1 172 ? -3.594 -38.219 -11.859 1 97.06 172 VAL A O 1
ATOM 1416 N N . ASP A 1 173 ? -2.586 -40.094 -11.305 1 93.81 173 ASP A N 1
ATOM 1417 C CA . ASP A 1 173 ? -3.691 -40.938 -11.781 1 93.81 173 ASP A CA 1
ATOM 1418 C C . ASP A 1 173 ? -4.984 -40.594 -11.039 1 93.81 173 ASP A C 1
ATOM 1420 O O . ASP A 1 173 ? -4.988 -40.469 -9.812 1 93.81 173 ASP A O 1
ATOM 1424 N N . GLY A 1 174 ? -6.059 -40.375 -11.836 1 94 174 GLY A N 1
ATOM 1425 C CA . GLY A 1 174 ? -7.371 -40.156 -11.25 1 94 174 GLY A CA 1
ATOM 1426 C C . GLY A 1 174 ? -7.613 -38.719 -10.867 1 94 174 GLY A C 1
ATOM 1427 O O . GLY A 1 174 ? -8.703 -38.344 -10.406 1 94 174 GLY A O 1
ATOM 1428 N N . ALA A 1 175 ? -6.645 -37.875 -11.086 1 96.69 175 ALA A N 1
ATOM 1429 C CA . ALA A 1 175 ? -6.754 -36.531 -10.594 1 96.69 175 ALA A CA 1
ATOM 1430 C C . ALA A 1 175 ? -7.23 -35.562 -11.695 1 96.69 175 ALA A C 1
ATOM 1432 O O . ALA A 1 175 ? -7.34 -34.375 -11.484 1 96.69 175 ALA A O 1
ATOM 1433 N N . LYS A 1 176 ? -7.535 -36.094 -12.836 1 96 176 LYS A N 1
ATOM 1434 C CA . LYS A 1 176 ? -8.023 -35.281 -13.938 1 96 176 LYS A CA 1
ATOM 1435 C C . LYS A 1 176 ? -9.398 -34.688 -13.633 1 96 176 LYS A C 1
ATOM 1437 O O . LYS A 1 176 ? -10.305 -35.406 -13.211 1 96 176 LYS A O 1
ATOM 1442 N N . LEU A 1 177 ? -9.508 -33.406 -13.766 1 94.56 177 LEU A N 1
ATOM 1443 C CA . LEU A 1 177 ? -10.789 -32.719 -13.594 1 94.56 177 LEU A CA 1
ATOM 1444 C C . LEU A 1 177 ? -11.109 -31.828 -14.789 1 94.56 177 LEU A C 1
ATOM 1446 O O . LEU A 1 177 ? -10.398 -30.859 -15.039 1 94.56 177 LEU A O 1
ATOM 1450 N N . ILE A 1 178 ? -12.094 -32.156 -15.57 1 93.38 178 ILE A N 1
ATOM 1451 C CA . ILE A 1 178 ? -12.562 -31.375 -16.703 1 93.38 178 ILE A CA 1
ATOM 1452 C C . ILE A 1 178 ? -14.062 -31.125 -16.562 1 93.38 178 ILE A C 1
ATOM 1454 O O . ILE A 1 178 ? -14.844 -32.062 -16.406 1 93.38 178 ILE A O 1
ATOM 1458 N N . PHE A 1 179 ? -14.406 -29.922 -16.562 1 89.12 179 PHE A N 1
ATOM 1459 C CA . PHE A 1 179 ? -15.828 -29.625 -16.469 1 89.12 179 PHE A CA 1
ATOM 1460 C C . PHE A 1 179 ? -16.156 -28.328 -17.188 1 89.12 179 PHE A C 1
ATOM 1462 O O . PHE A 1 179 ? -15.266 -27.516 -17.453 1 89.12 179 PHE A O 1
ATOM 1469 N N . ARG A 1 180 ? -17.422 -28.172 -17.484 1 85.75 180 ARG A N 1
ATOM 1470 C CA . ARG A 1 180 ? -17.875 -27.031 -18.281 1 85.75 180 ARG A CA 1
ATOM 1471 C C . ARG A 1 180 ? -18.125 -25.812 -17.391 1 85.75 180 ARG A C 1
ATOM 1473 O O . ARG A 1 180 ? -18.656 -25.938 -16.297 1 85.75 180 ARG A O 1
ATOM 1480 N N . GLY A 1 181 ? -17.641 -24.719 -17.844 1 74.88 181 GLY A N 1
ATOM 1481 C CA . GLY A 1 181 ? -17.906 -23.469 -17.141 1 74.88 181 GLY A CA 1
ATOM 1482 C C . GLY A 1 181 ? -19.359 -23.016 -17.234 1 74.88 181 GLY A C 1
ATOM 1483 O O . GLY A 1 181 ? -20.125 -23.547 -18.047 1 74.88 181 GLY A O 1
ATOM 1484 N N . SER A 1 182 ? -19.812 -21.984 -16.375 1 62.38 182 SER A N 1
ATOM 1485 C CA . SER A 1 182 ? -21.188 -21.531 -16.234 1 62.38 182 SER A CA 1
ATOM 1486 C C . SER A 1 182 ? -21.766 -21.062 -17.562 1 62.38 182 SER A C 1
ATOM 1488 O O . SER A 1 182 ? -22.938 -21.297 -17.859 1 62.38 182 SER A O 1
ATOM 1490 N N . LYS A 1 183 ? -20.984 -20.312 -18.281 1 56.84 183 LYS A N 1
ATOM 1491 C CA . LYS A 1 183 ? -21.578 -19.766 -19.5 1 56.84 183 LYS A CA 1
ATOM 1492 C C . LYS A 1 183 ? -22 -20.875 -20.469 1 56.84 183 LYS A C 1
ATOM 1494 O O . LYS A 1 183 ? -22.844 -20.672 -21.328 1 56.84 183 LYS A O 1
ATOM 1499 N N . ALA A 1 184 ? -21.469 -21.984 -20.438 1 48.22 184 ALA A N 1
ATOM 1500 C CA . ALA A 1 184 ? -21.75 -23.125 -21.312 1 48.22 184 ALA A CA 1
ATOM 1501 C C . ALA A 1 184 ? -23 -23.875 -20.859 1 48.22 184 ALA A C 1
ATOM 1503 O O . ALA A 1 184 ? -23.609 -24.609 -21.656 1 48.22 184 ALA A O 1
ATOM 1504 N N . LEU A 1 185 ? -23.344 -23.734 -19.641 1 46.91 185 LEU A N 1
ATOM 1505 C CA . LEU A 1 185 ? -24.516 -24.453 -19.156 1 46.91 185 LEU A CA 1
ATOM 1506 C C . LEU A 1 185 ? -25.719 -23.516 -19.094 1 46.91 185 LEU A C 1
ATOM 1508 O O . LEU A 1 185 ? -25.906 -22.797 -18.109 1 46.91 185 LEU A O 1
ATOM 1512 N N . LYS A 1 186 ? -26.125 -22.859 -20.219 1 47.91 186 LYS A N 1
ATOM 1513 C CA . LYS A 1 186 ? -27.281 -21.984 -20.156 1 47.91 186 LYS A CA 1
ATOM 1514 C C . LYS A 1 186 ? -28.281 -22.453 -19.094 1 47.91 186 LYS A C 1
ATOM 1516 O O . LYS A 1 186 ? -28.812 -21.641 -18.344 1 47.91 186 LYS A O 1
ATOM 1521 N N . ASP A 1 187 ? -29 -23.406 -19.391 1 39.81 187 ASP A N 1
ATOM 1522 C CA . ASP A 1 187 ? -30.203 -23.922 -18.75 1 39.81 187 ASP A CA 1
ATOM 1523 C C . ASP A 1 187 ? -29.875 -24.625 -17.438 1 39.81 187 ASP A C 1
ATOM 1525 O O . ASP A 1 187 ? -30.766 -25.156 -16.766 1 39.81 187 ASP A O 1
ATOM 1529 N N . SER A 1 188 ? -28.672 -25.109 -17.297 1 39.59 188 SER A N 1
ATOM 1530 C CA . SER A 1 188 ? -28.469 -25.812 -16.031 1 39.59 188 SER A CA 1
ATOM 1531 C C . SER A 1 188 ? -27.969 -24.875 -14.938 1 39.59 188 SER A C 1
ATOM 1533 O O . SER A 1 188 ? -27.281 -23.906 -15.227 1 39.59 188 SER A O 1
ATOM 1535 N N . ASP A 1 189 ? -28.672 -24.812 -13.969 1 38.66 189 ASP A N 1
ATOM 1536 C CA . ASP A 1 189 ? -28.438 -24.109 -12.711 1 38.66 189 ASP A CA 1
ATOM 1537 C C . ASP A 1 189 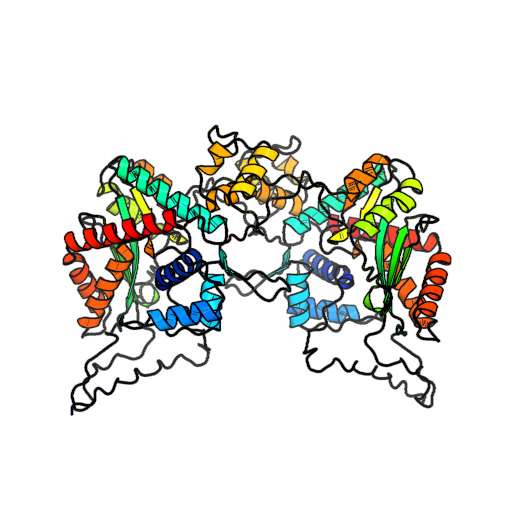? -26.969 -24.203 -12.297 1 38.66 189 ASP A C 1
ATOM 1539 O O . ASP A 1 189 ? -26.594 -23.781 -11.203 1 38.66 189 ASP A O 1
ATOM 1543 N N . TYR A 1 190 ? -26.234 -25.094 -12.992 1 39.31 190 TYR A N 1
ATOM 1544 C CA . TYR A 1 190 ? -24.906 -25.297 -12.438 1 39.31 190 TYR A CA 1
ATOM 1545 C C . TYR A 1 190 ? -23.938 -24.234 -12.93 1 39.31 190 TYR A C 1
ATOM 1547 O O . TYR A 1 190 ? -23.406 -24.328 -14.039 1 39.31 190 TYR A O 1
ATOM 1555 N N . HIS A 1 191 ? -24.125 -23.125 -12.898 1 46.75 191 HIS A N 1
ATOM 1556 C CA . HIS A 1 191 ? -23.141 -22.062 -13.148 1 46.75 191 HIS A CA 1
ATOM 1557 C C . HIS A 1 191 ? -21.781 -22.438 -12.586 1 46.75 191 HIS A C 1
ATOM 1559 O O . HIS A 1 191 ? -21.469 -22.125 -11.43 1 46.75 191 HIS A O 1
ATOM 1565 N N . THR A 1 192 ? -21 -23.672 -12.938 1 58.81 192 THR A N 1
ATOM 1566 C CA . THR A 1 192 ? -19.953 -23.922 -11.953 1 58.81 192 THR A CA 1
ATOM 1567 C C . THR A 1 192 ? -18.609 -23.375 -12.445 1 58.81 192 THR A C 1
ATOM 1569 O O . THR A 1 192 ? -18.188 -23.688 -13.562 1 58.81 192 THR A O 1
ATOM 1572 N N . GLU A 1 193 ? -18.062 -22.188 -12.281 1 76.88 193 GLU A N 1
ATOM 1573 C CA . GLU A 1 193 ? -16.688 -21.703 -12.367 1 76.88 193 GLU A CA 1
ATOM 1574 C C . GLU A 1 193 ? -15.828 -22.266 -11.234 1 76.88 193 GLU A C 1
ATOM 1576 O O . GLU A 1 193 ? -16.359 -22.766 -10.242 1 76.88 193 GLU A O 1
ATOM 1581 N N . MET A 1 194 ? -14.562 -22.484 -11.68 1 85.62 194 MET A N 1
ATOM 1582 C CA . MET A 1 194 ? -13.656 -22.891 -10.602 1 85.62 194 MET A CA 1
ATOM 1583 C C . MET A 1 194 ? -13.797 -21.969 -9.398 1 85.62 194 MET A C 1
ATOM 1585 O O . MET A 1 194 ? -13.773 -20.75 -9.547 1 85.62 194 MET A O 1
ATOM 1589 N N . ASN A 1 195 ? -14.133 -22.516 -8.312 1 90.44 195 ASN A N 1
ATOM 1590 C CA . ASN A 1 195 ? -14.18 -21.781 -7.051 1 90.44 195 ASN A CA 1
ATOM 1591 C C . ASN A 1 195 ? -13.492 -22.547 -5.926 1 90.44 195 ASN A C 1
ATOM 1593 O O . ASN A 1 195 ? -13.031 -23.672 -6.133 1 90.44 195 ASN A O 1
ATOM 1597 N N . SER A 1 196 ? -13.43 -21.938 -4.848 1 93.88 196 SER A N 1
ATOM 1598 C CA . SER A 1 196 ? -12.664 -22.5 -3.736 1 93.88 196 SER A CA 1
ATOM 1599 C C . SER A 1 196 ? -13.227 -23.844 -3.299 1 93.88 196 SER A C 1
ATOM 1601 O O . SER A 1 196 ? -12.469 -24.766 -2.975 1 93.88 196 SER A O 1
ATOM 1603 N N . SER A 1 197 ? -14.547 -23.938 -3.301 1 93.31 197 SER A N 1
ATOM 1604 C CA . SER A 1 197 ? -15.18 -25.172 -2.859 1 93.31 197 SER A CA 1
ATOM 1605 C C . SER A 1 197 ? -14.844 -26.328 -3.795 1 93.31 197 SER A C 1
ATOM 1607 O O . SER A 1 197 ? -14.461 -27.422 -3.342 1 93.31 197 SER A O 1
ATOM 1609 N N . VAL A 1 198 ? -14.992 -26.047 -5.09 1 93.06 198 VAL A N 1
ATOM 1610 C CA . VAL A 1 198 ? -14.688 -27.062 -6.086 1 93.06 198 VAL A CA 1
ATOM 1611 C C . VAL A 1 198 ? -13.211 -27.453 -5.988 1 93.06 198 VAL A C 1
ATOM 1613 O O . VAL A 1 198 ? -12.883 -28.641 -5.98 1 93.06 198 VAL A O 1
ATOM 1616 N N . PHE A 1 199 ? -12.398 -26.531 -5.84 1 96.44 199 PHE A N 1
ATOM 1617 C CA . PHE A 1 199 ? -10.961 -26.766 -5.773 1 96.44 199 PHE A CA 1
ATOM 1618 C C . PHE A 1 199 ? -10.594 -27.594 -4.551 1 96.44 199 PHE A C 1
ATOM 1620 O O . PHE A 1 199 ? -9.867 -28.578 -4.656 1 96.44 199 PHE A O 1
ATOM 1627 N N . LEU A 1 200 ? -11.086 -27.25 -3.416 1 97 200 LEU A N 1
ATOM 1628 C CA . LEU A 1 200 ? -10.75 -27.938 -2.174 1 97 200 LEU A CA 1
ATOM 1629 C C . LEU A 1 200 ? -11.289 -29.359 -2.176 1 97 200 LEU A C 1
ATOM 1631 O O . LEU A 1 200 ? -10.617 -30.281 -1.7 1 97 200 LEU A O 1
ATOM 1635 N N . ASP A 1 201 ? -12.477 -29.484 -2.688 1 96.56 201 ASP A N 1
ATOM 1636 C CA . ASP A 1 201 ? -13.055 -30.812 -2.789 1 96.56 201 ASP A CA 1
ATOM 1637 C C . ASP A 1 201 ? -12.211 -31.703 -3.695 1 96.56 201 ASP A C 1
ATOM 1639 O O . ASP A 1 201 ? -11.938 -32.875 -3.355 1 96.56 201 ASP A O 1
ATOM 1643 N N . TRP A 1 202 ? -11.875 -31.172 -4.809 1 97.5 202 TRP A N 1
ATOM 1644 C CA . TRP A 1 202 ? -11.016 -31.891 -5.746 1 97.5 202 TRP A CA 1
ATOM 1645 C C . TRP A 1 202 ? -9.688 -32.25 -5.098 1 97.5 202 TRP A C 1
ATOM 1647 O O . TRP A 1 202 ? -9.234 -33.406 -5.219 1 97.5 202 TRP A O 1
ATOM 1657 N N . MET A 1 203 ? -9.078 -31.391 -4.355 1 98.06 203 MET A N 1
ATOM 1658 C CA . MET A 1 203 ? -7.828 -31.641 -3.645 1 98.06 203 MET A CA 1
ATOM 1659 C C . MET A 1 203 ? -8 -32.781 -2.627 1 98.06 203 MET A C 1
ATOM 1661 O O . MET A 1 203 ? -7.211 -33.719 -2.598 1 98.06 203 MET A O 1
ATOM 1665 N N . ARG A 1 204 ? -9.031 -32.688 -1.896 1 97.81 204 ARG A N 1
ATOM 1666 C CA . ARG A 1 204 ? -9.258 -33.594 -0.775 1 97.81 204 ARG A CA 1
ATOM 1667 C C . ARG A 1 204 ? -9.617 -35 -1.267 1 97.81 204 ARG A C 1
ATOM 1669 O O . ARG A 1 204 ? -9.18 -36 -0.687 1 97.81 204 ARG A O 1
ATOM 1676 N N . ARG A 1 205 ? -10.336 -35.094 -2.365 1 97.69 205 ARG A N 1
ATOM 1677 C CA . ARG A 1 205 ? -10.914 -36.375 -2.746 1 97.69 205 ARG A CA 1
ATOM 1678 C C . ARG A 1 205 ? -10.07 -37.062 -3.818 1 97.69 205 ARG A C 1
ATOM 1680 O O . ARG A 1 205 ? -10.031 -38.281 -3.893 1 97.69 205 ARG A O 1
ATOM 1687 N N . LYS A 1 206 ? -9.461 -36.188 -4.59 1 97.69 206 LYS A N 1
ATOM 1688 C CA . LYS A 1 206 ? -8.828 -36.812 -5.762 1 97.69 206 LYS A CA 1
ATOM 1689 C C . LYS A 1 206 ? -7.312 -36.656 -5.699 1 97.69 206 LYS A C 1
ATOM 1691 O O . LYS A 1 206 ? -6.582 -37.594 -6.02 1 97.69 206 LYS A O 1
ATOM 1696 N N . VAL A 1 207 ? -6.785 -35.594 -5.25 1 98.5 207 VAL A N 1
ATOM 1697 C CA . VAL A 1 207 ? -5.363 -35.312 -5.367 1 98.5 207 VAL A CA 1
ATOM 1698 C C . VAL A 1 207 ? -4.621 -35.844 -4.148 1 98.5 207 VAL A C 1
ATOM 1700 O O . VAL A 1 207 ? -3.756 -36.719 -4.281 1 98.5 207 VAL A O 1
ATOM 1703 N N . LEU A 1 208 ? -5.027 -35.469 -2.965 1 98.44 208 LEU A N 1
ATOM 1704 C CA . LEU A 1 208 ? -4.242 -35.719 -1.76 1 98.44 208 LEU A CA 1
ATOM 1705 C C . LEU A 1 208 ? -4.219 -37.188 -1.417 1 98.44 208 LEU A C 1
ATOM 1707 O O . LEU A 1 208 ? -3.191 -37.719 -0.979 1 98.44 208 LEU A O 1
ATOM 1711 N N . PRO A 1 209 ? -5.336 -37.938 -1.664 1 97.81 209 PRO A N 1
ATOM 1712 C CA . PRO A 1 209 ? -5.266 -39.375 -1.412 1 97.81 209 PRO A CA 1
ATOM 1713 C C . PRO A 1 209 ? -4.395 -40.125 -2.428 1 97.81 209 PRO A C 1
ATOM 1715 O O . PRO A 1 209 ? -3.967 -41.25 -2.176 1 97.81 209 PRO A O 1
ATOM 1718 N N . ALA A 1 210 ? -4.121 -39.469 -3.584 1 97.88 210 ALA A N 1
ATOM 1719 C CA . ALA A 1 210 ? -3.473 -40.156 -4.695 1 97.88 210 ALA A CA 1
ATOM 1720 C C . ALA A 1 210 ? -1.971 -39.906 -4.703 1 97.88 210 ALA A C 1
ATOM 1722 O O . ALA A 1 210 ? -1.222 -40.562 -5.426 1 97.88 210 ALA A O 1
ATOM 1723 N N . VAL A 1 211 ? -1.486 -38.969 -3.902 1 98 211 VAL A N 1
ATOM 1724 C CA . VAL A 1 211 ? -0.06 -38.656 -3.865 1 98 211 VAL A CA 1
ATOM 1725 C C . VAL A 1 211 ? 0.565 -39.281 -2.611 1 98 211 VAL A C 1
ATOM 1727 O O . VAL A 1 211 ? -0.122 -39.5 -1.61 1 98 211 VAL A O 1
ATOM 1730 N N . PRO A 1 212 ? 1.859 -39.531 -2.668 1 97.38 212 PRO A N 1
ATOM 1731 C CA . PRO A 1 212 ? 2.52 -40.094 -1.486 1 97.38 212 PRO A CA 1
ATOM 1732 C C . PRO A 1 212 ? 2.551 -39.125 -0.31 1 97.38 212 PRO A C 1
ATOM 1734 O O . PRO A 1 212 ? 2.463 -37.906 -0.506 1 97.38 212 PRO A O 1
ATOM 1737 N N . SER A 1 213 ? 2.727 -39.719 0.848 1 97.44 213 SER A N 1
ATOM 1738 C CA . SER A 1 213 ? 2.965 -38.875 2.027 1 97.44 213 SER A CA 1
ATOM 1739 C C . SER A 1 213 ? 4.223 -38.031 1.863 1 97.44 213 SER A C 1
ATOM 1741 O O . SER A 1 213 ? 5.113 -38.375 1.085 1 97.44 213 SER A O 1
ATOM 1743 N N . ARG A 1 214 ? 4.219 -36.844 2.477 1 98.19 214 ARG A N 1
ATOM 1744 C CA . ARG A 1 214 ? 5.336 -35.906 2.496 1 98.19 214 ARG A CA 1
ATOM 1745 C C . ARG A 1 214 ? 5.496 -35.219 1.146 1 98.19 214 ARG A C 1
ATOM 1747 O O . ARG A 1 214 ? 6.547 -34.625 0.855 1 98.19 214 ARG A O 1
ATOM 1754 N N . SER A 1 215 ? 4.445 -35.375 0.268 1 98.69 215 SER A N 1
ATOM 1755 C CA . SER A 1 215 ? 4.484 -34.656 -1.014 1 98.69 215 SER A CA 1
ATOM 1756 C C . SER A 1 215 ? 4.363 -33.156 -0.826 1 98.69 215 SER A C 1
ATOM 1758 O O . SER A 1 215 ? 3.816 -32.688 0.176 1 98.69 215 SER A O 1
ATOM 1760 N N . VAL A 1 216 ? 4.969 -32.469 -1.746 1 98.88 216 VAL A N 1
ATOM 1761 C CA . VAL A 1 216 ? 4.836 -31.031 -1.838 1 98.88 216 VAL A CA 1
ATOM 1762 C C . VAL A 1 216 ? 4.004 -30.656 -3.066 1 98.88 216 VAL A C 1
ATOM 1764 O O . VAL A 1 216 ? 4.328 -31.078 -4.184 1 98.88 216 VAL A O 1
ATOM 1767 N N . ILE A 1 217 ? 2.957 -29.938 -2.859 1 98.81 217 ILE A N 1
ATOM 1768 C CA . ILE A 1 217 ? 2.082 -29.516 -3.947 1 98.81 217 ILE A CA 1
ATOM 1769 C C . ILE A 1 217 ? 2.322 -28.031 -4.258 1 98.81 217 ILE A C 1
ATOM 1771 O O . ILE A 1 217 ? 2.053 -27.172 -3.426 1 98.81 217 ILE A O 1
ATOM 1775 N N . VAL A 1 218 ? 2.832 -27.766 -5.406 1 98.88 218 VAL A N 1
ATOM 1776 C CA . VAL A 1 218 ? 3.08 -26.406 -5.863 1 98.88 218 VAL A CA 1
ATOM 1777 C C . VAL A 1 218 ? 1.829 -25.844 -6.547 1 98.88 218 VAL A C 1
ATOM 1779 O O . VAL A 1 218 ? 1.312 -26.453 -7.488 1 98.88 218 VAL A O 1
ATOM 1782 N N . ILE A 1 219 ? 1.332 -24.719 -6.047 1 98.12 219 ILE A N 1
ATOM 1783 C CA . ILE A 1 219 ? 0.121 -24.125 -6.59 1 98.12 219 ILE A CA 1
ATOM 1784 C C . ILE A 1 219 ? 0.336 -22.625 -6.789 1 98.12 219 ILE A C 1
ATOM 1786 O O . ILE A 1 219 ? 1.188 -22.016 -6.133 1 98.12 219 ILE A O 1
ATOM 1790 N N . ASP A 1 220 ? -0.383 -22.031 -7.738 1 96.44 220 ASP A N 1
ATOM 1791 C CA . ASP A 1 220 ? -0.299 -20.594 -7.895 1 96.44 220 ASP A CA 1
ATOM 1792 C C . ASP A 1 220 ? -1.182 -19.875 -6.875 1 96.44 220 ASP A C 1
ATOM 1794 O O . ASP A 1 220 ? -1.746 -20.5 -5.984 1 96.44 220 ASP A O 1
ATOM 1798 N N . ARG A 1 221 ? -1.223 -18.531 -7 1 94.75 221 ARG A N 1
ATOM 1799 C CA . ARG A 1 221 ? -1.889 -17.75 -5.961 1 94.75 221 ARG A CA 1
ATOM 1800 C C . ARG A 1 221 ? -3.236 -17.219 -6.445 1 94.75 221 ARG A C 1
ATOM 1802 O O . ARG A 1 221 ? -3.637 -16.109 -6.102 1 94.75 221 ARG A O 1
ATOM 1809 N N . ALA A 1 222 ? -3.881 -17.969 -7.227 1 92.81 222 ALA A N 1
ATOM 1810 C CA . ALA A 1 222 ? -5.23 -17.578 -7.625 1 92.81 222 ALA A CA 1
ATOM 1811 C C . ALA A 1 222 ? -6.137 -17.438 -6.406 1 92.81 222 ALA A C 1
ATOM 1813 O O . ALA A 1 222 ? -5.926 -18.094 -5.379 1 92.81 222 ALA A O 1
ATOM 1814 N N . THR A 1 223 ? -7.129 -16.688 -6.484 1 91.31 223 THR A N 1
ATOM 1815 C CA . THR A 1 223 ? -7.988 -16.344 -5.359 1 91.31 223 THR A CA 1
ATOM 1816 C C . THR A 1 223 ? -8.641 -17.578 -4.77 1 91.31 223 THR A C 1
ATOM 1818 O O . THR A 1 223 ? -8.828 -17.672 -3.555 1 91.31 223 THR A O 1
ATOM 1821 N N . TYR A 1 224 ? -9.008 -18.5 -5.648 1 92.56 224 TYR A N 1
ATOM 1822 C CA . TYR A 1 224 ? -9.672 -19.688 -5.137 1 92.56 224 TYR A CA 1
ATOM 1823 C C . TYR A 1 224 ? -8.664 -20.672 -4.547 1 92.56 224 TYR A C 1
ATOM 1825 O O . TYR A 1 224 ? -9.047 -21.625 -3.855 1 92.56 224 TYR A O 1
ATOM 1833 N N . HIS A 1 225 ? -7.367 -20.438 -4.719 1 95.94 225 HIS A N 1
ATOM 1834 C CA . HIS A 1 225 ? -6.324 -21.234 -4.098 1 95.94 225 HIS A CA 1
ATOM 1835 C C . HIS A 1 225 ? -5.953 -20.688 -2.723 1 95.94 225 HIS A C 1
ATOM 1837 O O . HIS A 1 225 ? -5.398 -21.422 -1.895 1 95.94 225 HIS A O 1
ATOM 1843 N N . THR A 1 226 ? -6.238 -19.359 -2.527 1 96.12 226 THR A N 1
ATOM 1844 C CA . THR A 1 226 ? -5.719 -18.688 -1.346 1 96.12 226 THR A CA 1
ATOM 1845 C C . THR A 1 226 ? -6.855 -18.297 -0.405 1 96.12 226 THR A C 1
ATOM 1847 O O . THR A 1 226 ? -6.859 -17.203 0.154 1 96.12 226 THR A O 1
ATOM 1850 N N . THR A 1 227 ? -7.793 -19.203 -0.377 1 96.38 227 THR A N 1
ATOM 1851 C CA . THR A 1 227 ? -8.859 -19 0.601 1 96.38 227 THR A CA 1
ATOM 1852 C C . THR A 1 227 ? -8.32 -19.172 2.021 1 96.38 227 THR A C 1
ATOM 1854 O O . THR A 1 227 ? -7.641 -20.141 2.324 1 96.38 227 THR A O 1
ATOM 1857 N N . LEU A 1 228 ? -8.641 -18.219 2.838 1 97 228 LEU A N 1
ATOM 1858 C CA . LEU A 1 228 ? -8.141 -18.219 4.207 1 97 228 LEU A CA 1
ATOM 1859 C C . LEU A 1 228 ? -9.031 -19.047 5.117 1 97 228 LEU A C 1
ATOM 1861 O O . LEU A 1 228 ? -10.234 -19.172 4.871 1 97 228 LEU A O 1
ATOM 1865 N N . THR A 1 229 ? -8.406 -19.625 6.113 1 96.88 229 THR A N 1
ATOM 1866 C CA . THR A 1 229 ? -9.203 -20.25 7.164 1 96.88 229 THR A CA 1
ATOM 1867 C C . THR A 1 229 ? -10.031 -19.219 7.91 1 96.88 229 THR A C 1
ATOM 1869 O O . THR A 1 229 ? -9.672 -18.031 7.941 1 96.88 229 THR A O 1
ATOM 1872 N N . GLU A 1 230 ? -11.109 -19.688 8.469 1 94.69 230 GLU A N 1
ATOM 1873 C CA . GLU A 1 230 ? -12.008 -18.766 9.188 1 94.69 230 GLU A CA 1
ATOM 1874 C C . GLU A 1 230 ? -11.266 -18.031 10.289 1 94.69 230 GLU A C 1
ATOM 1876 O O . GLU A 1 230 ? -11.5 -16.828 10.508 1 94.69 230 GLU A O 1
ATOM 1881 N N . GLN A 1 231 ? -10.32 -18.609 10.898 1 94.12 231 GLN A N 1
ATOM 1882 C CA . GLN A 1 231 ? -9.609 -18.062 12.055 1 94.12 231 GLN A CA 1
ATOM 1883 C C . GLN A 1 231 ? -8.633 -16.969 11.648 1 94.12 231 GLN A C 1
ATOM 1885 O O . GLN A 1 231 ? -8.242 -16.141 12.469 1 94.12 231 GLN A O 1
ATOM 1890 N N . THR A 1 232 ? -8.273 -16.969 10.383 1 96.25 232 THR A N 1
ATOM 1891 C CA . THR A 1 232 ? -7.23 -16.016 9.992 1 96.25 232 THR A CA 1
ATOM 1892 C C . THR A 1 232 ? -7.793 -14.953 9.055 1 96.25 232 THR A C 1
ATOM 1894 O O . THR A 1 232 ? -7.039 -14.18 8.469 1 96.25 232 THR A O 1
ATOM 1897 N N . LYS A 1 233 ? -9.102 -14.93 8.891 1 95.25 233 LYS A N 1
ATOM 1898 C CA . LYS A 1 233 ? -9.734 -13.883 8.094 1 95.25 233 LYS A CA 1
ATOM 1899 C C . LYS A 1 233 ? -9.609 -12.523 8.781 1 95.25 233 LYS A C 1
ATOM 1901 O O . LYS A 1 233 ? -9.906 -12.398 9.977 1 95.25 233 LYS A O 1
ATOM 1906 N N . PRO A 1 234 ? -9.156 -11.539 8.086 1 95.88 234 PRO A N 1
ATOM 1907 C CA . PRO A 1 234 ? -9.094 -10.195 8.664 1 95.88 234 PRO A CA 1
ATOM 1908 C C . PRO A 1 234 ? -10.469 -9.555 8.836 1 95.88 234 PRO A C 1
ATOM 1910 O O . PRO A 1 234 ? -11.453 -10.055 8.281 1 95.88 234 PRO A O 1
ATOM 1913 N N . ALA A 1 235 ? -10.477 -8.508 9.664 1 95.94 235 ALA A N 1
ATOM 1914 C CA . ALA A 1 235 ? -11.703 -7.734 9.789 1 95.94 235 ALA A CA 1
ATOM 1915 C C . ALA A 1 235 ? -12.086 -7.086 8.461 1 95.94 235 ALA A C 1
ATOM 1917 O O . ALA A 1 235 ? -11.219 -6.605 7.73 1 95.94 235 ALA A O 1
ATOM 1918 N N . LYS A 1 236 ? -13.352 -7.074 8.18 1 92.62 236 LYS A N 1
ATOM 1919 C CA . LYS A 1 236 ? -13.836 -6.527 6.922 1 92.62 236 LYS A CA 1
ATOM 1920 C C . LYS A 1 236 ? -14.188 -5.047 7.059 1 92.62 236 LYS A C 1
ATOM 1922 O O . LYS A 1 236 ? -14.594 -4.602 8.133 1 92.62 236 LYS A O 1
ATOM 1927 N N . SER A 1 237 ? -14.102 -4.336 5.953 1 89.94 237 SER A N 1
ATOM 1928 C CA . SER A 1 237 ? -14.445 -2.918 5.906 1 89.94 237 SER A CA 1
ATOM 1929 C C . SER A 1 237 ? -15.938 -2.703 6.16 1 89.94 237 SER A C 1
ATOM 1931 O O . SER A 1 237 ? -16.344 -1.626 6.594 1 89.94 237 SER A O 1
ATOM 1933 N N . THR A 1 238 ? -16.766 -3.73 5.957 1 89.44 238 THR A N 1
ATOM 1934 C CA . THR A 1 238 ? -18.203 -3.609 6.082 1 89.44 238 THR A CA 1
ATOM 1935 C C . THR A 1 238 ? -18.641 -3.828 7.527 1 89.44 238 THR A C 1
ATOM 1937 O O . THR A 1 238 ? -19.828 -3.658 7.859 1 89.44 238 THR A O 1
ATOM 1940 N N . PHE A 1 239 ? -17.703 -4.23 8.344 1 94.62 239 PHE A N 1
ATOM 1941 C CA . PHE A 1 239 ? -18.047 -4.488 9.734 1 94.62 239 PHE A CA 1
ATOM 1942 C C . PHE A 1 239 ? -18.547 -3.219 10.414 1 94.62 239 PHE A C 1
ATOM 1944 O O . PHE A 1 239 ? -17.984 -2.139 10.203 1 94.62 239 PHE A O 1
ATOM 1951 N N . ARG A 1 240 ? -19.641 -3.43 11.156 1 95.31 240 ARG A N 1
ATOM 1952 C CA . ARG A 1 240 ? -20.078 -2.357 12.047 1 95.31 240 ARG A CA 1
ATOM 1953 C C . ARG A 1 240 ? -19.172 -2.254 13.266 1 95.31 240 ARG A C 1
ATOM 1955 O O . ARG A 1 240 ? -18.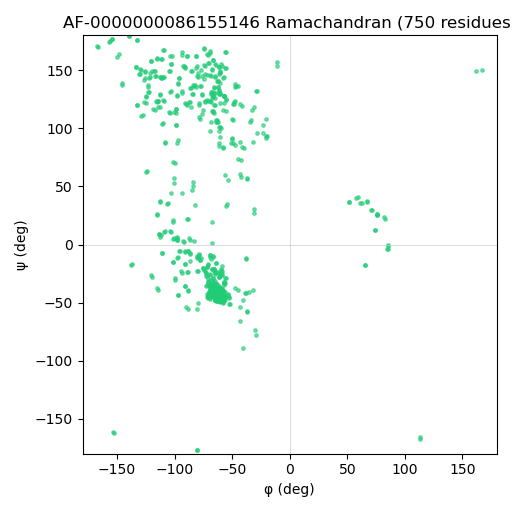328 -3.131 13.508 1 95.31 240 ARG A O 1
ATOM 1962 N N . LYS A 1 241 ? -19.375 -1.184 13.969 1 97.25 241 LYS A N 1
ATOM 1963 C CA . LYS A 1 241 ? -18.547 -0.909 15.133 1 97.25 241 LYS A CA 1
ATOM 1964 C C . LYS A 1 241 ? -18.531 -2.094 16.094 1 97.25 241 LYS A C 1
ATOM 1966 O O . LYS A 1 241 ? -17.469 -2.539 16.531 1 97.25 241 LYS A O 1
ATOM 1971 N N . ALA A 1 242 ? -19.656 -2.646 16.359 1 97.94 242 ALA A N 1
ATOM 1972 C CA . ALA A 1 242 ? -19.781 -3.766 17.297 1 97.94 242 ALA A CA 1
ATOM 1973 C C . ALA A 1 242 ? -19.062 -5.004 16.766 1 97.94 242 ALA A C 1
ATOM 1975 O O . ALA A 1 242 ? -18.438 -5.738 17.516 1 97.94 242 ALA A O 1
ATOM 1976 N N . GLN A 1 243 ? -19.141 -5.188 15.461 1 98.06 243 GLN A N 1
ATOM 1977 C CA . GLN A 1 243 ? -18.5 -6.34 14.844 1 98.06 243 GLN A CA 1
ATOM 1978 C C . GLN A 1 243 ? -16.984 -6.223 14.906 1 98.06 243 GLN A C 1
ATOM 1980 O O . GLN A 1 243 ? -16.281 -7.223 15.07 1 98.06 243 GLN A O 1
ATOM 1985 N N . LEU A 1 244 ? -16.5 -5 14.789 1 98.38 244 LEU A N 1
ATOM 1986 C CA . LEU A 1 244 ? -15.07 -4.777 14.945 1 98.38 244 LEU A CA 1
ATOM 1987 C C . LEU A 1 244 ? -14.617 -5.105 16.359 1 98.38 244 LEU A C 1
ATOM 1989 O O . LEU A 1 244 ? -13.586 -5.762 16.547 1 98.38 244 LEU A O 1
ATOM 1993 N N . ALA A 1 245 ? -15.398 -4.676 17.297 1 98.56 245 ALA A N 1
ATOM 1994 C CA . ALA A 1 245 ? -15.094 -4.965 18.688 1 98.56 245 ALA A CA 1
ATOM 1995 C C . ALA A 1 245 ? -15.117 -6.465 18.953 1 98.56 245 ALA A C 1
ATOM 1997 O O . ALA A 1 245 ? -14.219 -7 19.609 1 98.56 245 ALA A O 1
ATOM 1998 N N . GLU A 1 246 ? -16.094 -7.129 18.422 1 98.5 246 GLU A N 1
ATOM 1999 C CA . GLU A 1 246 ? -16.203 -8.578 18.562 1 98.5 246 GLU A CA 1
ATOM 2000 C C . GLU A 1 246 ? -15.008 -9.289 17.938 1 98.5 246 GLU A C 1
ATOM 2002 O O . GLU A 1 246 ? -14.5 -10.266 18.484 1 98.5 246 GLU A O 1
ATOM 2007 N N . TRP A 1 247 ? -14.648 -8.758 16.766 1 98.12 247 TRP A N 1
ATOM 2008 C CA . TRP A 1 247 ? -13.508 -9.344 16.062 1 98.12 247 TRP A CA 1
ATOM 2009 C C . TRP A 1 247 ? -12.25 -9.258 16.906 1 98.12 247 TRP A C 1
ATOM 2011 O O . TRP A 1 247 ? -11.492 -10.234 17.016 1 98.12 247 TRP A O 1
ATOM 2021 N N . LEU A 1 248 ? -12.023 -8.141 17.562 1 98.44 248 LEU A N 1
ATOM 2022 C CA . LEU A 1 248 ? -10.852 -7.945 18.422 1 98.44 248 LEU A CA 1
ATOM 2023 C C . LEU A 1 248 ? -10.844 -8.93 19.578 1 98.44 248 LEU A C 1
ATOM 2025 O O . LEU A 1 248 ? -9.82 -9.555 19.875 1 98.44 248 LEU A O 1
ATOM 2029 N N . VAL A 1 249 ? -11.945 -9.133 20.188 1 98.25 249 VAL A N 1
ATOM 2030 C CA . VAL A 1 249 ? -12.07 -10.039 21.328 1 98.25 249 VAL A CA 1
ATOM 2031 C C . VAL A 1 249 ? -11.883 -11.484 20.875 1 98.25 249 VAL A C 1
ATOM 2033 O O . VAL A 1 249 ? -11.156 -12.25 21.5 1 98.25 249 VAL A O 1
ATOM 2036 N N . ALA A 1 250 ? -12.523 -11.828 19.766 1 97.44 250 ALA A N 1
ATOM 2037 C CA . ALA A 1 250 ? -12.461 -13.188 19.234 1 97.44 250 ALA A CA 1
ATOM 2038 C C . ALA A 1 250 ? -11.023 -13.578 18.891 1 97.44 250 ALA A C 1
ATOM 2040 O O . ALA A 1 250 ? -10.656 -14.75 18.969 1 97.44 250 ALA A O 1
ATOM 2041 N N . HIS A 1 251 ? -10.195 -12.586 18.594 1 97.31 251 HIS A N 1
ATOM 2042 C CA . HIS A 1 251 ? -8.828 -12.867 18.188 1 97.31 251 HIS A CA 1
ATOM 2043 C C . HIS A 1 251 ? -7.848 -12.633 19.328 1 97.31 251 HIS A C 1
ATOM 2045 O O . HIS A 1 251 ? -6.633 -12.617 19.125 1 97.31 251 HIS A O 1
ATOM 2051 N N . GLY A 1 252 ? -8.336 -12.336 20.453 1 96.25 252 GLY A N 1
ATOM 2052 C CA . GLY A 1 252 ? -7.543 -12.266 21.672 1 96.25 252 GLY A CA 1
ATOM 2053 C C . GLY A 1 252 ? -6.699 -11.008 21.75 1 96.25 252 GLY A C 1
ATOM 2054 O O . GLY A 1 252 ? -5.645 -11 22.391 1 96.25 252 GLY A O 1
ATOM 2055 N N . VAL A 1 253 ? -7.086 -9.93 21.109 1 97.06 253 VAL A N 1
ATOM 2056 C CA . VAL A 1 253 ? -6.332 -8.68 21.125 1 97.06 253 VAL A CA 1
ATOM 2057 C C . VAL A 1 253 ? -6.547 -7.965 22.453 1 97.06 253 VAL A C 1
ATOM 2059 O O . VAL A 1 253 ? -7.684 -7.828 22.906 1 97.06 253 VAL A O 1
ATOM 2062 N N . VAL A 1 254 ? -5.43 -7.586 23.078 1 97.31 254 VAL A N 1
ATOM 2063 C CA . VAL A 1 254 ? -5.488 -6.781 24.297 1 97.31 254 VAL A CA 1
ATOM 2064 C C . VAL A 1 254 ? -4.855 -5.414 24.031 1 97.31 254 VAL A C 1
ATOM 2066 O O . VAL A 1 254 ? -3.689 -5.324 23.641 1 97.31 254 VAL A O 1
ATOM 2069 N N . HIS A 1 255 ? -5.629 -4.371 24.266 1 96.5 255 HIS A N 1
ATOM 2070 C CA . HIS A 1 255 ? -5.164 -3.004 24.047 1 96.5 255 HIS A CA 1
ATOM 2071 C C . HIS A 1 255 ? -5.504 -2.117 25.25 1 96.5 255 HIS A C 1
ATOM 2073 O O . HIS A 1 255 ? -6.676 -1.956 25.594 1 96.5 255 HIS A O 1
ATOM 2079 N N . ASN A 1 256 ? -4.48 -1.574 25.844 1 95.69 256 ASN A N 1
ATOM 2080 C CA . ASN A 1 256 ? -4.648 -0.706 27 1 95.69 256 ASN A CA 1
ATOM 2081 C C . ASN A 1 256 ? -5.523 -1.356 28.078 1 95.69 256 ASN A C 1
ATOM 2083 O O . ASN A 1 256 ? -6.434 -0.723 28.609 1 95.69 256 ASN A O 1
ATOM 2087 N N . GLY A 1 257 ? -5.355 -2.625 28.203 1 95.38 257 GLY A N 1
ATOM 2088 C CA . GLY A 1 257 ? -6.055 -3.357 29.25 1 95.38 257 GLY A CA 1
ATOM 2089 C C . GLY A 1 257 ? -7.457 -3.773 28.844 1 95.38 257 GLY A C 1
ATOM 2090 O O . GLY A 1 257 ? -8.133 -4.488 29.594 1 95.38 257 GLY A O 1
ATOM 2091 N N . MET A 1 258 ? -7.922 -3.398 27.688 1 97.31 258 MET A N 1
ATOM 2092 C CA . MET A 1 258 ? -9.266 -3.746 27.234 1 97.31 258 MET A CA 1
ATOM 2093 C C . MET A 1 258 ? -9.32 -5.191 26.75 1 97.31 258 MET A C 1
ATOM 2095 O O . MET A 1 258 ? -8.414 -5.652 26.047 1 97.31 258 MET A O 1
ATOM 2099 N N . ARG A 1 259 ? -10.43 -5.895 27.172 1 96.62 259 ARG A N 1
ATOM 2100 C CA . ARG A 1 259 ? -10.508 -7.312 26.844 1 96.62 259 ARG A CA 1
ATOM 2101 C C . ARG A 1 259 ? -11.914 -7.688 26.391 1 96.62 259 ARG A C 1
ATOM 2103 O O . ARG A 1 259 ? -12.117 -8.734 25.766 1 96.62 259 ARG A O 1
ATOM 2110 N N . THR A 1 260 ? -12.82 -6.809 26.719 1 98.06 260 THR A N 1
ATOM 2111 C CA . THR A 1 260 ? -14.203 -7.152 26.438 1 98.06 260 THR A CA 1
ATOM 2112 C C . THR A 1 260 ? -14.773 -6.27 25.328 1 98.06 260 THR A C 1
ATOM 2114 O O . THR A 1 260 ? -14.227 -5.199 25.047 1 98.06 260 THR A O 1
ATOM 2117 N N . VAL A 1 261 ? -15.828 -6.785 24.75 1 98.19 261 VAL A N 1
ATOM 2118 C CA . VAL A 1 261 ? -16.5 -6.035 23.688 1 98.19 261 VAL A CA 1
ATOM 2119 C C . VAL A 1 261 ? -16.953 -4.684 24.234 1 98.19 261 VAL A C 1
ATOM 2121 O O . VAL A 1 261 ? -16.781 -3.656 23.562 1 98.19 261 VAL A O 1
ATOM 2124 N N . ASP A 1 262 ? -17.469 -4.617 25.422 1 98.19 262 ASP A N 1
ATOM 2125 C CA . ASP A 1 262 ? -17.969 -3.387 26.031 1 98.19 262 ASP A CA 1
ATOM 2126 C C . ASP A 1 262 ? -16.844 -2.365 26.203 1 98.19 262 ASP A C 1
ATOM 2128 O O . ASP A 1 262 ? -17.047 -1.172 25.969 1 98.19 262 ASP A O 1
ATOM 2132 N N . GLU A 1 263 ? -15.75 -2.844 26.625 1 98.19 263 GLU A N 1
ATOM 2133 C CA . GLU A 1 263 ? -14.609 -1.948 26.781 1 98.19 263 GLU A CA 1
ATOM 2134 C C . GLU A 1 263 ? -14.18 -1.37 25.438 1 98.19 263 GLU A C 1
ATOM 2136 O O . GLU A 1 263 ? -13.938 -0.167 25.312 1 98.19 263 GLU A O 1
ATOM 2141 N N . TYR A 1 264 ? -14.164 -2.201 24.375 1 98.38 264 TYR A N 1
ATOM 2142 C CA . TYR A 1 264 ? -13.75 -1.753 23.047 1 98.38 264 TYR A CA 1
ATOM 2143 C C . TYR A 1 264 ? -14.781 -0.794 22.453 1 98.38 264 TYR A C 1
ATOM 2145 O O . TYR A 1 264 ? -14.43 0.101 21.688 1 98.38 264 TYR A O 1
ATOM 2153 N N . MET A 1 265 ? -16.016 -0.906 22.891 1 97.94 265 MET A N 1
ATOM 2154 C CA . MET A 1 265 ? -17.094 -0.063 22.375 1 97.94 265 MET A CA 1
ATOM 2155 C C . MET A 1 265 ? -16.922 1.382 22.828 1 97.94 265 MET A C 1
ATOM 2157 O O . MET A 1 265 ? -17.578 2.285 22.312 1 97.94 265 MET A O 1
ATOM 2161 N N . THR A 1 266 ? -15.953 1.644 23.766 1 97.44 266 THR A N 1
ATOM 2162 C CA . THR A 1 266 ? -15.656 3.008 24.188 1 97.44 266 THR A CA 1
ATOM 2163 C C . THR A 1 266 ? -14.789 3.717 23.141 1 97.44 266 THR A C 1
ATOM 2165 O O . THR A 1 266 ? -14.656 4.941 23.172 1 97.44 266 THR A O 1
ATOM 2168 N N . MET A 1 267 ? -14.258 2.971 22.25 1 97.88 267 MET A N 1
ATOM 2169 C CA . MET A 1 267 ? -13.445 3.535 21.172 1 97.88 267 MET A CA 1
ATOM 2170 C C . MET A 1 267 ? -14.312 3.896 19.969 1 97.88 267 MET A C 1
ATOM 2172 O O . MET A 1 267 ? -15.438 3.422 19.844 1 97.88 267 MET A O 1
ATOM 2176 N N . THR A 1 268 ? -13.789 4.711 19.109 1 98.25 268 THR A N 1
ATOM 2177 C CA . THR A 1 268 ? -14.484 5.039 17.875 1 98.25 268 THR A CA 1
ATOM 2178 C C . THR A 1 268 ? -14.266 3.949 16.828 1 98.25 268 THR A C 1
ATOM 2180 O O . THR A 1 268 ? -13.352 3.137 16.953 1 98.25 268 THR A O 1
ATOM 2183 N N . LYS A 1 269 ? -15.125 3.959 15.836 1 98.06 269 LYS A N 1
ATOM 2184 C CA . LYS A 1 269 ? -15.039 2.961 14.773 1 98.06 269 LYS A CA 1
ATOM 2185 C C . LYS A 1 269 ? -13.688 3.037 14.062 1 98.06 269 LYS A C 1
ATOM 2187 O O . LYS A 1 269 ? -13.062 2.01 13.805 1 98.06 269 LYS A O 1
ATOM 2192 N N . PRO A 1 270 ? -13.172 4.258 13.703 1 98.12 270 PRO A N 1
ATOM 2193 C CA . PRO A 1 270 ? -11.852 4.324 13.07 1 98.12 270 PRO A CA 1
ATOM 2194 C C . PRO A 1 270 ? -10.75 3.742 13.953 1 98.12 270 PRO A C 1
ATOM 2196 O O . PRO A 1 270 ? -9.852 3.062 13.453 1 98.12 270 PRO A O 1
ATOM 2199 N N . GLU A 1 271 ? -10.844 3.984 15.219 1 98.38 271 GLU A N 1
ATOM 2200 C CA . GLU A 1 271 ? -9.852 3.424 16.125 1 98.38 271 GLU A CA 1
ATOM 2201 C C . GLU A 1 271 ? -9.898 1.897 16.141 1 98.38 271 GLU A C 1
ATOM 2203 O O . GLU A 1 271 ? -8.859 1.236 16.078 1 98.38 271 GLU A O 1
ATOM 2208 N N . LEU A 1 272 ? -11.117 1.419 16.219 1 98.56 272 LEU A N 1
ATOM 2209 C CA . LEU A 1 272 ? -11.305 -0.028 16.203 1 98.56 272 LEU A CA 1
ATOM 2210 C C . LEU A 1 272 ? -10.805 -0.626 14.891 1 98.56 272 LEU A C 1
ATOM 2212 O O . LEU A 1 272 ? -10.133 -1.66 14.891 1 98.56 272 LEU A O 1
ATOM 2216 N N . GLY A 1 273 ? -11.188 0.017 13.812 1 98.06 273 GLY A N 1
ATOM 2217 C CA . GLY A 1 273 ? -10.719 -0.449 12.516 1 98.06 273 GLY A CA 1
ATOM 2218 C C . GLY A 1 273 ? -9.211 -0.503 12.406 1 98.06 273 GLY A C 1
ATOM 2219 O O . GLY A 1 273 ? -8.656 -1.475 11.891 1 98.06 273 GLY A O 1
ATOM 2220 N N . GLN A 1 274 ? -8.586 0.563 12.867 1 97.62 274 GLN A N 1
ATOM 2221 C CA . GLN A 1 274 ? -7.129 0.617 12.844 1 97.62 274 GLN A CA 1
ATOM 2222 C C . GLN A 1 274 ? -6.52 -0.493 13.695 1 97.62 274 GLN A C 1
ATOM 2224 O O . GLN A 1 274 ? -5.531 -1.117 13.297 1 97.62 274 GLN A O 1
ATOM 2229 N N . LEU A 1 275 ? -7.086 -0.682 14.844 1 97.81 275 LEU A N 1
ATOM 2230 C CA . LEU A 1 275 ? -6.609 -1.736 15.734 1 97.81 275 LEU A CA 1
ATOM 2231 C C . LEU A 1 275 ? -6.742 -3.105 15.07 1 97.81 275 LEU A C 1
ATOM 2233 O O . LEU A 1 275 ? -5.848 -3.947 15.195 1 97.81 275 LEU A O 1
ATOM 2237 N N . CYS A 1 276 ? -7.824 -3.34 14.383 1 97.88 276 CYS A N 1
ATOM 2238 C CA . CYS A 1 276 ? -8.016 -4.594 13.656 1 97.88 276 CYS A CA 1
ATOM 2239 C C . CYS A 1 276 ? -6.953 -4.766 12.578 1 97.88 276 CYS A C 1
ATOM 2241 O O . CYS A 1 276 ? -6.391 -5.852 12.43 1 97.88 276 CYS A O 1
ATOM 2243 N N . LYS A 1 277 ? -6.723 -3.723 11.875 1 96.06 277 LYS A N 1
ATOM 2244 C CA . LYS A 1 277 ? -5.715 -3.75 10.82 1 96.06 277 LYS A CA 1
ATOM 2245 C C . LYS A 1 277 ? -4.336 -4.086 11.383 1 96.06 277 LYS A C 1
ATOM 2247 O O . LYS A 1 277 ? -3.596 -4.879 10.797 1 96.06 277 LYS A O 1
ATOM 2252 N N . GLU A 1 278 ? -4.012 -3.529 12.531 1 95.12 278 GLU A N 1
ATOM 2253 C CA . GLU A 1 278 ? -2.709 -3.715 13.164 1 95.12 278 GLU A CA 1
ATOM 2254 C C . GLU A 1 278 ? -2.568 -5.125 13.734 1 95.12 278 GLU A C 1
ATOM 2256 O O . GLU A 1 278 ? -1.457 -5.578 14.008 1 95.12 278 GLU A O 1
ATOM 2261 N N . ASN A 1 279 ? -3.672 -5.777 13.938 1 96.31 279 ASN A N 1
ATOM 2262 C CA . ASN A 1 279 ? -3.645 -7.102 14.547 1 96.31 279 ASN A CA 1
ATOM 2263 C C . ASN A 1 279 ? -4.137 -8.172 13.586 1 96.31 279 ASN A C 1
ATOM 2265 O O . ASN A 1 279 ? -4.703 -9.18 14.008 1 96.31 279 ASN A O 1
ATOM 2269 N N . LYS A 1 280 ? -3.979 -7.859 12.32 1 94.94 280 LYS A N 1
ATOM 2270 C CA . LYS A 1 280 ? -4.324 -8.852 11.312 1 94.94 280 LYS A CA 1
ATOM 2271 C C . LYS A 1 280 ? -3.545 -10.148 11.523 1 94.94 280 LYS A C 1
ATOM 2273 O O . LYS A 1 280 ? -2.316 -10.133 11.625 1 94.94 280 LYS A O 1
ATOM 2278 N N . PRO A 1 281 ? -4.195 -11.258 11.578 1 94.75 281 PRO A N 1
ATOM 2279 C CA . PRO A 1 281 ? -3.488 -12.523 11.797 1 94.75 281 PRO A CA 1
ATOM 2280 C C . PRO A 1 281 ? -2.66 -12.945 10.586 1 94.75 281 PRO A C 1
ATOM 2282 O O . PRO A 1 281 ? -2.939 -12.523 9.461 1 94.75 281 PRO A O 1
ATOM 2285 N N . LYS A 1 282 ? -1.651 -13.773 10.898 1 94.44 282 LYS A N 1
ATOM 2286 C CA . LYS A 1 282 ? -0.916 -14.398 9.797 1 94.44 282 LYS A CA 1
ATOM 2287 C C . LYS A 1 282 ? -1.83 -15.281 8.953 1 94.44 282 LYS A C 1
ATOM 2289 O O . LYS A 1 282 ? -2.6 -16.078 9.492 1 94.44 282 LYS A O 1
ATOM 2294 N N . PRO A 1 283 ? -1.764 -15.141 7.715 1 95.44 283 PRO A N 1
ATOM 2295 C CA . PRO A 1 283 ? -2.67 -15.906 6.852 1 95.44 283 PRO A CA 1
ATOM 2296 C C . PRO A 1 283 ? -2.418 -17.406 6.914 1 95.44 283 PRO A C 1
ATOM 2298 O O . PRO A 1 283 ? -1.264 -17.844 6.949 1 95.44 283 PRO A O 1
ATOM 2301 N N . GLU A 1 284 ? -3.473 -18.141 7.012 1 97 284 GLU A N 1
ATOM 2302 C CA . GLU A 1 284 ? -3.494 -19.594 6.852 1 97 284 GLU A CA 1
ATOM 2303 C C . GLU A 1 284 ? -4.496 -20.016 5.781 1 97 284 GLU A C 1
ATOM 2305 O O . GLU A 1 284 ? -5.676 -19.672 5.855 1 97 284 GLU A O 1
ATOM 2310 N N . TYR A 1 285 ? -4.012 -20.766 4.898 1 98 285 TYR A N 1
ATOM 2311 C CA . TYR A 1 285 ? -4.84 -21.109 3.746 1 98 285 TYR A CA 1
ATOM 2312 C C . TYR A 1 285 ? -5.504 -22.469 3.941 1 98 285 TYR A C 1
ATOM 2314 O O . TYR A 1 285 ? -4.879 -23.422 4.426 1 98 285 TYR A O 1
ATOM 2322 N N . GLU A 1 286 ? -6.742 -22.562 3.559 1 98.06 286 GLU A N 1
ATOM 2323 C CA . GLU A 1 286 ? -7.523 -23.797 3.715 1 98.06 286 GLU A CA 1
ATOM 2324 C C . GLU A 1 286 ? -6.844 -24.969 3.023 1 98.06 286 GLU A C 1
ATOM 2326 O O . GLU A 1 286 ? -6.812 -26.078 3.561 1 98.06 286 GLU A O 1
ATOM 2331 N N . VAL A 1 287 ? -6.305 -24.703 1.859 1 98.38 287 VAL A N 1
ATOM 2332 C CA . VAL A 1 287 ? -5.691 -25.781 1.089 1 98.38 287 VAL A CA 1
ATOM 2333 C C . VAL A 1 287 ? -4.465 -26.312 1.83 1 98.38 287 VAL A C 1
ATOM 2335 O O . VAL A 1 287 ? -4.184 -27.516 1.794 1 98.38 287 VAL A O 1
ATOM 2338 N N . ALA A 1 288 ? -3.723 -25.453 2.463 1 98.31 288 ALA A N 1
ATOM 2339 C CA . ALA A 1 288 ? -2.547 -25.875 3.223 1 98.31 288 ALA A CA 1
ATOM 2340 C C . ALA A 1 288 ? -2.947 -26.719 4.43 1 98.31 288 ALA A C 1
ATOM 2342 O O . ALA A 1 288 ? -2.303 -27.734 4.73 1 98.31 288 ALA A O 1
ATOM 2343 N N . VAL A 1 289 ? -3.996 -26.281 5.098 1 98.12 289 VAL A N 1
ATOM 2344 C CA . VAL A 1 289 ? -4.504 -27.031 6.242 1 98.12 289 VAL A CA 1
ATOM 2345 C C . VAL A 1 289 ? -4.965 -28.422 5.797 1 98.12 289 VAL A C 1
ATOM 2347 O O . VAL A 1 289 ? -4.621 -29.422 6.418 1 98.12 289 VAL A O 1
ATOM 2350 N N . THR A 1 290 ? -5.699 -28.484 4.711 1 98 290 THR A N 1
ATOM 2351 C CA . THR A 1 290 ? -6.195 -29.734 4.164 1 98 290 THR A CA 1
ATOM 2352 C C . THR A 1 290 ? -5.035 -30.656 3.777 1 98 290 THR A C 1
ATOM 2354 O O . THR A 1 290 ? -5.062 -31.859 4.059 1 98 290 THR A O 1
ATOM 2357 N N . ALA A 1 291 ? -4.016 -30.109 3.143 1 98.62 291 ALA A N 1
ATOM 2358 C CA . ALA A 1 291 ? -2.857 -30.891 2.717 1 98.62 291 ALA A CA 1
ATOM 2359 C C . ALA A 1 291 ? -2.143 -31.516 3.916 1 98.62 291 ALA A C 1
ATOM 2361 O O . ALA A 1 291 ? -1.691 -32.656 3.854 1 98.62 291 ALA A O 1
ATOM 2362 N N . ARG A 1 292 ? -2.078 -30.781 4.977 1 98.19 292 ARG A N 1
ATOM 2363 C CA . ARG A 1 292 ? -1.393 -31.266 6.172 1 98.19 292 ARG A CA 1
ATOM 2364 C C . ARG A 1 292 ? -2.104 -32.469 6.762 1 98.19 292 ARG A C 1
ATOM 2366 O O . ARG A 1 292 ? -1.462 -33.375 7.336 1 98.19 292 ARG A O 1
ATOM 2373 N N . GLU A 1 293 ? -3.391 -32.562 6.645 1 97.75 293 GLU A N 1
ATOM 2374 C CA . GLU A 1 293 ? -4.156 -33.719 7.102 1 97.75 293 GLU A CA 1
ATOM 2375 C C . GLU A 1 293 ? -3.701 -35 6.402 1 97.75 293 GLU A C 1
ATOM 2377 O O . GLU A 1 293 ? -3.908 -36.094 6.91 1 97.75 293 GLU A O 1
ATOM 2382 N N . PHE A 1 294 ? -3.092 -34.906 5.238 1 98.19 294 PHE A N 1
ATOM 2383 C CA . PHE A 1 294 ? -2.641 -36.031 4.449 1 98.19 294 PHE A CA 1
ATOM 2384 C C . PHE A 1 294 ? -1.121 -36.125 4.461 1 98.19 294 PHE A C 1
ATOM 2386 O O . PHE A 1 294 ? -0.53 -36.812 3.609 1 98.19 294 PHE A O 1
ATOM 2393 N N . ASP A 1 295 ? -0.483 -35.344 5.34 1 98.31 295 ASP A N 1
ATOM 2394 C CA . ASP A 1 295 ? 0.969 -35.344 5.48 1 98.31 295 ASP A CA 1
ATOM 2395 C C . ASP A 1 295 ? 1.635 -34.781 4.227 1 98.31 295 ASP A C 1
ATOM 2397 O O . ASP A 1 295 ? 2.633 -35.312 3.75 1 98.31 295 ASP A O 1
ATOM 2401 N N . CYS A 1 296 ? 1.023 -33.781 3.617 1 98.62 296 CYS A N 1
ATOM 2402 C CA . CYS A 1 296 ? 1.551 -33.062 2.465 1 98.62 296 CYS A CA 1
ATOM 2403 C C . CYS A 1 296 ? 1.717 -31.578 2.783 1 98.62 296 CYS A C 1
ATOM 2405 O O . CYS A 1 296 ? 1.146 -31.078 3.754 1 98.62 296 CYS A O 1
ATOM 2407 N N . ASP A 1 297 ? 2.557 -30.906 2.066 1 98.56 297 ASP A N 1
ATOM 2408 C CA . ASP A 1 297 ? 2.729 -29.453 2.182 1 98.56 297 ASP A CA 1
ATOM 2409 C C . ASP A 1 297 ? 2.359 -28.75 0.877 1 98.56 297 ASP A C 1
ATOM 2411 O O . ASP A 1 297 ? 2.498 -29.328 -0.204 1 98.56 297 ASP A O 1
ATOM 2415 N N . VAL A 1 298 ? 1.885 -27.562 1.042 1 98.69 298 VAL A N 1
ATOM 2416 C CA . VAL A 1 298 ? 1.613 -26.703 -0.11 1 98.69 298 VAL A CA 1
ATOM 2417 C C . VAL A 1 298 ? 2.709 -25.656 -0.24 1 98.69 298 VAL A C 1
ATOM 2419 O O . VAL A 1 298 ? 3.137 -25.062 0.756 1 98.69 298 VAL A O 1
ATOM 2422 N N . LEU A 1 299 ? 3.221 -25.484 -1.397 1 98.75 299 LEU A N 1
ATOM 2423 C CA . LEU A 1 299 ? 4.172 -24.422 -1.723 1 98.75 299 LEU A CA 1
ATOM 2424 C C . LEU A 1 299 ? 3.605 -23.5 -2.795 1 98.75 299 LEU A C 1
ATOM 2426 O O . LEU A 1 299 ? 3.383 -23.922 -3.932 1 98.75 299 LEU A O 1
ATOM 2430 N N . PHE A 1 300 ? 3.393 -22.25 -2.465 1 98.38 300 PHE A N 1
ATOM 2431 C CA . PHE A 1 300 ? 2.801 -21.297 -3.395 1 98.38 300 PHE A CA 1
ATOM 2432 C C . PHE A 1 300 ? 3.861 -20.719 -4.32 1 98.38 300 PHE A C 1
ATOM 2434 O O . PHE A 1 300 ? 4.965 -20.391 -3.877 1 98.38 300 PHE A O 1
ATOM 2441 N N . LEU A 1 301 ? 3.518 -20.641 -5.551 1 98.12 301 LEU A N 1
ATOM 2442 C CA . LEU A 1 301 ? 4.359 -19.922 -6.508 1 98.12 301 LEU A CA 1
ATOM 2443 C C . LEU A 1 301 ? 4.426 -18.438 -6.176 1 98.12 301 LEU A C 1
ATOM 2445 O O . LEU A 1 301 ? 3.465 -17.875 -5.652 1 98.12 301 LEU A O 1
ATOM 2449 N N . PRO A 1 302 ? 5.637 -17.859 -6.438 1 97.19 302 PRO A N 1
ATOM 2450 C CA . PRO A 1 302 ? 5.676 -16.406 -6.285 1 97.19 302 PRO A CA 1
ATOM 2451 C C . PRO A 1 302 ? 4.723 -15.688 -7.238 1 97.19 302 PRO A C 1
ATOM 2453 O O . PRO A 1 302 ? 4.441 -16.188 -8.328 1 97.19 302 PRO A O 1
ATOM 2456 N N . VAL A 1 303 ? 4.312 -14.555 -6.805 1 94.94 303 VAL A N 1
ATOM 2457 C CA . VAL A 1 303 ? 3.391 -13.758 -7.598 1 94.94 303 VAL A CA 1
ATOM 2458 C C . VAL A 1 303 ? 4 -13.477 -8.969 1 94.94 303 VAL A C 1
ATOM 2460 O O . VAL A 1 303 ? 5.156 -13.055 -9.07 1 94.94 303 VAL A O 1
ATOM 2463 N N . GLY A 1 304 ? 3.229 -13.781 -9.977 1 92 304 GLY A N 1
ATOM 2464 C CA . GLY A 1 304 ? 3.617 -13.414 -11.328 1 92 304 GLY A CA 1
ATOM 2465 C C . GLY A 1 304 ? 4.711 -14.297 -11.898 1 92 304 GLY A C 1
ATOM 2466 O O . GLY A 1 304 ? 5.5 -13.859 -12.734 1 92 304 GLY A O 1
ATOM 2467 N N . HIS A 1 305 ? 4.871 -15.539 -11.453 1 96.5 305 HIS A N 1
ATOM 2468 C CA . HIS A 1 305 ? 5.949 -16.406 -11.914 1 96.5 305 HIS A CA 1
ATOM 2469 C C . HIS A 1 305 ? 5.402 -17.719 -12.469 1 96.5 305 HIS A C 1
ATOM 2471 O O . HIS A 1 305 ? 5.816 -18.797 -12.039 1 96.5 305 HIS A O 1
ATOM 2477 N N . PRO A 1 306 ? 4.652 -17.609 -13.516 1 95.06 306 PRO A N 1
ATOM 2478 C CA . PRO A 1 306 ? 4.129 -18.859 -14.102 1 95.06 306 PRO A CA 1
ATOM 2479 C C . PRO A 1 306 ? 5.23 -19.734 -14.68 1 95.06 306 PRO A C 1
ATOM 2481 O O . PRO A 1 306 ? 5.059 -20.953 -14.781 1 95.06 306 PRO A O 1
ATOM 2484 N N . GLU A 1 307 ? 6.367 -19.219 -15.039 1 95 307 GLU A N 1
ATOM 2485 C CA . GLU A 1 307 ? 7.469 -19.953 -15.656 1 95 307 GLU A CA 1
ATOM 2486 C C . GLU A 1 307 ? 8.102 -20.938 -14.672 1 95 307 GLU A C 1
ATOM 2488 O O . GLU A 1 307 ? 8.875 -21.812 -15.07 1 95 307 GLU A O 1
ATOM 2493 N N . LEU A 1 308 ? 7.738 -20.781 -13.438 1 97.88 308 LEU A N 1
ATOM 2494 C CA . LEU A 1 308 ? 8.281 -21.688 -12.43 1 97.88 308 LEU A CA 1
ATOM 2495 C C . LEU A 1 308 ? 7.355 -22.891 -12.227 1 97.88 308 LEU A C 1
ATOM 2497 O O . LEU A 1 308 ? 7.648 -23.781 -11.422 1 97.88 308 LEU A O 1
ATOM 2501 N N . ASN A 1 309 ? 6.258 -22.953 -13.016 1 97.94 309 ASN A N 1
ATOM 2502 C CA . ASN A 1 309 ? 5.301 -24.062 -12.977 1 97.94 309 ASN A CA 1
ATOM 2503 C C . ASN A 1 309 ? 5.371 -24.906 -14.242 1 97.94 309 ASN A C 1
ATOM 2505 O O . ASN A 1 309 ? 4.793 -24.547 -15.266 1 97.94 309 ASN A O 1
ATOM 2509 N N . PRO A 1 310 ? 5.953 -26.047 -14.18 1 97.44 310 PRO A N 1
ATOM 2510 C CA . PRO A 1 310 ? 6.152 -26.859 -15.383 1 97.44 310 PRO A CA 1
ATOM 2511 C C . PRO A 1 310 ? 4.84 -27.203 -16.078 1 97.44 310 PRO A C 1
ATOM 2513 O O . PRO A 1 310 ? 4.824 -27.422 -17.297 1 97.44 310 PRO A O 1
ATOM 2516 N N . ILE A 1 311 ? 3.783 -27.234 -15.359 1 97.12 311 ILE A N 1
ATOM 2517 C CA . ILE A 1 311 ? 2.518 -27.656 -15.945 1 97.12 311 ILE A CA 1
ATOM 2518 C C . ILE A 1 311 ? 2.053 -26.625 -16.969 1 97.12 311 ILE A C 1
ATOM 2520 O O . ILE A 1 311 ? 1.208 -26.922 -17.812 1 97.12 311 ILE A O 1
ATOM 2524 N N . GLU A 1 312 ? 2.551 -25.422 -16.875 1 94.38 312 GLU A N 1
ATOM 2525 C CA . GLU A 1 312 ? 2.24 -24.391 -17.859 1 94.38 312 GLU A CA 1
ATOM 2526 C C . GLU A 1 312 ? 2.656 -24.828 -19.266 1 94.38 312 GLU A C 1
ATOM 2528 O O . GLU A 1 312 ? 1.952 -24.562 -20.234 1 94.38 312 GLU A O 1
ATOM 2533 N N . MET A 1 313 ? 3.742 -25.469 -19.391 1 93.69 313 MET A N 1
ATOM 2534 C CA . MET A 1 313 ? 4.203 -25.984 -20.672 1 93.69 313 MET A CA 1
ATOM 2535 C C . MET A 1 313 ? 3.344 -27.156 -21.125 1 93.69 313 MET A C 1
ATOM 2537 O O . MET A 1 313 ? 3.121 -27.344 -22.328 1 93.69 313 MET A O 1
ATOM 2541 N N . VAL A 1 314 ? 2.873 -27.891 -20.219 1 93.75 314 VAL A N 1
ATOM 2542 C CA . VAL A 1 314 ? 1.949 -28.969 -20.547 1 93.75 314 VAL A CA 1
ATOM 2543 C C . VAL A 1 314 ? 0.672 -28.391 -21.156 1 93.75 314 VAL A C 1
ATOM 2545 O O . VAL A 1 314 ? 0.157 -28.922 -22.141 1 93.75 314 VAL A O 1
ATOM 2548 N N . TRP A 1 315 ? 0.201 -27.359 -20.516 1 93.56 315 TRP A N 1
ATOM 2549 C CA . TRP A 1 315 ? -1.006 -26.719 -21.031 1 93.56 315 TRP A CA 1
ATOM 2550 C C . TRP A 1 315 ? -0.792 -26.234 -22.469 1 93.56 315 TRP A C 1
ATOM 2552 O O . TRP A 1 315 ? -1.7 -26.312 -23.297 1 93.56 315 TRP A O 1
ATOM 2562 N N . SER A 1 316 ? 0.348 -25.703 -22.688 1 89.12 316 SER A N 1
ATOM 2563 C CA . SER A 1 316 ? 0.656 -25.281 -24.062 1 89.12 316 SER A CA 1
ATOM 2564 C C . SER A 1 316 ? 0.531 -26.438 -25.031 1 89.12 316 SER A C 1
ATOM 2566 O O . SER A 1 316 ? -0.043 -26.297 -26.109 1 89.12 316 SER A O 1
ATOM 2568 N N . TYR A 1 317 ? 1.03 -27.547 -24.688 1 90.69 317 TYR A N 1
ATOM 2569 C CA . TYR A 1 317 ? 0.917 -28.75 -25.5 1 90.69 317 TYR A CA 1
ATOM 2570 C C . TYR A 1 317 ? -0.542 -29.156 -25.688 1 90.69 317 TYR A C 1
ATOM 2572 O O . TYR A 1 317 ? -0.982 -29.422 -26.797 1 90.69 317 TYR A O 1
ATOM 2580 N N . VAL A 1 318 ? -1.292 -29.203 -24.625 1 92.62 318 VAL A N 1
ATOM 2581 C CA . VAL A 1 318 ? -2.688 -29.625 -24.656 1 92.62 318 VAL A CA 1
ATOM 2582 C C . VAL A 1 318 ? -3.49 -28.719 -25.562 1 92.62 318 VAL A C 1
ATOM 2584 O O . VAL A 1 318 ? -4.242 -29.188 -26.422 1 92.62 318 VAL A O 1
ATOM 2587 N N . LYS A 1 319 ? -3.301 -27.469 -25.344 1 89.5 319 LYS A N 1
ATOM 2588 C CA . LYS A 1 319 ? -4.047 -26.5 -26.141 1 89.5 319 LYS A CA 1
ATOM 2589 C C . LYS A 1 319 ? -3.68 -26.609 -27.625 1 89.5 319 LYS A C 1
ATOM 2591 O O . LYS A 1 319 ? -4.547 -26.484 -28.484 1 89.5 319 LYS A O 1
ATOM 2596 N N . SER A 1 320 ? -2.445 -26.797 -27.906 1 89.25 320 SER A N 1
ATOM 2597 C CA . SER A 1 320 ? -2.016 -27 -29.281 1 89.25 320 SER A CA 1
ATOM 2598 C C . SER A 1 320 ? -2.631 -28.25 -29.891 1 89.25 320 SER A C 1
ATOM 2600 O O . SER A 1 320 ? -3.053 -28.266 -31.047 1 89.25 320 SER A O 1
ATOM 2602 N N . TYR A 1 321 ? -2.604 -29.312 -29.125 1 92.19 321 TYR A N 1
ATOM 2603 C CA . TYR A 1 321 ? -3.205 -30.578 -29.547 1 92.19 321 TYR A CA 1
ATOM 2604 C C . TYR A 1 321 ? -4.688 -30.391 -29.859 1 92.19 321 TYR A C 1
ATOM 2606 O O . TYR A 1 321 ? -5.164 -30.812 -30.906 1 92.19 321 TYR A O 1
ATOM 2614 N N . VAL A 1 322 ? -5.406 -29.734 -28.984 1 92 322 VAL A N 1
ATOM 2615 C CA . VAL A 1 322 ? -6.84 -29.516 -29.141 1 92 322 VAL A CA 1
ATOM 2616 C C . VAL A 1 322 ? -7.094 -28.641 -30.375 1 92 322 VAL A C 1
ATOM 2618 O O . VAL A 1 322 ? -7.973 -28.953 -31.188 1 92 322 VAL A O 1
ATOM 2621 N N . ALA A 1 323 ? -6.324 -27.609 -30.469 1 87.62 323 ALA A N 1
ATOM 2622 C CA . ALA A 1 323 ? -6.48 -26.719 -31.609 1 87.62 323 ALA A CA 1
ATOM 2623 C C . ALA A 1 323 ? -6.258 -27.453 -32.938 1 87.62 323 ALA A C 1
ATOM 2625 O O . ALA A 1 323 ? -6.992 -27.25 -33.906 1 87.62 323 ALA A O 1
ATOM 2626 N N . LYS A 1 324 ? -5.34 -28.281 -33 1 89.81 324 LYS A N 1
ATOM 2627 C CA . LYS A 1 324 ? -4.953 -29 -34.219 1 89.81 324 LYS A CA 1
ATOM 2628 C C . LYS A 1 324 ? -6.008 -30.031 -34.594 1 89.81 324 LYS A C 1
ATOM 2630 O O . LYS A 1 324 ? -6.23 -30.281 -35.781 1 89.81 324 LYS A O 1
ATOM 2635 N N . HIS A 1 325 ? -6.688 -30.547 -33.656 1 91.56 325 HIS A N 1
ATOM 2636 C CA . HIS A 1 325 ? -7.535 -31.703 -33.938 1 91.56 325 HIS A CA 1
ATOM 2637 C C . HIS A 1 325 ? -9.016 -31.344 -33.844 1 91.56 325 HIS A C 1
ATOM 2639 O O . HIS A 1 325 ? -9.883 -32.188 -34.094 1 91.56 325 HIS A O 1
ATOM 2645 N N . ASN A 1 326 ? -9.25 -30.125 -33.375 1 87.38 326 ASN A N 1
ATOM 2646 C CA . ASN A 1 326 ? -10.633 -29.672 -33.219 1 87.38 326 ASN A CA 1
ATOM 2647 C C . ASN A 1 326 ? -11.32 -29.547 -34.594 1 87.38 326 ASN A C 1
ATOM 2649 O O . ASN A 1 326 ? -10.992 -28.672 -35.375 1 87.38 326 ASN A O 1
ATOM 2653 N N . THR A 1 327 ? -12.289 -30.344 -34.875 1 84.06 327 THR A N 1
ATOM 2654 C CA . THR A 1 327 ? -12.953 -30.312 -36.188 1 84.06 327 THR A CA 1
ATOM 2655 C C . THR A 1 327 ? -14.438 -30 -36.031 1 84.06 327 THR A C 1
ATOM 2657 O O . THR A 1 327 ? -15.055 -29.453 -36.938 1 84.06 327 THR A O 1
ATOM 2660 N N . ASP A 1 328 ? -14.984 -30.328 -34.906 1 83.12 328 ASP A N 1
ATOM 2661 C CA . ASP A 1 328 ? -16.422 -30.203 -34.688 1 83.12 328 ASP A CA 1
ATOM 2662 C C . ASP A 1 328 ? -16.766 -28.859 -34.031 1 83.12 328 ASP A C 1
ATOM 2664 O O . ASP A 1 328 ? -17.922 -28.438 -34.062 1 83.12 328 ASP A O 1
ATOM 2668 N N . PHE A 1 329 ? -15.797 -28.297 -33.375 1 82.06 329 PHE A N 1
ATOM 2669 C CA . PHE A 1 329 ? -15.945 -27.016 -32.719 1 82.06 329 PHE A CA 1
ATOM 2670 C C . PHE A 1 329 ? -17.094 -27.047 -31.703 1 82.06 329 PHE A C 1
ATOM 2672 O O . PHE A 1 329 ? -17.922 -26.141 -31.672 1 82.06 329 PHE A O 1
ATOM 2679 N N . SER A 1 330 ? -17.188 -28.125 -31.016 1 85.62 330 SER A N 1
ATOM 2680 C CA . SER A 1 330 ? -18.125 -28.281 -29.906 1 85.62 330 SER A CA 1
ATOM 2681 C C . SER A 1 330 ? -17.391 -28.469 -28.578 1 85.62 330 SER A C 1
ATOM 2683 O O . SER A 1 330 ? -16.234 -28.875 -28.562 1 85.62 330 SER A O 1
ATOM 2685 N N . LEU A 1 331 ? -18.062 -28.219 -27.547 1 88 331 LEU A N 1
ATOM 2686 C CA . LEU A 1 331 ? -17.469 -28.375 -26.219 1 88 331 LEU A CA 1
ATOM 2687 C C . LEU A 1 331 ? -17.156 -29.844 -25.953 1 88 331 LEU A C 1
ATOM 2689 O O . LEU A 1 331 ? -16.125 -30.156 -25.344 1 88 331 LEU A O 1
ATOM 2693 N N . SER A 1 332 ? -18.062 -30.625 -26.391 1 89.75 332 SER A N 1
ATOM 2694 C CA . SER A 1 332 ? -17.844 -32.062 -26.203 1 89.75 332 SER A CA 1
ATOM 2695 C C . SER A 1 332 ? -16.578 -32.531 -26.922 1 89.75 332 SER A C 1
ATOM 2697 O O . SER A 1 332 ? -15.852 -33.375 -26.406 1 89.75 332 SER A O 1
ATOM 2699 N N . GLU A 1 333 ? -16.422 -32 -28.016 1 91.25 333 GLU A N 1
ATOM 2700 C CA . GLU A 1 333 ? -15.242 -32.406 -28.781 1 91.25 333 GLU A CA 1
ATOM 2701 C C . GLU A 1 333 ? -13.961 -31.906 -28.125 1 91.25 333 GLU A C 1
ATOM 2703 O O . GLU A 1 333 ? -12.992 -32.656 -28 1 91.25 333 GLU A O 1
ATOM 2708 N N . VAL A 1 334 ? -13.953 -30.719 -27.734 1 91.56 334 VAL A N 1
ATOM 2709 C CA . VAL A 1 334 ? -12.734 -30.172 -27.156 1 91.56 334 VAL A CA 1
ATOM 2710 C C . VAL A 1 334 ? -12.445 -30.859 -25.828 1 91.56 334 VAL A C 1
ATOM 2712 O O . VAL A 1 334 ? -11.289 -31.047 -25.453 1 91.56 334 VAL A O 1
ATOM 2715 N N . GLU A 1 335 ? -13.445 -31.25 -25.141 1 93.06 335 GLU A N 1
ATOM 2716 C CA . GLU A 1 335 ? -13.258 -32.031 -23.922 1 93.06 335 GLU A CA 1
ATOM 2717 C C . GLU A 1 335 ? -12.641 -33.375 -24.234 1 93.06 335 GLU A C 1
ATOM 2719 O O . GLU A 1 335 ? -11.703 -33.812 -23.547 1 93.06 335 GLU A O 1
ATOM 2724 N N . ARG A 1 336 ? -13.219 -34 -25.219 1 94.62 336 ARG A N 1
ATOM 2725 C CA . ARG A 1 336 ? -12.688 -35.281 -25.641 1 94.62 336 ARG A CA 1
ATOM 2726 C C . ARG A 1 336 ? -11.227 -35.188 -26.031 1 94.62 336 ARG A C 1
ATOM 2728 O O . ARG A 1 336 ? -10.398 -36 -25.641 1 94.62 336 ARG A O 1
ATOM 2735 N N . LEU A 1 337 ? -10.953 -34.188 -26.766 1 94.88 337 LEU A N 1
ATOM 2736 C CA . LEU A 1 337 ? -9.586 -33.969 -27.219 1 94.88 337 LEU A CA 1
ATOM 2737 C C . LEU A 1 337 ? -8.672 -33.656 -26.047 1 94.88 337 LEU A C 1
ATOM 2739 O O . LEU A 1 337 ? -7.5 -34.031 -26.031 1 94.88 337 LEU A O 1
ATOM 2743 N N . SER A 1 338 ? -9.148 -32.906 -25.047 1 95.06 338 SER A N 1
ATOM 2744 C CA . SER A 1 338 ? -8.375 -32.625 -23.844 1 95.06 338 SER A CA 1
ATOM 2745 C C . SER A 1 338 ? -8.031 -33.906 -23.094 1 95.06 338 SER A C 1
ATOM 2747 O O . SER A 1 338 ? -6.891 -34.094 -22.672 1 95.06 338 SER A O 1
ATOM 2749 N N . HIS A 1 339 ? -9.039 -34.781 -23.016 1 95.44 339 HIS A N 1
ATOM 2750 C CA . HIS A 1 339 ? -8.789 -36.094 -22.391 1 95.44 339 HIS A CA 1
ATOM 2751 C C . HIS A 1 339 ? -7.703 -36.875 -23.141 1 95.44 339 HIS A C 1
ATOM 2753 O O . HIS A 1 339 ? -6.785 -37.406 -22.516 1 95.44 339 HIS A O 1
ATOM 2759 N N . ALA A 1 340 ? -7.84 -36.844 -24.359 1 95 340 ALA A N 1
ATOM 2760 C CA . ALA A 1 340 ? -6.891 -37.594 -25.188 1 95 340 ALA A CA 1
ATOM 2761 C C . ALA A 1 340 ? -5.48 -37.031 -25.031 1 95 340 ALA A C 1
ATOM 2763 O O . ALA A 1 340 ? -4.516 -37.781 -24.906 1 95 340 ALA A O 1
ATOM 2764 N N . ALA A 1 341 ? -5.387 -35.719 -25.078 1 94.88 341 ALA A N 1
ATOM 2765 C CA . ALA A 1 341 ? -4.09 -35.062 -24.953 1 94.88 341 ALA A CA 1
ATOM 2766 C C . ALA A 1 341 ? -3.457 -35.375 -23.594 1 94.88 341 ALA A C 1
ATOM 2768 O O . ALA A 1 341 ? -2.268 -35.688 -23.516 1 94.88 341 ALA A O 1
ATOM 2769 N N . LEU A 1 342 ? -4.211 -35.344 -22.547 1 95.38 342 LEU A N 1
ATOM 2770 C CA . LEU A 1 342 ? -3.717 -35.562 -21.203 1 95.38 342 LEU A CA 1
ATOM 2771 C C . LEU A 1 342 ? -3.305 -37.031 -21.016 1 95.38 342 LEU A C 1
ATOM 2773 O O . LEU A 1 342 ? -2.281 -37.312 -20.391 1 95.38 342 LEU A O 1
ATOM 2777 N N . ASP A 1 343 ? -4.059 -37.906 -21.609 1 92.75 343 ASP A N 1
ATOM 2778 C CA . ASP A 1 343 ? -3.809 -39.312 -21.469 1 92.75 343 ASP A CA 1
ATOM 2779 C C . ASP A 1 343 ? -2.564 -39.75 -22.25 1 92.75 343 ASP A C 1
ATOM 2781 O O . ASP A 1 343 ? -1.914 -40.75 -21.906 1 92.75 343 ASP A O 1
ATOM 2785 N N . SER A 1 344 ? -2.303 -38.969 -23.219 1 89.44 344 SER A N 1
ATOM 2786 C CA . SER A 1 344 ? -1.191 -39.344 -24.078 1 89.44 344 SER A CA 1
ATOM 2787 C C . SER A 1 344 ? 0.099 -38.656 -23.672 1 89.44 344 SER A C 1
ATOM 2789 O O . SER A 1 344 ? 1.165 -38.938 -24.219 1 89.44 344 SER A O 1
ATOM 2791 N N . PHE A 1 345 ? -0.017 -37.781 -22.719 1 89.62 345 PHE A N 1
ATOM 2792 C CA . PHE A 1 345 ? 1.169 -37.031 -22.344 1 89.62 345 PHE A CA 1
ATOM 2793 C C . PHE A 1 345 ? 2.145 -37.906 -21.562 1 89.62 345 PHE A C 1
ATOM 2795 O O . PHE A 1 345 ? 1.788 -38.438 -20.516 1 89.62 345 PHE A O 1
ATOM 2802 N N . ASP A 1 346 ? 3.312 -38 -22.031 1 85.31 346 ASP A N 1
ATOM 2803 C CA . ASP A 1 346 ? 4.227 -39 -21.484 1 85.31 346 ASP A CA 1
ATOM 2804 C C . ASP A 1 346 ? 5.09 -38.406 -20.375 1 85.31 346 ASP A C 1
ATOM 2806 O O . ASP A 1 346 ? 5.258 -37.188 -20.297 1 85.31 346 ASP A O 1
ATOM 2810 N N . SER A 1 347 ? 5.695 -39.344 -19.594 1 88.75 347 SER A N 1
ATOM 2811 C CA . SER A 1 347 ? 6.5 -39 -18.422 1 88.75 347 SER A CA 1
ATOM 2812 C C . SER A 1 347 ? 7.824 -38.375 -18.828 1 88.75 347 SER A C 1
ATOM 2814 O O . SER A 1 347 ? 8.352 -37.531 -18.109 1 88.75 347 SER A O 1
ATOM 2816 N N . GLU A 1 348 ? 8.273 -38.688 -19.938 1 92.62 348 GLU A N 1
ATOM 2817 C CA . GLU A 1 348 ? 9.531 -38.094 -20.406 1 92.62 348 GLU A CA 1
ATOM 2818 C C . GLU A 1 348 ? 9.383 -36.594 -20.641 1 92.62 348 GLU A C 1
ATOM 2820 O O . GLU A 1 348 ? 10.266 -35.812 -20.281 1 92.62 348 GLU A O 1
ATOM 2825 N N . ALA A 1 349 ? 8.258 -36.281 -21.234 1 93.19 349 ALA A N 1
ATOM 2826 C CA . ALA A 1 349 ? 7.996 -34.844 -21.469 1 93.19 349 ALA A CA 1
ATOM 2827 C C . ALA A 1 349 ? 7.875 -34.094 -20.156 1 93.19 349 ALA A C 1
ATOM 2829 O O . ALA A 1 349 ? 8.406 -33 -20.016 1 93.19 349 ALA A O 1
ATOM 2830 N N . TRP A 1 350 ? 7.223 -34.656 -19.219 1 95.5 350 TRP A N 1
ATOM 2831 C CA . TRP A 1 350 ? 7.113 -34.062 -17.891 1 95.5 350 TRP A CA 1
ATOM 2832 C C . TRP A 1 350 ? 8.492 -33.812 -17.297 1 95.5 350 TRP A C 1
ATOM 2834 O O . TRP A 1 350 ? 8.758 -32.75 -16.75 1 95.5 350 TRP A O 1
ATOM 2844 N N . GLN A 1 351 ? 9.367 -34.781 -17.406 1 96.62 351 GLN A N 1
ATOM 2845 C CA . GLN A 1 351 ? 10.719 -34.656 -16.859 1 96.62 351 GLN A CA 1
ATOM 2846 C C . GLN A 1 351 ? 11.461 -33.5 -17.5 1 96.62 351 GLN A C 1
ATOM 2848 O O . GLN A 1 351 ? 12.133 -32.719 -16.812 1 96.62 351 GLN A O 1
ATOM 2853 N N . ARG A 1 352 ? 11.297 -33.375 -18.75 1 96.44 352 ARG A N 1
ATOM 2854 C CA . ARG A 1 352 ? 11.953 -32.281 -19.469 1 96.44 352 ARG A CA 1
ATOM 2855 C C . ARG A 1 352 ? 11.461 -30.922 -18.969 1 96.44 352 ARG A C 1
ATOM 2857 O O . ARG A 1 352 ? 12.242 -29.984 -18.812 1 96.44 352 ARG A O 1
ATOM 2864 N N . TYR A 1 353 ? 10.18 -30.859 -18.797 1 96.81 353 TYR A N 1
ATOM 2865 C CA . TYR A 1 353 ? 9.594 -29.594 -18.375 1 96.81 353 TYR A CA 1
ATOM 2866 C C . TYR A 1 353 ? 10.008 -29.266 -16.953 1 96.81 353 TYR A C 1
ATOM 2868 O O . TYR A 1 353 ? 10.289 -28.109 -16.641 1 96.81 353 TYR A O 1
ATOM 2876 N N . VAL A 1 354 ? 10.055 -30.266 -16.047 1 97.94 354 VAL A N 1
ATOM 2877 C CA . VAL A 1 354 ? 10.508 -30.062 -14.688 1 97.94 354 VAL A CA 1
ATOM 2878 C C . VAL A 1 354 ? 11.977 -29.625 -14.688 1 97.94 354 VAL A C 1
ATOM 2880 O O . VAL A 1 354 ? 12.352 -28.688 -13.984 1 97.94 354 VAL A O 1
ATOM 2883 N N . ASP A 1 355 ? 12.789 -30.297 -15.5 1 97.69 355 ASP A N 1
ATOM 2884 C CA . ASP A 1 355 ? 14.203 -29.953 -15.609 1 97.69 355 ASP A CA 1
ATOM 2885 C C . ASP A 1 355 ? 14.375 -28.516 -16.094 1 97.69 355 ASP A C 1
ATOM 2887 O O . ASP A 1 355 ? 15.273 -27.812 -15.633 1 97.69 355 ASP A O 1
ATOM 2891 N N . HIS A 1 356 ? 13.539 -28.188 -17.031 1 96.94 356 HIS A N 1
ATOM 2892 C CA . HIS A 1 356 ? 13.578 -26.812 -17.516 1 96.94 356 HIS A CA 1
ATOM 2893 C C . HIS A 1 356 ? 13.328 -25.812 -16.375 1 96.94 356 HIS A C 1
ATOM 2895 O O . HIS A 1 356 ? 14.039 -24.812 -16.25 1 96.94 356 HIS A O 1
ATOM 2901 N N . CYS A 1 357 ? 12.328 -26.047 -15.578 1 97.5 357 CYS A N 1
ATOM 2902 C CA . CYS A 1 357 ? 12 -25.156 -14.477 1 97.5 357 CYS A CA 1
ATOM 2903 C C . CYS A 1 357 ? 13.141 -25.109 -13.461 1 97.5 357 CYS A C 1
ATOM 2905 O O . CYS A 1 357 ? 13.422 -24.047 -12.891 1 97.5 357 CYS A O 1
ATOM 2907 N N . VAL A 1 358 ? 13.773 -26.234 -13.219 1 98.12 358 VAL A N 1
ATOM 2908 C CA . VAL A 1 358 ? 14.906 -26.281 -12.305 1 98.12 358 VAL A CA 1
ATOM 2909 C C . VAL A 1 358 ? 16.031 -25.391 -12.82 1 98.12 358 VAL A C 1
ATOM 2911 O O . VAL A 1 358 ? 16.688 -24.688 -12.039 1 98.12 358 VAL A O 1
ATOM 2914 N N . LYS A 1 359 ? 16.25 -25.406 -14.117 1 97.62 359 LYS A N 1
ATOM 2915 C CA . LYS A 1 359 ? 17.25 -24.531 -14.719 1 97.62 359 LYS A CA 1
ATOM 2916 C C . LYS A 1 359 ? 16.891 -23.062 -14.523 1 97.62 359 LYS A C 1
ATOM 2918 O O . LYS A 1 359 ? 17.75 -22.234 -14.219 1 97.62 359 LYS A O 1
ATOM 2923 N N . VAL A 1 360 ? 15.641 -22.766 -14.727 1 97.38 360 VAL A N 1
ATOM 2924 C CA . VAL A 1 360 ? 15.156 -21.391 -14.547 1 97.38 360 VAL A CA 1
ATOM 2925 C C . VAL A 1 360 ? 15.367 -20.969 -13.094 1 97.38 360 VAL A C 1
ATOM 2927 O O . VAL A 1 360 ? 15.812 -19.844 -12.836 1 97.38 360 VAL A O 1
ATOM 2930 N N . GLU A 1 361 ? 15.031 -21.844 -12.141 1 98.12 361 GLU A N 1
ATOM 2931 C CA . GLU A 1 361 ? 15.258 -21.578 -10.719 1 98.12 361 GLU A CA 1
ATOM 2932 C C . GLU A 1 361 ? 16.703 -21.188 -10.453 1 98.12 361 GLU A C 1
ATOM 2934 O O . GLU A 1 361 ? 16.969 -20.188 -9.789 1 98.12 361 GLU A O 1
ATOM 2939 N N . ARG A 1 362 ? 17.609 -22 -10.953 1 97.56 362 ARG A N 1
ATOM 2940 C CA . ARG A 1 362 ? 19.047 -21.781 -10.734 1 97.56 362 ARG A CA 1
ATOM 2941 C C . ARG A 1 362 ? 19.484 -20.438 -11.305 1 97.56 362 ARG A C 1
ATOM 2943 O O . ARG A 1 362 ? 20.219 -19.688 -10.656 1 97.56 362 ARG A O 1
ATOM 2950 N N . ARG A 1 363 ? 19.016 -20.188 -12.438 1 96.81 363 ARG A N 1
ATOM 2951 C CA . ARG A 1 363 ? 19.359 -18.922 -13.102 1 96.81 363 ARG A CA 1
ATOM 2952 C C . ARG A 1 363 ? 18.859 -17.734 -12.297 1 96.81 363 ARG A C 1
ATOM 2954 O O . ARG A 1 363 ? 19.609 -16.766 -12.102 1 96.81 363 ARG A O 1
ATOM 2961 N N . TYR A 1 364 ? 17.609 -17.781 -11.859 1 97.5 364 TYR A N 1
ATOM 2962 C CA . TYR A 1 364 ? 17.016 -16.688 -11.109 1 97.5 364 TYR A CA 1
ATOM 2963 C C . TYR A 1 364 ? 17.766 -16.453 -9.797 1 97.5 364 TYR A C 1
ATOM 2965 O O . TYR A 1 364 ? 17.922 -15.32 -9.352 1 97.5 364 TYR A O 1
ATOM 2973 N N . LEU A 1 365 ? 18.219 -17.516 -9.188 1 97.12 365 LEU A N 1
ATOM 2974 C CA . LEU A 1 365 ? 18.984 -17.391 -7.945 1 97.12 365 LEU A CA 1
ATOM 2975 C C . LEU A 1 365 ? 20.344 -16.781 -8.203 1 97.12 365 LEU A C 1
ATOM 2977 O O . LEU A 1 365 ? 20.797 -15.906 -7.453 1 97.12 365 LEU A O 1
ATOM 2981 N N . GLU A 1 366 ? 20.953 -17.188 -9.273 1 96.56 366 GLU A N 1
ATOM 2982 C CA . GLU A 1 366 ? 22.281 -16.703 -9.633 1 96.56 366 GLU A CA 1
ATOM 2983 C C . GLU A 1 366 ? 22.25 -15.211 -9.93 1 96.56 366 GLU A C 1
ATOM 2985 O O . GLU A 1 366 ? 23.203 -14.492 -9.602 1 96.56 366 GLU A O 1
ATOM 2990 N N . LEU A 1 367 ? 21.156 -14.758 -10.484 1 96.5 367 LEU A N 1
ATOM 2991 C CA . LEU A 1 367 ? 21.078 -13.375 -10.938 1 96.5 367 LEU A CA 1
ATOM 2992 C C . LEU A 1 367 ? 20.281 -12.523 -9.969 1 96.5 367 LEU A C 1
ATOM 2994 O O . LEU A 1 367 ? 19.906 -11.391 -10.289 1 96.5 367 LEU A O 1
ATOM 2998 N N . ALA A 1 368 ? 19.984 -13.047 -8.805 1 96.31 368 ALA A N 1
ATOM 2999 C CA . ALA A 1 368 ? 19.078 -12.406 -7.855 1 96.31 368 ALA A CA 1
ATOM 3000 C C . ALA A 1 368 ? 19.625 -11.047 -7.41 1 96.31 368 ALA A C 1
ATOM 3002 O O . ALA A 1 368 ? 18.859 -10.133 -7.125 1 96.31 368 ALA A O 1
ATOM 3003 N N . ASP A 1 369 ? 20.922 -10.859 -7.414 1 96.38 369 ASP A N 1
ATOM 3004 C CA . ASP A 1 369 ? 21.531 -9.656 -6.863 1 96.38 369 ASP A CA 1
ATOM 3005 C C . ASP A 1 369 ? 21.688 -8.578 -7.934 1 96.38 369 ASP A C 1
ATOM 3007 O O . ASP A 1 369 ? 22.047 -7.438 -7.625 1 96.38 369 ASP A O 1
ATOM 3011 N N . ASP A 1 370 ? 21.391 -8.898 -9.148 1 94 370 ASP A N 1
ATOM 3012 C CA . ASP A 1 370 ? 21.75 -8.016 -10.258 1 94 370 ASP A CA 1
ATOM 3013 C C . ASP A 1 370 ? 20.609 -7.031 -10.555 1 94 370 ASP A C 1
ATOM 3015 O O . ASP A 1 370 ? 20.828 -6.02 -11.227 1 94 370 ASP A O 1
ATOM 3019 N N . VAL A 1 371 ? 19.453 -7.281 -10.094 1 92.12 371 VAL A N 1
ATOM 3020 C CA . VAL A 1 371 ? 18.297 -6.469 -10.461 1 92.12 371 VAL A CA 1
ATOM 3021 C C . VAL A 1 371 ? 18.031 -5.43 -9.375 1 92.12 371 VAL A C 1
ATOM 3023 O O . VAL A 1 371 ? 17.922 -5.77 -8.195 1 92.12 371 VAL A O 1
ATOM 3026 N N . PRO A 1 372 ? 17.922 -4.133 -9.758 1 91.69 372 PRO A N 1
ATOM 3027 C CA . PRO A 1 372 ? 17.578 -3.109 -8.766 1 91.69 372 PRO A CA 1
ATOM 3028 C C . PRO A 1 372 ? 16.219 -3.342 -8.117 1 91.69 372 PRO A C 1
ATOM 3030 O O . PRO A 1 372 ? 15.289 -3.818 -8.773 1 91.69 372 PRO A O 1
ATOM 3033 N N . LEU A 1 373 ? 16.125 -2.943 -6.844 1 93.5 373 LEU A N 1
ATOM 3034 C CA . LEU A 1 373 ? 14.922 -3.203 -6.062 1 93.5 373 LEU A CA 1
ATOM 3035 C C . LEU A 1 373 ? 14.18 -1.906 -5.75 1 93.5 373 LEU A C 1
ATOM 3037 O O . LEU A 1 373 ? 14.805 -0.855 -5.59 1 93.5 373 LEU A O 1
ATOM 3041 N N . ASP A 1 374 ? 12.93 -1.98 -5.762 1 92 374 ASP A N 1
ATOM 3042 C CA . ASP A 1 374 ? 12.07 -0.929 -5.219 1 92 374 ASP A CA 1
ATOM 3043 C C . ASP A 1 374 ? 11.602 -1.281 -3.809 1 92 374 ASP A C 1
ATOM 3045 O O . ASP A 1 374 ? 10.859 -2.246 -3.621 1 92 374 ASP A O 1
ATOM 3049 N N . MET A 1 375 ? 11.992 -0.511 -2.883 1 90.31 375 MET A N 1
ATOM 3050 C CA . MET A 1 375 ? 11.688 -0.795 -1.484 1 90.31 375 MET A CA 1
ATOM 3051 C C . MET A 1 375 ? 10.727 0.245 -0.917 1 90.31 375 MET A C 1
ATOM 3053 O O . MET A 1 375 ? 10.484 0.28 0.291 1 90.31 375 MET A O 1
ATOM 3057 N N . ASP A 1 376 ? 10.18 1.206 -1.87 1 76.56 376 ASP A N 1
ATOM 3058 C CA . ASP A 1 376 ? 9.383 2.338 -1.4 1 76.56 376 ASP A CA 1
ATOM 3059 C C . ASP A 1 376 ? 7.938 1.928 -1.146 1 76.56 376 ASP A C 1
ATOM 3061 O O . ASP A 1 376 ? 7.172 2.68 -0.542 1 76.56 376 ASP A O 1
ATOM 3065 N N . ASP A 1 377 ? 7.547 0.775 -0.702 1 60.91 377 ASP A N 1
ATOM 3066 C CA . ASP A 1 377 ? 6.137 0.558 -0.396 1 60.91 377 ASP A CA 1
ATOM 3067 C C . ASP A 1 377 ? 5.809 1.003 1.028 1 60.91 377 ASP A C 1
ATOM 3069 O O . ASP A 1 377 ? 6.688 1.028 1.894 1 60.91 377 ASP A O 1
ATOM 3073 N N . MET B 1 1 ? -28.359 52.469 -14.109 1 22.34 1 MET B N 1
ATOM 3074 C CA . MET B 1 1 ? -28.375 51 -13.977 1 22.34 1 MET B CA 1
ATOM 3075 C C . MET B 1 1 ? -26.984 50.406 -14.18 1 22.34 1 MET B C 1
ATOM 3077 O O . MET B 1 1 ? -26.422 50.5 -15.266 1 22.34 1 MET B O 1
ATOM 3081 N N . GLN B 1 2 ? -26.016 50.625 -13.25 1 21.81 2 GLN B N 1
ATOM 3082 C CA . GLN B 1 2 ? -24.578 50.375 -13.289 1 21.81 2 GLN B CA 1
ATOM 3083 C C . GLN B 1 2 ? -24.297 48.875 -13.477 1 21.81 2 GLN B C 1
ATOM 3085 O O . GLN B 1 2 ? -24.766 48.031 -12.703 1 21.81 2 GLN B O 1
ATOM 3090 N N . ILE B 1 3 ? -24.234 48.406 -14.688 1 22.64 3 ILE B N 1
ATOM 3091 C CA . ILE B 1 3 ? -24.078 47 -15.023 1 22.64 3 ILE B CA 1
ATOM 3092 C C . ILE B 1 3 ? -22.75 46.5 -14.484 1 22.64 3 ILE B C 1
ATOM 3094 O O . ILE B 1 3 ? -21.688 47.062 -14.766 1 22.64 3 ILE B O 1
ATOM 3098 N N . ARG B 1 4 ? -22.641 45.719 -13.422 1 27.03 4 ARG B N 1
ATOM 3099 C CA . ARG B 1 4 ? -21.531 45 -12.805 1 27.03 4 ARG B CA 1
ATOM 3100 C C . ARG B 1 4 ? -20.859 44.062 -13.812 1 27.03 4 ARG B C 1
ATOM 3102 O O . ARG B 1 4 ? -21.422 43.031 -14.156 1 27.03 4 ARG B O 1
ATOM 3109 N N . LYS B 1 5 ? -20.359 44.594 -14.844 1 26.7 5 LYS B N 1
ATOM 3110 C CA . LYS B 1 5 ? -19.75 43.562 -15.688 1 26.7 5 LYS B CA 1
ATOM 3111 C C . LYS B 1 5 ? -18.516 42.969 -15.016 1 26.7 5 LYS B C 1
ATOM 3113 O O . LYS B 1 5 ? -17.641 43.688 -14.555 1 26.7 5 LYS B O 1
ATOM 3118 N N . LYS B 1 6 ? -18.578 41.844 -14.516 1 29.61 6 LYS B N 1
ATOM 3119 C CA . LYS B 1 6 ? -17.516 41 -14.008 1 29.61 6 LYS B CA 1
ATOM 3120 C C . LYS B 1 6 ? -16.344 40.906 -14.992 1 29.61 6 LYS B C 1
ATOM 3122 O O . LYS B 1 6 ? -16.562 40.625 -16.172 1 29.61 6 LYS B O 1
ATOM 3127 N N . LEU B 1 7 ? -15.414 41.812 -14.984 1 26.84 7 LEU B N 1
ATOM 3128 C CA . LEU B 1 7 ? -14.188 41.594 -15.75 1 26.84 7 LEU B CA 1
ATOM 3129 C C . LEU B 1 7 ? -13.875 40.094 -15.875 1 26.84 7 LEU B C 1
ATOM 3131 O O . LEU B 1 7 ? -13.82 39.406 -14.867 1 26.84 7 LEU B O 1
ATOM 3135 N N . GLU B 1 8 ? -14.273 39.469 -16.984 1 26.36 8 GLU B N 1
ATOM 3136 C CA . GLU B 1 8 ? -13.742 38.156 -17.312 1 26.36 8 GLU B CA 1
ATOM 3137 C C . GLU B 1 8 ? -12.234 38.094 -17.109 1 26.36 8 GLU B C 1
ATOM 3139 O O . GLU B 1 8 ? -11.484 38.875 -17.703 1 26.36 8 GLU B O 1
ATOM 3144 N N . SER B 1 9 ? -11.703 38.062 -15.969 1 27.06 9 SER B N 1
ATOM 3145 C CA . SER B 1 9 ? -10.305 37.812 -15.625 1 27.06 9 SER B CA 1
ATOM 3146 C C . SER B 1 9 ? -9.602 37.031 -16.734 1 27.06 9 SER B C 1
ATOM 3148 O O . SER B 1 9 ? -10.172 36.125 -17.312 1 27.06 9 SER B O 1
ATOM 3150 N N . GLY B 1 10 ? -8.766 37.719 -17.594 1 26.77 10 GLY B N 1
ATOM 3151 C CA . GLY B 1 10 ? -7.859 37.219 -18.625 1 26.77 10 GLY B CA 1
ATOM 3152 C C . GLY B 1 10 ? -7.273 35.875 -18.312 1 26.77 10 GLY B C 1
ATOM 3153 O O . GLY B 1 10 ? -6.977 35.562 -17.156 1 26.77 10 GLY B O 1
ATOM 3154 N N . GLU B 1 11 ? -7.559 34.906 -19.141 1 28.56 11 GLU B N 1
ATOM 3155 C CA . GLU B 1 11 ? -7 33.531 -19.156 1 28.56 11 GLU B CA 1
ATOM 3156 C C . GLU B 1 11 ? -5.477 33.594 -19.125 1 28.56 11 GLU B C 1
ATOM 3158 O O . GLU B 1 11 ? -4.848 34.25 -19.953 1 28.56 11 GLU B O 1
ATOM 3163 N N . PRO B 1 12 ? -4.832 33.656 -18.016 1 28.53 12 PRO B N 1
ATOM 3164 C CA . PRO B 1 12 ? -3.371 33.562 -18.062 1 28.53 12 PRO B CA 1
ATOM 3165 C C . PRO B 1 12 ? -2.859 32.656 -19.172 1 28.53 12 PRO B C 1
ATOM 3167 O O . PRO B 1 12 ? -3.482 31.625 -19.453 1 28.53 12 PRO B O 1
ATOM 3170 N N . PHE B 1 13 ? -2.293 33.219 -20.203 1 28.67 13 PHE B N 1
ATOM 3171 C CA . PHE B 1 13 ? -1.586 32.562 -21.297 1 28.67 13 PHE B CA 1
ATOM 3172 C C . PHE B 1 13 ? -0.665 31.469 -20.781 1 28.67 13 PHE B C 1
ATOM 3174 O O . PHE B 1 13 ? 0.414 31.75 -20.25 1 28.67 13 PHE B O 1
ATOM 3181 N N . TYR B 1 14 ? -1.175 30.453 -20.109 1 29.09 14 TYR B N 1
ATOM 3182 C CA . TYR B 1 14 ? -0.344 29.281 -19.875 1 29.09 14 TYR B CA 1
ATOM 3183 C C . TYR B 1 14 ? 0.314 28.812 -21.156 1 29.09 14 TYR B C 1
ATOM 3185 O O . TYR B 1 14 ? -0.282 28.891 -22.234 1 29.09 14 TYR B O 1
ATOM 3193 N N . ASP B 1 15 ? 1.635 29.047 -21.266 1 28.53 15 ASP B N 1
ATOM 3194 C CA . ASP B 1 15 ? 2.375 28.375 -22.328 1 28.53 15 ASP B CA 1
ATOM 3195 C C . ASP B 1 15 ? 1.725 27.031 -22.672 1 28.53 15 ASP B C 1
ATOM 3197 O O . ASP B 1 15 ? 1.062 26.422 -21.844 1 28.53 15 ASP B O 1
ATOM 3201 N N . GLU B 1 16 ? 1.528 26.781 -23.938 1 31.27 16 GLU B N 1
ATOM 3202 C CA . GLU B 1 16 ? 0.896 25.625 -24.547 1 31.27 16 GLU B CA 1
ATOM 3203 C C . GLU B 1 16 ? 1.243 24.344 -23.781 1 31.27 16 GLU B C 1
ATOM 3205 O O . GLU B 1 16 ? 0.403 23.453 -23.625 1 31.27 16 GLU B O 1
ATOM 3210 N N . GLU B 1 17 ? 2.525 24.094 -23.672 1 31.08 17 GLU B N 1
ATOM 3211 C CA . GLU B 1 17 ? 2.943 22.875 -22.984 1 31.08 17 GLU B CA 1
ATOM 3212 C C . GLU B 1 17 ? 2.393 22.828 -21.562 1 31.08 17 GLU B C 1
ATOM 3214 O O . GLU B 1 17 ? 2.594 21.844 -20.859 1 31.08 17 GLU B O 1
ATOM 3219 N N . GLU B 1 18 ? 2.312 24 -20.953 1 32.12 18 GLU B N 1
ATOM 3220 C CA . GLU B 1 18 ? 1.533 23.969 -19.719 1 32.12 18 GLU B CA 1
ATOM 3221 C C . GLU B 1 18 ? 0.135 23.406 -19.953 1 32.12 18 GLU B C 1
ATOM 3223 O O . GLU B 1 18 ? -0.773 24.141 -20.359 1 32.12 18 GLU B O 1
ATOM 3228 N N . ARG B 1 19 ? -0.133 22.438 -20.828 1 33 19 ARG B N 1
ATOM 3229 C CA . ARG B 1 19 ? -1.304 21.578 -20.938 1 33 19 ARG B CA 1
ATOM 3230 C C . ARG B 1 19 ? -2.207 21.703 -19.719 1 33 19 ARG B C 1
ATOM 3232 O O . ARG B 1 19 ? -1.757 22.109 -18.656 1 33 19 ARG B O 1
ATOM 3239 N N . ASP B 1 20 ? -3.598 21.391 -19.969 1 34.31 20 ASP B N 1
ATOM 3240 C CA . ASP B 1 20 ? -4.688 21.281 -19 1 34.31 20 ASP B CA 1
ATOM 3241 C C . ASP B 1 20 ? -4.176 20.797 -17.656 1 34.31 20 ASP B C 1
ATOM 3243 O O . ASP B 1 20 ? -4.242 19.609 -17.344 1 34.31 20 ASP B O 1
ATOM 3247 N N . ARG B 1 21 ? -3.072 21.109 -17.406 1 38.56 21 ARG B N 1
ATOM 3248 C CA . ARG B 1 21 ? -2.914 20.672 -16.016 1 38.56 21 ARG B CA 1
ATOM 3249 C C . ARG B 1 21 ? -4.168 20.984 -15.211 1 38.56 21 ARG B C 1
ATOM 3251 O O . ARG B 1 21 ? -4.594 22.125 -15.117 1 38.56 21 ARG B O 1
ATOM 3258 N N . ALA B 1 22 ? -5.035 20.156 -15.297 1 45.22 22 ALA B N 1
ATOM 3259 C CA . ALA B 1 22 ? -6.227 20.156 -14.453 1 45.22 22 ALA B CA 1
ATOM 3260 C C . ALA B 1 22 ? -6 20.969 -13.18 1 45.22 22 ALA B C 1
ATOM 3262 O O . ALA B 1 22 ? -4.977 20.812 -12.508 1 45.22 22 ALA B O 1
ATOM 3263 N N . MET B 1 23 ? -6.363 22.281 -13.148 1 49.62 23 MET B N 1
ATOM 3264 C CA . MET B 1 23 ? -6.328 23.109 -11.953 1 49.62 23 MET B CA 1
ATOM 3265 C C . MET B 1 23 ? -6.402 22.25 -10.695 1 49.62 23 MET B C 1
ATOM 3267 O O . MET B 1 23 ? -7.375 21.516 -10.492 1 49.62 23 MET B O 1
ATOM 3271 N N . GLU B 1 24 ? -5.238 21.922 -10.094 1 65.88 24 GLU B N 1
ATOM 3272 C CA . GLU B 1 24 ? -5.211 21.188 -8.828 1 65.88 24 GLU B CA 1
ATOM 3273 C C . GLU B 1 24 ? -5.973 21.938 -7.742 1 65.88 24 GLU B C 1
ATOM 3275 O O . GLU B 1 24 ? -5.777 23.141 -7.555 1 65.88 24 GLU B O 1
ATOM 3280 N N . VAL B 1 25 ? -7.059 21.469 -7.184 1 77.81 25 VAL B N 1
ATOM 3281 C CA . VAL B 1 25 ? -7.859 22 -6.09 1 77.81 25 VAL B CA 1
ATOM 3282 C C . VAL B 1 25 ? -6.977 22.219 -4.863 1 77.81 25 VAL B C 1
ATOM 3284 O O . VAL B 1 25 ? -6.234 21.328 -4.453 1 77.81 25 VAL B O 1
ATOM 3287 N N . PRO B 1 26 ? -7.047 23.484 -4.387 1 80.12 26 PRO B N 1
ATOM 3288 C CA . PRO B 1 26 ? -6.293 23.719 -3.15 1 80.12 26 PRO B CA 1
ATOM 3289 C C . PRO B 1 26 ? -6.738 22.797 -2.018 1 80.12 26 PRO B C 1
ATOM 3291 O O . PRO B 1 26 ? -7.938 22.547 -1.852 1 80.12 26 PRO B O 1
ATOM 3294 N N . PRO B 1 27 ? -5.801 22.359 -1.215 1 84.5 27 PRO B N 1
ATOM 3295 C CA . PRO B 1 27 ? -6.125 21.469 -0.101 1 84.5 27 PRO B CA 1
ATOM 3296 C C . PRO B 1 27 ? -7.031 22.125 0.937 1 84.5 27 PRO B C 1
ATOM 3298 O O . PRO B 1 27 ? -7.684 21.438 1.72 1 84.5 27 PRO B O 1
ATOM 3301 N N . SER B 1 28 ? -7.129 23.406 0.882 1 82 28 SER B N 1
ATOM 3302 C CA . SER B 1 28 ? -7.914 24.156 1.862 1 82 28 SER B CA 1
ATOM 3303 C C . SER B 1 28 ? -9.398 23.844 1.72 1 82 28 SER B C 1
ATOM 3305 O O . SER B 1 28 ? -10.188 24.125 2.631 1 82 28 SER B O 1
ATOM 3307 N N . PHE B 1 29 ? -9.734 23.188 0.674 1 86.88 29 PHE B N 1
ATOM 3308 C CA . PHE B 1 29 ? -11.133 22.844 0.455 1 86.88 29 PHE B CA 1
ATOM 3309 C C . PHE B 1 29 ? -11.484 21.516 1.118 1 86.88 29 PHE B C 1
ATOM 3311 O O . PHE B 1 29 ? -12.648 21.125 1.15 1 86.88 29 PHE B O 1
ATOM 3318 N N . ALA B 1 30 ? -10.516 20.859 1.649 1 91.62 30 ALA B N 1
ATOM 3319 C CA . ALA B 1 30 ? -10.734 19.531 2.24 1 91.62 30 ALA B CA 1
ATOM 3320 C C . ALA B 1 30 ? -11.742 19.609 3.377 1 91.62 30 ALA B C 1
ATOM 3322 O O . ALA B 1 30 ? -12.594 18.719 3.52 1 91.62 30 ALA B O 1
ATOM 3323 N N . GLY B 1 31 ? -11.688 20.656 4.137 1 92.25 31 GLY B N 1
ATOM 3324 C CA . GLY B 1 31 ? -12.617 20.812 5.246 1 92.25 31 GLY B CA 1
ATOM 3325 C C . GLY B 1 31 ? -14.062 20.891 4.801 1 92.25 31 GLY B C 1
ATOM 3326 O O . GLY B 1 31 ? -14.93 20.234 5.383 1 92.25 31 GLY B O 1
ATOM 3327 N N . ASP B 1 32 ? -14.297 21.625 3.783 1 90.56 32 ASP B N 1
ATOM 3328 C CA . ASP B 1 32 ? -15.648 21.781 3.26 1 90.56 32 ASP B CA 1
ATOM 3329 C C . ASP B 1 32 ? -16.188 20.469 2.707 1 90.56 32 ASP B C 1
ATOM 3331 O O . ASP B 1 32 ? -17.344 20.109 2.939 1 90.56 32 ASP B O 1
ATOM 3335 N N . VAL B 1 33 ? -15.344 19.891 2.014 1 92.81 33 VAL B N 1
ATOM 3336 C CA . VAL B 1 33 ? -15.734 18.609 1.415 1 92.81 33 VAL B CA 1
ATOM 3337 C C . VAL B 1 33 ? -16.016 17.594 2.512 1 92.81 33 VAL B C 1
ATOM 3339 O O . VAL B 1 33 ? -17.016 16.891 2.475 1 92.81 33 VAL B O 1
ATOM 3342 N N . ARG B 1 34 ? -15.164 17.484 3.432 1 95.25 34 ARG B N 1
ATOM 3343 C CA . ARG B 1 34 ? -15.32 16.547 4.527 1 95.25 34 ARG B CA 1
ATOM 3344 C C . ARG B 1 34 ? -16.594 16.828 5.328 1 95.25 34 ARG B C 1
ATOM 3346 O O . ARG B 1 34 ? -17.312 15.906 5.711 1 95.25 34 ARG B O 1
ATOM 3353 N N . ASP B 1 35 ? -16.828 18.094 5.605 1 94 35 ASP B N 1
ATOM 3354 C CA . ASP B 1 35 ? -18.047 18.469 6.316 1 94 35 ASP B CA 1
ATOM 3355 C C . ASP B 1 35 ? -19.281 17.984 5.574 1 94 35 ASP B C 1
ATOM 3357 O O . ASP B 1 35 ? -20.219 17.469 6.188 1 94 35 ASP B O 1
ATOM 3361 N N . ALA B 1 36 ? -19.25 18.219 4.293 1 93.81 36 ALA B N 1
ATOM 3362 C CA . ALA B 1 36 ? -20.375 17.75 3.484 1 93.81 36 ALA B CA 1
ATOM 3363 C C . ALA B 1 36 ? -20.547 16.25 3.586 1 93.81 36 ALA B C 1
ATOM 3365 O O . ALA B 1 36 ? -21.656 15.75 3.75 1 93.81 36 ALA B O 1
ATOM 3366 N N . ILE B 1 37 ? -19.453 15.531 3.48 1 94.5 37 ILE B N 1
ATOM 3367 C CA . ILE B 1 37 ? -19.484 14.07 3.562 1 94.5 37 ILE B CA 1
ATOM 3368 C C . ILE B 1 37 ? -20.047 13.641 4.914 1 94.5 37 ILE B C 1
ATOM 3370 O O . ILE B 1 37 ? -20.953 12.812 4.977 1 94.5 37 ILE B O 1
ATOM 3374 N N . PHE B 1 38 ? -19.531 14.227 5.988 1 95.44 38 PHE B N 1
ATOM 3375 C CA . PHE B 1 38 ? -19.953 13.867 7.344 1 95.44 38 PHE B CA 1
ATOM 3376 C C . PHE B 1 38 ? -21.422 14.188 7.559 1 95.44 38 PHE B C 1
ATOM 3378 O O . PHE B 1 38 ? -22.156 13.391 8.141 1 95.44 38 PHE B O 1
ATOM 3385 N N . ASP B 1 39 ? -21.812 15.312 7.047 1 94.31 39 ASP B N 1
ATOM 3386 C CA . ASP B 1 39 ? -23.219 15.695 7.164 1 94.31 39 ASP B CA 1
ATOM 3387 C C . ASP B 1 39 ? -24.125 14.711 6.438 1 94.31 39 ASP B C 1
ATOM 3389 O O . ASP B 1 39 ? -25.172 14.32 6.961 1 94.31 39 ASP B O 1
ATOM 3393 N N . MET B 1 40 ? -23.75 14.352 5.293 1 94.75 40 MET B N 1
ATOM 3394 C CA . MET B 1 40 ? -24.547 13.438 4.492 1 94.75 40 MET B CA 1
ATOM 3395 C C . MET B 1 40 ? -24.656 12.07 5.168 1 94.75 40 MET B C 1
ATOM 3397 O O . MET B 1 40 ? -25.75 11.508 5.266 1 94.75 40 MET B O 1
ATOM 3401 N N . TYR B 1 41 ? -23.594 11.594 5.66 1 93.12 41 TYR B N 1
ATOM 3402 C CA . TYR B 1 41 ? -23.625 10.297 6.324 1 93.12 41 TYR B CA 1
ATOM 3403 C C . TYR B 1 41 ? -24.422 10.375 7.629 1 93.12 41 TYR B C 1
ATOM 3405 O O . TYR B 1 41 ? -25.141 9.445 7.984 1 93.12 41 TYR B O 1
ATOM 3413 N N . ALA B 1 42 ? -24.219 11.445 8.352 1 94.19 42 ALA B N 1
ATOM 3414 C CA . ALA B 1 42 ? -25 11.648 9.578 1 94.19 42 ALA B CA 1
ATOM 3415 C C . ALA B 1 42 ? -26.484 11.641 9.289 1 94.19 42 ALA B C 1
ATOM 3417 O O . ALA B 1 42 ? -27.281 11.172 10.109 1 94.19 42 ALA B O 1
ATOM 3418 N N . ALA B 1 43 ? -26.844 12.117 8.133 1 94.62 43 ALA B N 1
ATOM 3419 C CA . ALA B 1 43 ? -28.234 12.164 7.711 1 94.62 43 ALA B CA 1
ATOM 3420 C C . ALA B 1 43 ? -28.656 10.859 7.035 1 94.62 43 ALA B C 1
ATOM 3422 O O . ALA B 1 43 ? -29.734 10.773 6.445 1 94.62 43 ALA B O 1
ATOM 3423 N N . LYS B 1 44 ? -27.75 9.867 7.035 1 92.56 44 LYS B N 1
ATOM 3424 C CA . LYS B 1 44 ? -28 8.547 6.473 1 92.56 44 LYS B CA 1
ATOM 3425 C C . LYS B 1 44 ? -28.297 8.625 4.98 1 92.56 44 LYS B C 1
ATOM 3427 O O . LYS B 1 44 ? -29.172 7.918 4.473 1 92.56 44 LYS B O 1
ATOM 3432 N N . GLN B 1 45 ? -27.609 9.562 4.355 1 90.31 45 GLN B N 1
ATOM 3433 C CA . GLN B 1 45 ? -27.719 9.688 2.904 1 90.31 45 GLN B CA 1
ATOM 3434 C C . GLN B 1 45 ? -26.656 8.852 2.197 1 90.31 45 GLN B C 1
ATOM 3436 O O . GLN B 1 45 ? -25.578 8.617 2.746 1 90.31 45 GLN B O 1
ATOM 3441 N N . HIS B 1 46 ? -27.078 8.484 1.018 1 85.19 46 HIS B N 1
ATOM 3442 C CA . HIS B 1 46 ? -26.094 7.809 0.174 1 85.19 46 HIS B CA 1
ATOM 3443 C C . HIS B 1 46 ? -25.141 8.805 -0.467 1 85.19 46 HIS B C 1
ATOM 3445 O O . HIS B 1 46 ? -25.562 9.727 -1.167 1 85.19 46 HIS B O 1
ATOM 3451 N N . VAL B 1 47 ? -23.891 8.602 -0.187 1 90.56 47 VAL B N 1
ATOM 3452 C CA . VAL B 1 47 ? -22.906 9.547 -0.682 1 90.56 47 VAL B CA 1
ATOM 3453 C C . VAL B 1 47 ? -22.25 8.992 -1.944 1 90.56 47 VAL B C 1
ATOM 3455 O O . VAL B 1 47 ? -21.438 8.062 -1.875 1 90.56 47 VAL B O 1
ATOM 3458 N N . THR B 1 48 ? -22.625 9.469 -3.045 1 87.69 48 THR B N 1
ATOM 3459 C CA . THR B 1 48 ? -22 9.203 -4.332 1 87.69 48 THR B CA 1
ATOM 3460 C C . THR B 1 48 ? -21.266 10.445 -4.84 1 87.69 48 THR B C 1
ATOM 3462 O O . THR B 1 48 ? -21.406 11.531 -4.266 1 87.69 48 THR B O 1
ATOM 3465 N N . LEU B 1 49 ? -20.5 10.203 -5.824 1 88.44 49 LEU B N 1
ATOM 3466 C CA . LEU B 1 49 ? -19.797 11.352 -6.398 1 88.44 49 LEU B CA 1
ATOM 3467 C C . LEU B 1 49 ? -20.797 12.406 -6.879 1 88.44 49 LEU B C 1
ATOM 3469 O O . LEU B 1 49 ? -20.594 13.602 -6.645 1 88.44 49 LEU B O 1
ATOM 3473 N N . ASP B 1 50 ? -21.844 12 -7.422 1 88.5 50 ASP B N 1
ATOM 3474 C CA . ASP B 1 50 ? -22.844 12.914 -7.98 1 88.5 50 ASP B CA 1
ATOM 3475 C C . ASP B 1 50 ? -23.594 13.648 -6.875 1 88.5 50 ASP B C 1
ATOM 3477 O O . ASP B 1 50 ? -23.812 14.852 -6.957 1 88.5 50 ASP B O 1
ATOM 3481 N N . THR B 1 51 ? -24 12.93 -5.898 1 90.81 51 THR B N 1
ATOM 3482 C CA . THR B 1 51 ? -24.75 13.562 -4.82 1 90.81 51 THR B CA 1
ATOM 3483 C C . THR B 1 51 ? -23.875 14.516 -4.031 1 90.81 51 THR B C 1
ATOM 3485 O O . THR B 1 51 ? -24.328 15.578 -3.588 1 90.81 51 THR B O 1
ATOM 3488 N N . LEU B 1 52 ? -22.656 14.141 -3.814 1 91.94 52 LEU B N 1
ATOM 3489 C CA . LEU B 1 52 ? -21.719 15.016 -3.121 1 91.94 52 LEU B CA 1
ATOM 3490 C C . LEU B 1 52 ? -21.438 16.281 -3.934 1 91.94 52 LEU B C 1
ATOM 3492 O O . LEU B 1 52 ? -21.391 17.375 -3.381 1 91.94 52 LEU B O 1
ATOM 3496 N N . LEU B 1 53 ? -21.266 16.062 -5.254 1 91.19 53 LEU B N 1
ATOM 3497 C CA . LEU B 1 53 ? -21.047 17.203 -6.137 1 91.19 53 LEU B CA 1
ATOM 3498 C C . LEU B 1 53 ? -22.203 18.188 -6.043 1 91.19 53 LEU B C 1
ATOM 3500 O O . LEU B 1 53 ? -21.984 19.391 -5.91 1 91.19 53 LEU B O 1
ATOM 3504 N N . LYS B 1 54 ? -23.375 17.703 -6.121 1 90.5 54 LYS B N 1
ATOM 3505 C CA . LYS B 1 54 ? -24.562 18.547 -6.012 1 90.5 54 LYS B CA 1
ATOM 3506 C C . LYS B 1 54 ? -24.609 19.266 -4.676 1 90.5 54 LYS B C 1
ATOM 3508 O O . LYS B 1 54 ? -24.906 20.469 -4.621 1 90.5 54 LYS B O 1
ATOM 3513 N N . THR B 1 55 ? -24.297 18.562 -3.635 1 91.62 55 THR B N 1
ATOM 3514 C CA . THR B 1 55 ? -24.297 19.156 -2.299 1 91.62 55 THR B CA 1
ATOM 3515 C C . THR B 1 55 ? -23.281 20.297 -2.209 1 91.62 55 THR B C 1
ATOM 3517 O O . THR B 1 55 ? -23.562 21.344 -1.634 1 91.62 55 THR B O 1
ATOM 3520 N N . LEU B 1 56 ? -22.125 20.062 -2.73 1 90.06 56 LEU B N 1
ATOM 3521 C CA . LEU B 1 56 ? -21.078 21.078 -2.695 1 90.06 56 LEU B CA 1
ATOM 3522 C C . LEU B 1 56 ? -21.453 22.281 -3.549 1 90.06 56 LEU B C 1
ATOM 3524 O O . LEU B 1 56 ? -21.156 23.422 -3.188 1 90.06 56 LEU B O 1
ATOM 3528 N N . GLN B 1 57 ? -22.078 22 -4.629 1 85.81 57 GLN B N 1
ATOM 3529 C CA . GLN B 1 57 ? -22.547 23.078 -5.496 1 85.81 57 GLN B CA 1
ATOM 3530 C C . GLN B 1 57 ? -23.672 23.875 -4.832 1 85.81 57 GLN B C 1
ATOM 3532 O O . GLN B 1 57 ? -23.719 25.094 -4.957 1 85.81 57 GLN B O 1
ATOM 3537 N N . ASP B 1 58 ? -24.5 23.203 -4.152 1 84.06 58 ASP B N 1
ATOM 3538 C CA . ASP B 1 58 ? -25.594 23.859 -3.457 1 84.06 58 ASP B CA 1
ATOM 3539 C C . ASP B 1 58 ? -25.094 24.703 -2.291 1 84.06 58 ASP B C 1
ATOM 3541 O O . ASP B 1 58 ? -25.625 25.781 -2.016 1 84.06 58 ASP B O 1
ATOM 3545 N N . LYS B 1 59 ? -24.156 24.062 -1.559 1 74.69 59 LYS B N 1
ATOM 3546 C CA . LYS B 1 59 ? -23.578 24.781 -0.426 1 74.69 59 LYS B CA 1
ATOM 3547 C C . LYS B 1 59 ? -22.781 25.984 -0.895 1 74.69 59 LYS B C 1
ATOM 3549 O O . LYS B 1 59 ? -22.578 26.938 -0.137 1 74.69 59 LYS B O 1
ATOM 3554 N N . ARG B 1 60 ? -22.172 25.906 -1.988 1 59.59 60 ARG B N 1
ATOM 3555 C CA . ARG B 1 60 ? -21.359 26.984 -2.523 1 59.59 60 ARG B CA 1
ATOM 3556 C C . ARG B 1 60 ? -22.234 28.188 -2.906 1 59.59 60 ARG B C 1
ATOM 3558 O O . ARG B 1 60 ? -22.156 28.672 -4.031 1 59.59 60 ARG B O 1
ATOM 3565 N N . VAL B 1 61 ? -23.422 28.125 -2.291 1 46.25 61 VAL B N 1
ATOM 3566 C CA . VAL B 1 61 ? -24.078 29.406 -2.549 1 46.25 61 VAL B CA 1
ATOM 3567 C C . VAL B 1 61 ? -23.062 30.547 -2.436 1 46.25 61 VAL B C 1
ATOM 3569 O O . VAL B 1 61 ? -22.938 31.375 -3.34 1 46.25 61 VAL B O 1
ATOM 3572 N N . THR B 1 62 ? -22.859 31.156 -1.121 1 38.94 62 THR B N 1
ATOM 3573 C CA . THR B 1 62 ? -22.516 32.531 -0.72 1 38.94 62 THR B CA 1
ATOM 3574 C C . THR B 1 62 ? -21.031 32.781 -0.883 1 38.94 62 THR B C 1
ATOM 3576 O O . THR B 1 62 ? -20.578 33.938 -0.766 1 38.94 62 THR B O 1
ATOM 3579 N N . ARG B 1 63 ? -20.047 31.859 -0.334 1 40.66 63 ARG B N 1
ATOM 3580 C CA . ARG B 1 63 ? -18.828 32.625 -0.101 1 40.66 63 ARG B CA 1
ATOM 3581 C C . ARG B 1 63 ? -18.078 32.875 -1.406 1 40.66 63 ARG B C 1
ATOM 3583 O O . ARG B 1 63 ? -18.266 32.156 -2.383 1 40.66 63 ARG B O 1
ATOM 3590 N N . THR B 1 64 ? -17.375 33.938 -1.51 1 40.03 64 THR B N 1
ATOM 3591 C CA . THR B 1 64 ? -16.609 34.656 -2.521 1 40.03 64 THR B CA 1
ATOM 3592 C C . THR B 1 64 ? -15.82 33.688 -3.4 1 40.03 64 THR B C 1
ATOM 3594 O O . THR B 1 64 ? -15.531 34 -4.559 1 40.03 64 THR B O 1
ATOM 3597 N N . SER B 1 65 ? -15.07 32.688 -2.922 1 48.53 65 SER B N 1
ATOM 3598 C CA . SER B 1 65 ? -14.047 32 -3.689 1 48.53 65 SER B CA 1
ATOM 3599 C C . SER B 1 65 ? -14.539 30.625 -4.156 1 48.53 65 SER B C 1
ATOM 3601 O O . SER B 1 65 ? -14.242 29.609 -3.531 1 48.53 65 SER B O 1
ATOM 3603 N N . GLY B 1 66 ? -15.781 30.578 -4.656 1 55.59 66 GLY B N 1
ATOM 3604 C CA . GLY B 1 66 ? -16.453 29.297 -4.91 1 55.59 66 GLY B CA 1
ATOM 3605 C C . GLY B 1 66 ? -15.75 28.469 -5.965 1 55.59 66 GLY B C 1
ATOM 3606 O O . GLY B 1 66 ? -15.461 28.953 -7.059 1 55.59 66 GLY B O 1
ATOM 3607 N N . TRP B 1 67 ? -15.047 27.422 -5.562 1 66.19 67 TRP B N 1
ATOM 3608 C CA . TRP B 1 67 ? -14.5 26.453 -6.512 1 66.19 67 TRP B CA 1
ATOM 3609 C C . TRP B 1 67 ? -15.609 25.781 -7.309 1 66.19 67 TRP B C 1
ATOM 3611 O O . TRP B 1 67 ? -16.641 25.406 -6.746 1 66.19 67 TRP B O 1
ATOM 3621 N N . 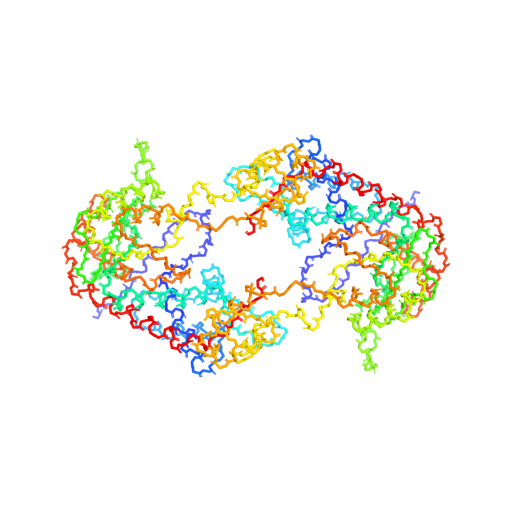LYS B 1 68 ? -15.43 25.984 -8.586 1 75.44 68 LYS B N 1
ATOM 3622 C CA . LYS B 1 68 ? -16.344 25.234 -9.453 1 75.44 68 LYS B CA 1
ATOM 3623 C C . LYS B 1 68 ? -15.906 23.781 -9.602 1 75.44 68 LYS B C 1
ATOM 3625 O O . LYS B 1 68 ? -14.938 23.484 -10.305 1 75.44 68 LYS B O 1
ATOM 3630 N N . TRP B 1 69 ? -16.719 22.984 -8.984 1 84.94 69 TRP B N 1
ATOM 3631 C CA . TRP B 1 69 ? -16.375 21.562 -8.953 1 84.94 69 TRP B CA 1
ATOM 3632 C C . TRP B 1 69 ? -16.859 20.859 -10.211 1 84.94 69 TRP B C 1
ATOM 3634 O O . TRP B 1 69 ? -18 21.078 -10.648 1 84.94 69 TRP B O 1
ATOM 3644 N N . SER B 1 70 ? -15.992 20.172 -10.797 1 87.56 70 SER B N 1
ATOM 3645 C CA . SER B 1 70 ? -16.391 19.172 -11.789 1 87.56 70 SER B CA 1
ATOM 3646 C C . SER B 1 70 ? -16.328 17.766 -11.211 1 87.56 70 SER B C 1
ATOM 3648 O O . SER B 1 70 ? -15.688 17.547 -10.18 1 87.56 70 SER B O 1
ATOM 3650 N N . ARG B 1 71 ? -17.016 16.938 -11.922 1 88.62 71 ARG B N 1
ATOM 3651 C CA . ARG B 1 71 ? -17.047 15.547 -11.461 1 88.62 71 ARG B CA 1
ATOM 3652 C C . ARG B 1 71 ? -15.633 14.969 -11.406 1 88.62 71 ARG B C 1
ATOM 3654 O O . ARG B 1 71 ? -15.25 14.352 -10.406 1 88.62 71 ARG B O 1
ATOM 3661 N N . SER B 1 72 ? -14.883 15.141 -12.375 1 88.31 72 SER B N 1
ATOM 3662 C CA . SER B 1 72 ? -13.531 14.594 -12.453 1 88.31 72 SER B CA 1
ATOM 3663 C C . SER B 1 72 ? -12.609 15.227 -11.422 1 88.31 72 SER B C 1
ATOM 3665 O O . SER B 1 72 ? -11.789 14.547 -10.805 1 88.31 72 SER B O 1
ATOM 3667 N N . THR B 1 73 ? -12.734 16.469 -11.219 1 87.69 73 THR B N 1
ATOM 3668 C CA . THR B 1 73 ? -11.914 17.188 -10.242 1 87.69 73 THR B CA 1
ATOM 3669 C C . THR B 1 73 ? -12.219 16.688 -8.828 1 87.69 73 THR B C 1
ATOM 3671 O O . THR B 1 73 ? -11.305 16.469 -8.031 1 87.69 73 THR B O 1
ATOM 3674 N N . LEU B 1 74 ? -13.469 16.625 -8.609 1 90.44 74 LEU B N 1
ATOM 3675 C CA . LEU B 1 74 ? -13.867 16.156 -7.285 1 90.44 74 LEU B CA 1
ATOM 3676 C C . LEU B 1 74 ? -13.367 14.742 -7.035 1 90.44 74 LEU B C 1
ATOM 3678 O O . LEU B 1 74 ? -12.875 14.43 -5.949 1 90.44 74 LEU B O 1
ATOM 3682 N N . TYR B 1 75 ? -13.523 13.93 -8.016 1 89.38 75 TYR B N 1
ATOM 3683 C CA . TYR B 1 75 ? -13.055 12.555 -7.883 1 89.38 75 TYR B CA 1
ATOM 3684 C C . TYR B 1 75 ? -11.57 12.508 -7.543 1 89.38 75 TYR B C 1
ATOM 3686 O O . TYR B 1 75 ? -11.164 11.82 -6.609 1 89.38 75 TYR B O 1
ATOM 3694 N N . ARG B 1 76 ? -10.812 13.25 -8.25 1 89 76 ARG B N 1
ATOM 3695 C CA . ARG B 1 76 ? -9.375 13.281 -8.031 1 89 76 ARG B CA 1
ATOM 3696 C C . ARG B 1 76 ? -9.039 13.836 -6.652 1 89 76 ARG B C 1
ATOM 3698 O O . ARG B 1 76 ? -8.117 13.359 -5.988 1 89 76 ARG B O 1
ATOM 3705 N N . PHE B 1 77 ? -9.766 14.867 -6.32 1 90.94 77 PHE B N 1
ATOM 3706 C CA . PHE B 1 77 ? -9.531 15.477 -5.016 1 90.94 77 PHE B CA 1
ATOM 3707 C C . PHE B 1 77 ? -9.805 14.477 -3.898 1 90.94 77 PHE B C 1
ATOM 3709 O O . PHE B 1 77 ? -9.023 14.375 -2.951 1 90.94 77 PHE B O 1
ATOM 3716 N N . LEU B 1 78 ? -10.844 13.719 -4.039 1 92.31 78 LEU B N 1
ATOM 3717 C CA . LEU B 1 78 ? -11.25 12.742 -3.037 1 92.31 78 LEU B CA 1
ATOM 3718 C C . LEU B 1 78 ? -10.242 11.609 -2.945 1 92.31 78 LEU B C 1
ATOM 3720 O O . LEU B 1 78 ? -9.875 11.18 -1.848 1 92.31 78 LEU B O 1
ATOM 3724 N N . THR B 1 79 ? -9.742 11.148 -4.062 1 90.31 79 THR B N 1
ATOM 3725 C CA . THR B 1 79 ? -8.914 9.945 -4.086 1 90.31 79 THR B CA 1
ATOM 3726 C C . THR B 1 79 ? -7.445 10.289 -3.869 1 90.31 79 THR B C 1
ATOM 3728 O O . THR B 1 79 ? -6.762 9.641 -3.076 1 90.31 79 THR B O 1
ATOM 3731 N N . ASP B 1 80 ? -7.035 11.367 -4.461 1 87.25 80 ASP B N 1
ATOM 3732 C CA . ASP B 1 80 ? -5.605 11.664 -4.465 1 87.25 80 ASP B CA 1
ATOM 3733 C C . ASP B 1 80 ? -5.219 12.516 -3.26 1 87.25 80 ASP B C 1
ATOM 3735 O O . ASP B 1 80 ? -4.141 12.344 -2.691 1 87.25 80 ASP B O 1
ATOM 3739 N N . THR B 1 81 ? -6.113 13.414 -2.879 1 88 81 THR B N 1
ATOM 3740 C CA . THR B 1 81 ? -5.789 14.367 -1.826 1 88 81 THR B CA 1
ATOM 3741 C C . THR B 1 81 ? -6.316 13.883 -0.478 1 88 81 THR B C 1
ATOM 3743 O O . THR B 1 81 ? -5.598 13.914 0.523 1 88 81 THR B O 1
ATOM 3746 N N . MET B 1 82 ? -7.523 13.414 -0.565 1 93.12 82 MET B N 1
ATOM 3747 C CA . MET B 1 82 ? -8.156 13.078 0.705 1 93.12 82 MET B CA 1
ATOM 3748 C C . MET B 1 82 ? -8.109 11.578 0.956 1 93.12 82 MET B C 1
ATOM 3750 O O . MET B 1 82 ? -8.43 11.117 2.053 1 93.12 82 MET B O 1
ATOM 3754 N N . HIS B 1 83 ? -7.816 10.703 -0.066 1 91.06 83 HIS B N 1
ATOM 3755 C CA . HIS B 1 83 ? -7.566 9.266 0.016 1 91.06 83 HIS B CA 1
ATOM 3756 C C . HIS B 1 83 ? -8.844 8.5 0.318 1 91.06 83 HIS B C 1
ATOM 3758 O O . HIS B 1 83 ? -8.836 7.539 1.09 1 91.06 83 HIS B O 1
ATOM 3764 N N . TYR B 1 84 ? -9.945 9.07 -0.131 1 92.31 84 TYR B N 1
ATOM 3765 C CA . TYR B 1 84 ? -11.18 8.289 -0.133 1 92.31 84 TYR B CA 1
ATOM 3766 C C . TYR B 1 84 ? -11.164 7.254 -1.248 1 92.31 84 TYR B C 1
ATOM 3768 O O . TYR B 1 84 ? -10.367 7.352 -2.188 1 92.31 84 TYR B O 1
ATOM 3776 N N . THR B 1 85 ? -11.898 6.211 -1.048 1 88.31 85 THR B N 1
ATOM 3777 C CA . THR B 1 85 ? -12.039 5.195 -2.084 1 88.31 85 THR B CA 1
ATOM 3778 C C . THR B 1 85 ? -13.516 4.934 -2.387 1 88.31 85 THR B C 1
ATOM 3780 O O . THR B 1 85 ? -14.367 5.086 -1.512 1 88.31 85 THR B O 1
ATOM 3783 N N . TYR B 1 86 ? -13.734 4.73 -3.707 1 78.19 86 TYR B N 1
ATOM 3784 C CA . TYR B 1 86 ? -15.07 4.281 -4.078 1 78.19 86 TYR B CA 1
ATOM 3785 C C . TYR B 1 86 ? -15.102 2.773 -4.285 1 78.19 86 TYR B C 1
ATOM 3787 O O . TYR B 1 86 ? -14.172 2.197 -4.859 1 78.19 86 TYR B O 1
ATOM 3795 N N . GLY B 1 87 ? -15.766 2.025 -3.496 1 61.62 87 GLY B N 1
ATOM 3796 C CA . GLY B 1 87 ? -15.859 0.579 -3.592 1 61.62 87 GLY B CA 1
ATOM 3797 C C . GLY B 1 87 ? -16.156 0.094 -4.996 1 61.62 87 GLY B C 1
ATOM 3798 O O . GLY B 1 87 ? -16.703 0.842 -5.816 1 61.62 87 GLY B O 1
ATOM 3799 N N . LYS B 1 88 ? -15.273 -0.861 -5.703 1 52.66 88 LYS B N 1
ATOM 3800 C CA . LYS B 1 88 ? -15.438 -1.471 -7.02 1 52.66 88 LYS B CA 1
ATOM 3801 C C . LYS B 1 88 ? -16.734 -2.264 -7.102 1 52.66 88 LYS B C 1
ATOM 3803 O O . LYS B 1 88 ? -17 -2.947 -8.094 1 52.66 88 LYS B O 1
ATOM 3808 N N . ARG B 1 89 ? -17.375 -2.658 -6.094 1 47.88 89 ARG B N 1
ATOM 3809 C CA . ARG B 1 89 ? -18.25 -3.797 -6.348 1 47.88 89 ARG B CA 1
ATOM 3810 C C . ARG B 1 89 ? -19.234 -3.498 -7.48 1 47.88 89 ARG B C 1
ATOM 3812 O O . ARG B 1 89 ? -19.516 -2.334 -7.77 1 47.88 89 ARG B O 1
ATOM 3819 N N . ARG B 1 90 ? -19.578 -4.66 -8.102 1 43.06 90 ARG B N 1
ATOM 3820 C CA . ARG B 1 90 ? -20.625 -4.914 -9.07 1 43.06 90 ARG B CA 1
ATOM 3821 C C . ARG B 1 90 ? -21.875 -4.105 -8.734 1 43.06 90 ARG B C 1
ATOM 3823 O O . ARG B 1 90 ? -22.828 -4.055 -9.531 1 43.06 90 ARG B O 1
ATOM 3830 N N . THR B 1 91 ? -22.141 -4.113 -7.363 1 42.66 91 THR B N 1
ATOM 3831 C CA . THR B 1 91 ? -23.469 -3.539 -7.18 1 42.66 91 THR B CA 1
ATOM 3832 C C . THR B 1 91 ? -23.438 -2.021 -7.328 1 42.66 91 THR B C 1
ATOM 3834 O O . THR B 1 91 ? -22.375 -1.403 -7.16 1 42.66 91 THR B O 1
ATOM 3837 N N . TYR B 1 92 ? -24.328 -1.485 -7.793 1 44.16 92 TYR B N 1
ATOM 3838 C CA . TYR B 1 92 ? -24.812 -0.16 -8.172 1 44.16 92 TYR B CA 1
ATOM 3839 C C . TYR B 1 92 ? -24.344 0.894 -7.176 1 44.16 92 TYR B C 1
ATOM 3841 O O . TYR B 1 92 ? -24.125 2.049 -7.543 1 44.16 92 TYR B O 1
ATOM 3849 N N . TYR B 1 93 ? -24.359 0.598 -5.836 1 49.69 93 TYR B N 1
ATOM 3850 C CA . TYR B 1 93 ? -24.312 1.744 -4.938 1 49.69 93 TYR B CA 1
ATOM 3851 C C . TYR B 1 93 ? -22.922 1.951 -4.383 1 49.69 93 TYR B C 1
ATOM 3853 O O . TYR B 1 93 ? -22.531 1.322 -3.391 1 49.69 93 TYR B O 1
ATOM 3861 N N . GLN B 1 94 ? -21.969 2.389 -5.199 1 63.09 94 GLN B N 1
ATOM 3862 C CA . GLN B 1 94 ? -20.609 2.67 -4.754 1 63.09 94 GLN B CA 1
ATOM 3863 C C . GLN B 1 94 ? -20.594 3.773 -3.699 1 63.09 94 GLN B C 1
ATOM 3865 O O . GLN B 1 94 ? -21.047 4.891 -3.953 1 63.09 94 GLN B O 1
ATOM 3870 N N . ASN B 1 95 ? -20.547 3.367 -2.371 1 78.06 95 ASN B N 1
ATOM 3871 C CA . ASN B 1 95 ? -20.422 4.355 -1.306 1 78.06 95 ASN B CA 1
ATOM 3872 C C . ASN B 1 95 ? -18.984 4.816 -1.125 1 78.06 95 ASN B C 1
ATOM 3874 O O . ASN B 1 95 ? -18.047 4.074 -1.441 1 78.06 95 ASN B O 1
ATOM 3878 N N . LEU B 1 96 ? -18.969 6.023 -0.811 1 90.12 96 LEU B N 1
ATOM 3879 C CA . LEU B 1 96 ? -17.672 6.637 -0.497 1 90.12 96 LEU B CA 1
ATOM 3880 C C . LEU B 1 96 ? -17.156 6.145 0.847 1 90.12 96 LEU B C 1
ATOM 3882 O O . LEU B 1 96 ? -17.891 6.145 1.841 1 90.12 96 LEU B O 1
ATOM 3886 N N . LYS B 1 97 ? -15.93 5.59 0.786 1 91.94 97 LYS B N 1
ATOM 3887 C CA . LYS B 1 97 ? -15.305 5.098 2.012 1 91.94 97 LYS B CA 1
ATOM 3888 C C . LYS B 1 97 ? -14.031 5.879 2.336 1 91.94 97 LYS B C 1
ATOM 3890 O O . LYS B 1 97 ? -13.312 6.297 1.431 1 91.94 97 LYS B O 1
ATOM 3895 N N . GLU B 1 98 ? -13.875 6.023 3.625 1 93.88 98 GLU B N 1
ATOM 3896 C CA . GLU B 1 98 ? -12.664 6.703 4.078 1 93.88 98 GLU B CA 1
ATOM 3897 C C . GLU B 1 98 ? -11.578 5.699 4.453 1 93.88 98 GLU B C 1
ATOM 3899 O O . GLU B 1 98 ? -11.867 4.641 5.016 1 93.88 98 GLU B O 1
ATOM 3904 N N . ASN B 1 99 ? -10.344 6.062 4.152 1 94.62 99 ASN B N 1
ATOM 3905 C CA . ASN B 1 99 ? -9.219 5.238 4.582 1 94.62 99 ASN B CA 1
ATOM 3906 C C . ASN B 1 99 ? -9.156 5.129 6.105 1 94.62 99 ASN B C 1
ATOM 3908 O O . ASN B 1 99 ? -9.133 6.141 6.805 1 94.62 99 ASN B O 1
ATOM 3912 N N . VAL B 1 100 ? -9.055 3.992 6.57 1 96.31 100 VAL B N 1
ATOM 3913 C CA . VAL B 1 100 ? -9.164 3.74 8.008 1 96.31 100 VAL B CA 1
ATOM 3914 C C . VAL B 1 100 ? -7.98 4.375 8.734 1 96.31 100 VAL B C 1
ATOM 3916 O O . VAL B 1 100 ? -8.133 4.914 9.828 1 96.31 100 VAL B O 1
ATOM 3919 N N . SER B 1 101 ? -6.84 4.332 8.18 1 96.31 101 SER B N 1
ATOM 3920 C CA . SER B 1 101 ? -5.648 4.879 8.828 1 96.31 101 SER B CA 1
ATOM 3921 C C . SER B 1 101 ? -5.742 6.395 8.969 1 96.31 101 SER B C 1
ATOM 3923 O O . SER B 1 101 ? -5.348 6.949 10 1 96.31 101 SER B O 1
ATOM 3925 N N . ILE B 1 102 ? -6.27 7.008 7.984 1 96.25 102 ILE B N 1
ATOM 3926 C CA . ILE B 1 102 ? -6.414 8.461 8.016 1 96.25 102 ILE B CA 1
ATOM 3927 C C . ILE B 1 102 ? -7.5 8.852 9.016 1 96.25 102 ILE B C 1
ATOM 3929 O O . ILE B 1 102 ? -7.328 9.797 9.789 1 96.25 102 ILE B O 1
ATOM 3933 N N . ALA B 1 103 ? -8.578 8.133 9.008 1 97.44 103 ALA B N 1
ATOM 3934 C CA . ALA B 1 103 ? -9.648 8.383 9.969 1 97.44 103 ALA B CA 1
ATOM 3935 C C . ALA B 1 103 ? -9.148 8.195 11.406 1 97.44 103 ALA B C 1
ATOM 3937 O O . ALA B 1 103 ? -9.461 9 12.281 1 97.44 103 ALA B O 1
ATOM 3938 N N . ALA B 1 104 ? -8.398 7.16 11.562 1 98.19 104 ALA B N 1
ATOM 3939 C CA . ALA B 1 104 ? -7.848 6.898 12.891 1 98.19 104 ALA B CA 1
ATOM 3940 C C . ALA B 1 104 ? -6.859 7.984 13.297 1 98.19 104 ALA B C 1
ATOM 3942 O O . ALA B 1 104 ? -6.805 8.375 14.469 1 98.19 104 ALA B O 1
ATOM 3943 N N . GLN B 1 105 ? -6.09 8.422 12.328 1 97.75 105 GLN B N 1
ATOM 3944 C CA . GLN B 1 105 ? -5.16 9.516 12.57 1 97.75 105 GLN B CA 1
ATOM 3945 C C . GLN B 1 105 ? -5.898 10.773 13.016 1 97.75 105 GLN B C 1
ATOM 3947 O O . GLN B 1 105 ? -5.438 11.484 13.906 1 97.75 105 GLN B O 1
ATOM 3952 N N . ARG B 1 106 ? -6.98 11.062 12.43 1 98.19 106 ARG B N 1
ATOM 3953 C CA . ARG B 1 106 ? -7.805 12.211 12.781 1 98.19 106 ARG B CA 1
ATOM 3954 C C . ARG B 1 106 ? -8.305 12.109 14.219 1 98.19 106 ARG B C 1
ATOM 3956 O O . ARG B 1 106 ? -8.164 13.062 15 1 98.19 106 ARG B O 1
ATOM 3963 N N . VAL B 1 107 ? -8.812 10.984 14.562 1 98.56 107 VAL B N 1
ATOM 3964 C CA . VAL B 1 107 ? -9.344 10.773 15.906 1 98.56 107 VAL B CA 1
ATOM 3965 C C . VAL B 1 107 ? -8.211 10.883 16.922 1 98.56 107 VAL B C 1
ATOM 3967 O O . VAL B 1 107 ? -8.359 11.539 17.953 1 98.56 107 VAL B O 1
ATOM 3970 N N . ALA B 1 108 ? -7.102 10.25 16.578 1 98.44 108 ALA B N 1
ATOM 3971 C CA . ALA B 1 108 ? -5.953 10.273 17.484 1 98.44 108 ALA B CA 1
ATOM 3972 C C . ALA B 1 108 ? -5.477 11.703 17.719 1 98.44 108 ALA B C 1
ATOM 3974 O O . ALA B 1 108 ? -5.168 12.078 18.859 1 98.44 108 ALA B O 1
ATOM 3975 N N . TYR B 1 109 ? -5.383 12.453 16.688 1 98.69 109 TYR B N 1
ATOM 3976 C CA . TYR B 1 109 ? -4.984 13.844 16.828 1 98.69 109 TYR B CA 1
ATOM 3977 C C . TYR B 1 109 ? -5.934 14.602 17.75 1 98.69 109 TYR B C 1
ATOM 3979 O O . TYR B 1 109 ? -5.492 15.297 18.672 1 98.69 109 TYR B O 1
ATOM 3987 N N . ILE B 1 110 ? -7.242 14.469 17.484 1 98.75 110 ILE B N 1
ATOM 3988 C CA . ILE B 1 110 ? -8.258 15.227 18.203 1 98.75 110 ILE B CA 1
ATOM 3989 C C . ILE B 1 110 ? -8.219 14.867 19.688 1 98.75 110 ILE B C 1
ATOM 3991 O O . ILE B 1 110 ? -8.211 15.75 20.547 1 98.75 110 ILE B O 1
ATOM 3995 N N . LYS B 1 111 ? -8.117 13.641 19.969 1 98.44 111 LYS B N 1
ATOM 3996 C CA . LYS B 1 111 ? -8.07 13.219 21.359 1 98.44 111 LYS B CA 1
ATOM 3997 C C . LYS B 1 111 ? -6.809 13.742 22.047 1 98.44 111 LYS B C 1
ATOM 3999 O O . LYS B 1 111 ? -6.863 14.195 23.188 1 98.44 111 LYS B O 1
ATOM 4004 N N . LYS B 1 112 ? -5.73 13.75 21.359 1 98.62 112 LYS B N 1
ATOM 4005 C CA . LYS B 1 112 ? -4.457 14.164 21.938 1 98.62 112 LYS B CA 1
ATOM 4006 C C . LYS B 1 112 ? -4.434 15.664 22.203 1 98.62 112 LYS B C 1
ATOM 4008 O O . LYS B 1 112 ? -3.979 16.109 23.25 1 98.62 112 LYS B O 1
ATOM 4013 N N . VAL B 1 113 ? -4.902 16.438 21.234 1 98.69 113 VAL B N 1
ATOM 4014 C CA . VAL B 1 113 ? -4.887 17.891 21.406 1 98.69 113 VAL B CA 1
ATOM 4015 C C . VAL B 1 113 ? -5.852 18.281 22.531 1 98.69 113 VAL B C 1
ATOM 4017 O O . VAL B 1 113 ? -5.586 19.219 23.281 1 98.69 113 VAL B O 1
ATOM 4020 N N . GLN B 1 114 ? -6.914 17.562 22.625 1 98.19 114 GLN B N 1
ATOM 4021 C CA . GLN B 1 114 ? -7.848 17.797 23.719 1 98.19 114 GLN B CA 1
ATOM 4022 C C . GLN B 1 114 ? -7.207 17.453 25.062 1 98.19 114 GLN B C 1
ATOM 4024 O O . GLN B 1 114 ? -7.402 18.188 26.047 1 98.19 114 GLN B O 1
ATOM 4029 N N . GLU B 1 115 ? -6.496 16.391 25.078 1 98.31 115 GLU B N 1
ATOM 4030 C CA . GLU B 1 115 ? -5.773 16.016 26.297 1 98.31 115 GLU B CA 1
ATOM 4031 C C . GLU B 1 115 ? -4.781 17.094 26.703 1 98.31 115 GLU B C 1
ATOM 4033 O O . GLU B 1 115 ? -4.727 17.469 27.875 1 98.31 115 GLU B O 1
ATOM 4038 N N . TYR B 1 116 ? -4.055 17.594 25.781 1 98.56 116 TYR B N 1
ATOM 4039 C CA . TYR B 1 116 ? -3.09 18.656 26.062 1 98.56 116 TYR B CA 1
ATOM 4040 C C . TYR B 1 116 ? -3.789 19.906 26.594 1 98.56 116 TYR B C 1
ATOM 4042 O O . TYR B 1 116 ? -3.305 20.547 27.516 1 98.56 116 TYR B O 1
ATOM 4050 N N . ARG B 1 117 ? -4.918 20.219 26 1 97.81 117 ARG B N 1
ATOM 4051 C CA . ARG B 1 117 ? -5.688 21.375 26.453 1 97.81 117 ARG B CA 1
ATOM 4052 C C . ARG B 1 117 ? -6.195 21.188 27.875 1 97.81 117 ARG B C 1
ATOM 4054 O O . ARG B 1 117 ? -6.145 22.109 28.688 1 97.81 117 ARG B O 1
ATOM 4061 N N . ALA B 1 118 ? -6.605 20.016 28.141 1 97.88 118 ALA B N 1
ATOM 4062 C CA . ALA B 1 118 ? -7.105 19.703 29.469 1 97.88 118 ALA B CA 1
ATOM 4063 C C . ALA B 1 118 ? -5.988 19.781 30.516 1 97.88 118 ALA B C 1
ATOM 4065 O O . ALA B 1 118 ? -6.23 20.141 31.672 1 97.88 118 ALA B O 1
ATOM 4066 N N . GLU B 1 119 ? -4.82 19.531 30.125 1 98 119 GLU B N 1
ATOM 4067 C CA . GLU B 1 119 ? -3.65 19.609 30.984 1 98 119 GLU B CA 1
ATOM 4068 C C . GLU B 1 119 ? -3.182 21.047 31.156 1 98 119 GLU B C 1
ATOM 4070 O O . GLU B 1 119 ? -2.27 21.312 31.953 1 98 119 GLU B O 1
ATOM 4075 N N . GLY B 1 120 ? -3.703 21.922 30.406 1 97.25 120 GLY B N 1
ATOM 4076 C CA . GLY B 1 120 ? -3.336 23.328 30.5 1 97.25 120 GLY B CA 1
ATOM 4077 C C . GLY B 1 120 ? -2.064 23.672 29.734 1 97.25 120 GLY B C 1
ATOM 4078 O O . GLY B 1 120 ? -1.411 24.672 30.016 1 97.25 120 GLY B O 1
ATOM 4079 N N . ARG B 1 121 ? -1.725 22.875 28.781 1 98.25 121 ARG B N 1
ATOM 4080 C CA . ARG B 1 121 ? -0.512 23.125 28 1 98.25 121 ARG B CA 1
ATOM 4081 C C . ARG B 1 121 ? -0.759 24.156 26.922 1 98.25 121 ARG B C 1
ATOM 4083 O O . ARG B 1 121 ? -1.796 24.125 26.25 1 98.25 121 ARG B O 1
ATOM 4090 N N . PRO B 1 122 ? 0.151 25.109 26.766 1 98.19 122 PRO B N 1
ATOM 4091 C CA . PRO B 1 122 ? -0.004 26.047 25.656 1 98.19 122 PRO B CA 1
ATOM 4092 C C . PRO B 1 122 ? 0.115 25.375 24.281 1 98.19 122 PRO B C 1
ATOM 4094 O O . PRO B 1 122 ? 1.016 24.547 24.078 1 98.19 122 PRO B O 1
ATOM 4097 N N . ILE B 1 123 ? -0.812 25.641 23.469 1 98.69 123 ILE B N 1
ATOM 4098 C CA . ILE B 1 123 ? -0.815 25.047 22.141 1 98.69 123 ILE B CA 1
ATOM 4099 C C . ILE B 1 123 ? -0.583 26.125 21.078 1 98.69 123 ILE B C 1
ATOM 4101 O O . ILE B 1 123 ? -1.25 27.156 21.078 1 98.69 123 ILE B O 1
ATOM 4105 N N . PHE B 1 124 ? 0.361 25.906 20.172 1 98.75 124 PHE B N 1
ATOM 4106 C CA . PHE B 1 124 ? 0.69 26.812 19.094 1 98.75 124 PHE B CA 1
ATOM 4107 C C . PHE B 1 124 ? 0.553 26.125 17.734 1 98.75 124 PHE B C 1
ATOM 4109 O O . PHE B 1 124 ? 0.833 24.938 17.625 1 98.75 124 PHE B O 1
ATOM 4116 N N . TYR B 1 125 ? 0.12 26.797 16.766 1 98.75 125 TYR B N 1
ATOM 4117 C CA . TYR B 1 125 ? -0.141 26.281 15.414 1 98.75 125 TYR B CA 1
ATOM 4118 C C . TYR B 1 125 ? 0.808 26.906 14.406 1 98.75 125 TYR B C 1
ATOM 4120 O O . TYR B 1 125 ? 0.861 28.141 14.266 1 98.75 125 TYR B O 1
ATOM 4128 N N . GLN B 1 126 ? 1.533 26.062 13.695 1 98.25 126 GLN B N 1
ATOM 4129 C CA . GLN B 1 126 ? 2.555 26.5 12.75 1 98.25 126 GLN B CA 1
ATOM 4130 C C . GLN B 1 126 ? 2.15 26.172 11.32 1 98.25 126 GLN B C 1
ATOM 4132 O O . GLN B 1 126 ? 1.526 25.141 11.062 1 98.25 126 GLN B O 1
ATOM 4137 N N . ASP B 1 127 ? 2.48 27 10.414 1 97.06 127 ASP B N 1
ATOM 4138 C CA . ASP B 1 127 ? 2.301 26.719 8.992 1 97.06 127 ASP B CA 1
ATOM 4139 C C . ASP B 1 127 ? 3.064 27.734 8.133 1 97.06 127 ASP B C 1
ATOM 4141 O O . ASP B 1 127 ? 3.637 28.688 8.656 1 97.06 127 ASP B O 1
ATOM 4145 N N . GLU B 1 128 ? 3.096 27.406 6.828 1 94.62 128 GLU B N 1
ATOM 4146 C CA . GLU B 1 128 ? 3.697 28.281 5.832 1 94.62 128 GLU B CA 1
ATOM 4147 C C . GLU B 1 128 ? 2.719 28.578 4.699 1 94.62 128 GLU B C 1
ATOM 4149 O O . GLU B 1 128 ? 1.812 27.797 4.43 1 94.62 128 GLU B O 1
ATOM 4154 N N . THR B 1 129 ? 2.871 29.719 4.172 1 91.69 129 THR B N 1
ATOM 4155 C CA . THR B 1 129 ? 2.129 30.078 2.969 1 91.69 129 THR B CA 1
ATOM 4156 C C . THR B 1 129 ? 3.014 30.859 2.002 1 91.69 129 THR B C 1
ATOM 4158 O O . THR B 1 129 ? 4.223 30.969 2.213 1 91.69 129 THR B O 1
ATOM 4161 N N . TRP B 1 130 ? 2.424 31.203 0.894 1 88.44 130 TRP B N 1
ATOM 4162 C CA . TRP B 1 130 ? 3.158 31.969 -0.104 1 88.44 130 TRP B CA 1
ATOM 4163 C C . TRP B 1 130 ? 2.357 33.188 -0.553 1 88.44 130 TRP B C 1
ATOM 4165 O O . TRP B 1 130 ? 1.124 33.156 -0.562 1 88.44 130 TRP B O 1
ATOM 4175 N N . VAL B 1 131 ? 3.117 34.25 -0.855 1 88.06 131 VAL B N 1
ATOM 4176 C CA . VAL B 1 131 ? 2.533 35.438 -1.452 1 88.06 131 VAL B CA 1
ATOM 4177 C C . VAL B 1 131 ? 3.227 35.75 -2.777 1 88.06 131 VAL B C 1
ATOM 4179 O O . VAL B 1 131 ? 4.449 35.625 -2.887 1 88.06 131 VAL B O 1
ATOM 4182 N N . ASN B 1 132 ? 2.352 36.031 -3.652 1 86.31 132 ASN B N 1
ATOM 4183 C CA . ASN B 1 132 ? 2.848 36.312 -4.996 1 86.31 132 ASN B CA 1
ATOM 4184 C C . ASN B 1 132 ? 2.834 37.812 -5.297 1 86.31 132 ASN B C 1
ATOM 4186 O O . ASN B 1 132 ? 1.92 38.531 -4.879 1 86.31 132 ASN B O 1
ATOM 4190 N N . LYS B 1 133 ? 3.771 38.25 -6.121 1 85.19 133 LYS B N 1
ATOM 4191 C CA . LYS B 1 133 ? 3.9 39.656 -6.414 1 85.19 133 LYS B CA 1
ATOM 4192 C C . LYS B 1 133 ? 2.668 40.188 -7.148 1 85.19 133 LYS B C 1
ATOM 4194 O O . LYS B 1 133 ? 2.336 41.375 -7.047 1 85.19 133 LYS B O 1
ATOM 4199 N N . ASN B 1 134 ? 2.014 39.25 -7.816 1 80.69 134 ASN B N 1
ATOM 4200 C CA . ASN B 1 134 ? 0.888 39.688 -8.641 1 80.69 134 ASN B CA 1
ATOM 4201 C C . ASN B 1 134 ? -0.445 39.406 -7.941 1 80.69 134 ASN B C 1
ATOM 4203 O O . ASN B 1 134 ? -1.495 39.406 -8.586 1 80.69 134 ASN B O 1
ATOM 4207 N N . MET B 1 135 ? -0.424 39.25 -6.715 1 83 135 MET B N 1
ATOM 4208 C CA . MET B 1 135 ? -1.65 38.938 -5.988 1 83 135 MET B CA 1
ATOM 4209 C C . MET B 1 135 ? -2.627 40.094 -6.051 1 83 135 MET B C 1
ATOM 4211 O O . MET B 1 135 ? -2.268 41.25 -5.727 1 83 135 MET B O 1
ATOM 4215 N N . THR B 1 136 ? -3.77 39.875 -6.578 1 74.19 136 THR B N 1
ATOM 4216 C CA . THR B 1 136 ? -4.844 40.844 -6.711 1 74.19 136 THR B CA 1
ATOM 4217 C C . THR B 1 136 ? -6.156 40.281 -6.172 1 74.19 136 THR B C 1
ATOM 4219 O O . THR B 1 136 ? -6.332 39.062 -6.109 1 74.19 136 THR B O 1
ATOM 4222 N N . PRO B 1 137 ? -6.988 41.25 -5.676 1 66.12 137 PRO B N 1
ATOM 4223 C CA . PRO B 1 137 ? -8.266 40.719 -5.191 1 66.12 137 PRO B CA 1
ATOM 4224 C C . PRO B 1 137 ? -9.102 40.062 -6.297 1 66.12 137 PRO B C 1
ATOM 4226 O O . PRO B 1 137 ? -8.984 40.469 -7.465 1 66.12 137 PRO B O 1
ATOM 4229 N N . ALA B 1 138 ? -9.711 38.969 -5.91 1 54.34 138 ALA B N 1
ATOM 4230 C CA . ALA B 1 138 ? -10.555 38.281 -6.891 1 54.34 138 ALA B CA 1
ATOM 4231 C C . ALA B 1 138 ? -11.586 39.25 -7.477 1 54.34 138 ALA B C 1
ATOM 4233 O O . ALA B 1 138 ? -11.891 39.188 -8.672 1 54.34 138 ALA B O 1
ATOM 4234 N N . ASN B 1 139 ? -12.289 40.156 -6.695 1 48.66 139 ASN B N 1
ATOM 4235 C CA . ASN B 1 139 ? -13.344 41.031 -7.184 1 48.66 139 ASN B CA 1
ATOM 4236 C C . ASN B 1 139 ? -12.883 42.469 -7.238 1 48.66 139 ASN B C 1
ATOM 4238 O O . ASN B 1 139 ? -12.414 43.031 -6.234 1 48.66 139 ASN B O 1
ATOM 4242 N N . MET B 1 140 ? -12.32 42.906 -8.273 1 45.84 140 MET B N 1
ATOM 4243 C CA . MET B 1 140 ? -12.016 44.312 -8.367 1 45.84 140 MET B CA 1
ATOM 4244 C C . MET B 1 140 ? -13.188 45.094 -8.977 1 45.84 140 MET B C 1
ATOM 4246 O O . MET B 1 140 ? -13.844 44.594 -9.898 1 45.84 140 MET B O 1
ATOM 4250 N N . TRP B 1 141 ? -13.672 46 -8.211 1 37.75 141 TRP B N 1
ATOM 4251 C CA . TRP B 1 141 ? -14.711 46.875 -8.734 1 37.75 141 TRP B CA 1
ATOM 4252 C C . TRP B 1 141 ? -14.211 47.656 -9.938 1 37.75 141 TRP B C 1
ATOM 4254 O O . TRP B 1 141 ? -13.125 48.25 -9.898 1 37.75 141 TRP B O 1
ATOM 4264 N N . LEU B 1 142 ? -14.578 47.219 -11.062 1 41.12 142 LEU B N 1
ATOM 4265 C CA . LEU B 1 142 ? -14.312 48 -12.266 1 41.12 142 LEU B CA 1
ATOM 4266 C C . LEU B 1 142 ? -15.133 49.281 -12.266 1 41.12 142 LEU B C 1
ATOM 4268 O O . LEU B 1 142 ? -16.219 49.344 -11.695 1 41.12 142 LEU B O 1
ATOM 4272 N N . ASP B 1 143 ? -14.469 50.438 -12.438 1 41.38 143 ASP B N 1
ATOM 4273 C CA . ASP B 1 143 ? -15.242 51.656 -12.625 1 41.38 143 ASP B CA 1
ATOM 4274 C C . ASP B 1 143 ? -16.203 51.531 -13.797 1 41.38 143 ASP B C 1
ATOM 4276 O O . ASP B 1 143 ? -16.188 50.531 -14.508 1 41.38 143 ASP B O 1
ATOM 4280 N N . ASP B 1 144 ? -17.188 52.469 -13.906 1 41.28 144 ASP B N 1
ATOM 4281 C CA . ASP B 1 144 ? -18.266 52.531 -14.898 1 41.28 144 ASP B CA 1
ATOM 4282 C C . ASP B 1 144 ? -17.719 52.312 -16.312 1 41.28 144 ASP B C 1
ATOM 4284 O O . ASP B 1 144 ? -18.484 51.969 -17.219 1 41.28 144 ASP B O 1
ATOM 4288 N N . GLU B 1 145 ? -16.469 52.875 -16.578 1 44 145 GLU B N 1
ATOM 4289 C CA . GLU B 1 145 ? -15.961 52.812 -17.938 1 44 145 GLU B CA 1
ATOM 4290 C C . GLU B 1 145 ? -15.164 51.531 -18.188 1 44 145 GLU B C 1
ATOM 4292 O O . GLU B 1 145 ? -14.594 51.344 -19.25 1 44 145 GLU B O 1
ATOM 4297 N N . GLY B 1 146 ? -15.375 50.5 -17.422 1 45.31 146 GLY B N 1
ATOM 4298 C CA . GLY B 1 146 ? -14.773 49.188 -17.594 1 45.31 146 GLY B CA 1
ATOM 4299 C C . GLY B 1 146 ? -13.266 49.188 -17.406 1 45.31 146 GLY B C 1
ATOM 4300 O O . GLY B 1 146 ? -12.609 48.156 -17.625 1 45.31 146 GLY B O 1
ATOM 4301 N N . GLN B 1 147 ? -12.578 50.344 -17.469 1 42.16 147 GLN B N 1
ATOM 4302 C CA . GLN B 1 147 ? -11.133 50.469 -17.5 1 42.16 147 GLN B CA 1
ATOM 4303 C C . GLN B 1 147 ? -10.531 50.406 -16.109 1 42.16 147 GLN B C 1
ATOM 4305 O O . GLN B 1 147 ? -9.305 50.406 -15.945 1 42.16 147 GLN B O 1
ATOM 4310 N N . GLY B 1 148 ? -11.086 50.219 -15.062 1 46.84 148 GLY B N 1
ATOM 4311 C CA . GLY B 1 148 ? -10.523 50.5 -13.75 1 46.84 148 GLY B CA 1
ATOM 4312 C C . GLY B 1 148 ? -9.703 49.344 -13.211 1 46.84 148 GLY B C 1
ATOM 4313 O O . GLY B 1 148 ? -9.297 49.344 -12.047 1 46.84 148 GLY B O 1
ATOM 4314 N N . GLY B 1 149 ? -9.805 48.188 -13.773 1 49.22 149 GLY B N 1
ATOM 4315 C CA . GLY B 1 149 ? -9.062 47.125 -13.102 1 49.22 149 GLY B CA 1
ATOM 4316 C C . GLY B 1 149 ? -7.559 47.312 -13.172 1 49.22 149 GLY B C 1
ATOM 4317 O O . GLY B 1 149 ? -7.055 48 -14.062 1 49.22 149 GLY B O 1
ATOM 4318 N N . ARG B 1 150 ? -6.883 47.531 -11.977 1 52.47 150 ARG B N 1
ATOM 4319 C CA . ARG B 1 150 ? -5.426 47.656 -11.992 1 52.47 150 ARG B CA 1
ATOM 4320 C C . ARG B 1 150 ? -4.816 46.594 -12.914 1 52.47 150 ARG B C 1
ATOM 4322 O O . ARG B 1 150 ? -5.305 45.469 -13 1 52.47 150 ARG B O 1
ATOM 4329 N N . ALA B 1 151 ? -4.086 47.031 -13.922 1 49.53 151 ALA B N 1
ATOM 4330 C CA . ALA B 1 151 ? -3.357 46.156 -14.836 1 49.53 151 ALA B CA 1
ATOM 4331 C C . ALA B 1 151 ? -2.512 45.156 -14.07 1 49.53 151 ALA B C 1
ATOM 4333 O O . ALA B 1 151 ? -1.613 45.531 -13.312 1 49.53 151 ALA B O 1
ATOM 4334 N N . VAL B 1 152 ? -3.051 43.938 -13.75 1 53.5 152 VAL B N 1
ATOM 4335 C CA . VAL B 1 152 ? -2.256 42.875 -13.156 1 53.5 152 VAL B CA 1
ATOM 4336 C C . VAL B 1 152 ? -1.164 42.438 -14.133 1 53.5 152 VAL B C 1
ATOM 4338 O O . VAL B 1 152 ? -1.442 42.125 -15.297 1 53.5 152 VAL B O 1
ATOM 4341 N N . PRO B 1 153 ? 0.154 42.844 -13.805 1 53.03 153 PRO B N 1
ATOM 4342 C CA . PRO B 1 153 ? 1.196 42.375 -14.711 1 53.03 153 PRO B CA 1
ATOM 4343 C C . PRO B 1 153 ? 1.054 40.875 -15.031 1 53.03 153 PRO B C 1
ATOM 4345 O O . PRO B 1 153 ? 0.565 40.125 -14.203 1 53.03 153 PRO B O 1
ATOM 4348 N N . GLN B 1 154 ? 1.216 40.469 -16.281 1 48.84 154 GLN B N 1
ATOM 4349 C CA . GLN B 1 154 ? 1.207 39.125 -16.859 1 48.84 154 GLN B CA 1
ATOM 4350 C C . GLN B 1 154 ? 2.504 38.375 -16.562 1 48.84 154 GLN B C 1
ATOM 4352 O O . GLN B 1 154 ? 3.568 39 -16.453 1 48.84 154 GLN B O 1
ATOM 4357 N N . GLY B 1 155 ? 2.705 37.219 -15.719 1 51 155 GLY B N 1
ATOM 4358 C CA . GLY B 1 155 ? 3.854 36.344 -15.578 1 51 155 GLY B CA 1
ATOM 4359 C C . GLY B 1 155 ? 3.77 35.438 -14.359 1 51 155 GLY B C 1
ATOM 4360 O O . GLY B 1 155 ? 2.963 35.656 -13.461 1 51 155 GLY B O 1
ATOM 4361 N N . LYS B 1 156 ? 4.375 34.344 -14.562 1 53.22 156 LYS B N 1
ATOM 4362 C CA . LYS B 1 156 ? 4.605 33.406 -13.461 1 53.22 156 LYS B CA 1
ATOM 4363 C C . LYS B 1 156 ? 5.398 34.094 -12.336 1 53.22 156 LYS B C 1
ATOM 4365 O O . LYS B 1 156 ? 6.52 34.531 -12.555 1 53.22 156 LYS B O 1
ATOM 4370 N N . GLY B 1 157 ? 4.719 34.812 -11.492 1 59.91 157 GLY B N 1
ATOM 4371 C CA . GLY B 1 157 ? 5.449 35.844 -10.742 1 59.91 157 GLY B CA 1
ATOM 4372 C C . GLY B 1 157 ? 6.227 35.25 -9.57 1 59.91 157 GLY B C 1
ATOM 4373 O O . GLY B 1 157 ? 6.039 34.094 -9.203 1 59.91 157 GLY B O 1
ATOM 4374 N N . GLU B 1 158 ? 7.367 35.844 -9.234 1 77.69 158 GLU B N 1
ATOM 4375 C CA . GLU B 1 158 ? 8.195 35.625 -8.055 1 77.69 158 GLU B CA 1
ATOM 4376 C C . GLU B 1 158 ? 7.344 35.562 -6.785 1 77.69 158 GLU B C 1
ATOM 4378 O O . GLU B 1 158 ? 6.324 36.25 -6.688 1 77.69 158 GLU B O 1
ATOM 4383 N N . ARG B 1 159 ? 7.645 34.594 -5.918 1 85.25 159 ARG B N 1
ATOM 4384 C CA . ARG B 1 159 ? 6.875 34.406 -4.691 1 85.25 159 ARG B CA 1
ATOM 4385 C C . ARG B 1 159 ? 7.77 34.531 -3.463 1 85.25 159 ARG B C 1
ATOM 4387 O O . ARG B 1 159 ? 8.977 34.312 -3.547 1 85.25 159 ARG B O 1
ATOM 4394 N N . SER B 1 160 ? 7.176 35.031 -2.443 1 89.75 160 SER B N 1
ATOM 4395 C CA . SER B 1 160 ? 7.805 35 -1.128 1 89.75 160 SER B CA 1
ATOM 4396 C C . SER B 1 160 ? 7.098 34.031 -0.196 1 89.75 160 SER B C 1
ATOM 4398 O O . SER B 1 160 ? 5.883 33.812 -0.299 1 89.75 160 SER B O 1
ATOM 4400 N N . ILE B 1 161 ? 7.922 33.375 0.651 1 92.75 161 ILE B N 1
ATOM 4401 C CA . ILE B 1 161 ? 7.395 32.438 1.636 1 92.75 161 ILE B CA 1
ATOM 4402 C C . ILE B 1 161 ? 7.164 33.188 2.961 1 92.75 161 ILE B C 1
ATOM 4404 O O . ILE B 1 161 ? 8.008 33.969 3.404 1 92.75 161 ILE B O 1
ATOM 4408 N N . VAL B 1 162 ? 6 32.969 3.496 1 94.06 162 VAL B N 1
ATOM 4409 C CA . VAL B 1 162 ? 5.648 33.5 4.812 1 94.06 162 VAL B CA 1
ATOM 4410 C C . VAL B 1 162 ? 5.457 32.344 5.793 1 94.06 162 VAL B C 1
ATOM 4412 O O . VAL B 1 162 ? 4.613 31.469 5.574 1 94.06 162 VAL B O 1
ATOM 4415 N N . CYS B 1 163 ? 6.25 32.281 6.832 1 96 163 CYS B N 1
ATOM 4416 C CA . CYS B 1 163 ? 6.211 31.266 7.871 1 96 163 CYS B CA 1
ATOM 4417 C C . CYS B 1 163 ? 6.016 31.891 9.25 1 96 163 CYS B C 1
ATOM 4419 O O . CYS B 1 163 ? 6.633 32.906 9.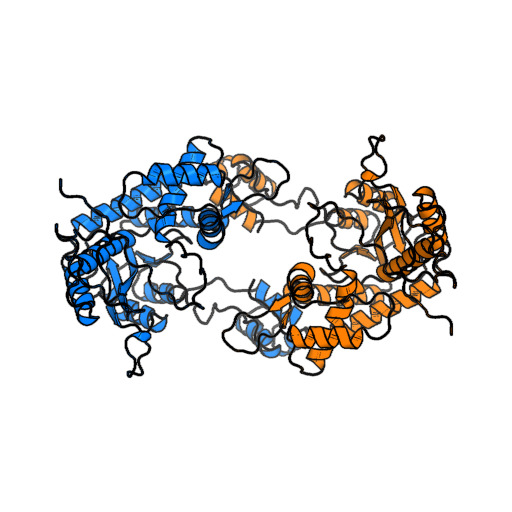562 1 96 163 CYS B O 1
ATOM 4421 N N . HIS B 1 164 ? 5.086 31.359 10.008 1 97.94 164 HIS B N 1
ATOM 4422 C CA . HIS B 1 164 ? 4.844 31.906 11.336 1 97.94 164 HIS B CA 1
ATOM 4423 C C . HIS B 1 164 ? 4.184 30.859 12.242 1 97.94 164 HIS B C 1
ATOM 4425 O O . HIS B 1 164 ? 4.035 29.703 11.852 1 97.94 164 HIS B O 1
ATOM 4431 N N . ILE B 1 165 ? 4.039 31.219 13.445 1 98.31 165 ILE B N 1
ATOM 4432 C CA . ILE B 1 165 ? 3.432 30.375 14.477 1 98.31 165 ILE B CA 1
ATOM 4433 C C . ILE B 1 165 ? 2.65 31.234 15.453 1 98.31 165 ILE B C 1
ATOM 4435 O O . ILE B 1 165 ? 3.078 32.344 15.789 1 98.31 165 ILE B O 1
ATOM 4439 N N . GLY B 1 166 ? 1.458 30.734 15.812 1 97.75 166 GLY B N 1
ATOM 4440 C CA . GLY B 1 166 ? 0.639 31.484 16.766 1 97.75 166 GLY B CA 1
ATOM 4441 C C . GLY B 1 166 ? -0.321 30.594 17.531 1 97.75 166 GLY B C 1
ATOM 4442 O O . GLY B 1 166 ? -0.309 29.375 17.391 1 97.75 166 GLY B O 1
ATOM 4443 N N . GLY B 1 167 ? -1.029 31.156 18.438 1 96.12 167 GLY B N 1
ATOM 4444 C CA . GLY B 1 167 ? -2.023 30.516 19.281 1 96.12 167 GLY B CA 1
ATOM 4445 C C . GLY B 1 167 ? -3.111 31.453 19.75 1 96.12 167 GLY B C 1
ATOM 4446 O O . GLY B 1 167 ? -3.311 32.531 19.156 1 96.12 167 GLY B O 1
ATOM 4447 N N . ARG B 1 168 ? -3.789 31.047 20.75 1 94.31 168 ARG B N 1
ATOM 4448 C CA . ARG B 1 168 ? -4.953 31.781 21.234 1 94.31 168 ARG B CA 1
ATOM 4449 C C . ARG B 1 168 ? -4.598 33.219 21.562 1 94.31 168 ARG B C 1
ATOM 4451 O O . ARG B 1 168 ? -5.422 34.125 21.391 1 94.31 168 ARG B O 1
ATOM 4458 N N . ASP B 1 169 ? -3.369 33.469 21.938 1 94.25 169 ASP B N 1
ATOM 4459 C CA . ASP B 1 169 ? -2.959 34.812 22.375 1 94.25 169 ASP B CA 1
ATOM 4460 C C . ASP B 1 169 ? -2.283 35.562 21.234 1 94.25 169 ASP B C 1
ATOM 4462 O O . ASP B 1 169 ? -1.712 36.625 21.453 1 94.25 169 ASP B O 1
ATOM 4466 N N . GLY B 1 170 ? -2.26 35.062 20.094 1 95.5 170 GLY B N 1
ATOM 4467 C CA . GLY B 1 170 ? -1.685 35.75 18.938 1 95.5 170 GLY B CA 1
ATOM 4468 C C . GLY B 1 170 ? -0.427 35.062 18.422 1 95.5 170 GLY B C 1
ATOM 4469 O O . GLY B 1 170 ? -0.133 33.938 18.781 1 95.5 170 GLY B O 1
ATOM 4470 N N . PHE B 1 171 ? 0.278 35.781 17.562 1 97.25 171 PHE B N 1
ATOM 4471 C CA . PHE B 1 171 ? 1.524 35.281 17 1 97.25 171 PHE B CA 1
ATOM 4472 C C . PHE B 1 171 ? 2.631 35.281 18.047 1 97.25 171 PHE B C 1
ATOM 4474 O O . PHE B 1 171 ? 2.633 36.094 18.953 1 97.25 171 PHE B O 1
ATOM 4481 N N . VAL B 1 172 ? 3.516 34.312 17.969 1 97.06 172 VAL B N 1
ATOM 4482 C CA . VAL B 1 172 ? 4.699 34.281 18.812 1 97.06 172 VAL B CA 1
ATOM 4483 C C . VAL B 1 172 ? 5.652 35.406 18.406 1 97.06 172 VAL B C 1
ATOM 4485 O O . VAL B 1 172 ? 6.082 35.5 17.266 1 97.06 172 VAL B O 1
ATOM 4488 N N . ASP B 1 173 ? 5.961 36.219 19.344 1 93.81 173 ASP B N 1
ATOM 4489 C CA . ASP B 1 173 ? 6.816 37.375 19.078 1 93.81 173 ASP B CA 1
ATOM 4490 C C . ASP B 1 173 ? 8.195 36.938 18.594 1 93.81 173 ASP B C 1
ATOM 4492 O O . ASP B 1 173 ? 8.805 36.031 19.172 1 93.81 173 ASP B O 1
ATOM 4496 N N . GLY B 1 174 ? 8.617 37.562 17.469 1 93.94 174 GLY B N 1
ATOM 4497 C CA . GLY B 1 174 ? 9.953 37.281 16.953 1 93.94 174 GLY B CA 1
ATOM 4498 C C . GLY B 1 174 ? 10.023 36.062 16.047 1 93.94 174 GLY B C 1
ATOM 4499 O O . GLY B 1 174 ? 11.078 35.781 15.492 1 93.94 174 GLY B O 1
ATOM 4500 N N . ALA B 1 175 ? 8.93 35.438 15.883 1 96.62 175 ALA B N 1
ATOM 4501 C CA . ALA B 1 175 ? 8.969 34.156 15.164 1 96.62 175 ALA B CA 1
ATOM 4502 C C . ALA B 1 175 ? 8.578 34.344 13.703 1 96.62 175 ALA B C 1
ATOM 4504 O O . ALA B 1 175 ? 8.508 33.375 12.945 1 96.62 175 ALA B O 1
ATOM 4505 N N . LYS B 1 176 ? 8.352 35.531 13.289 1 96 176 LYS B N 1
ATOM 4506 C CA . LYS B 1 176 ? 8 35.812 11.898 1 96 176 LYS B CA 1
ATOM 4507 C C . LYS B 1 176 ? 9.172 35.5 10.969 1 96 176 LYS B C 1
ATOM 4509 O O . LYS B 1 176 ? 10.297 35.938 11.219 1 96 176 LYS B O 1
ATOM 4514 N N . LEU B 1 177 ? 8.891 34.719 9.969 1 94.5 177 LEU B N 1
ATOM 4515 C CA . LEU B 1 177 ? 9.891 34.406 8.945 1 94.5 177 LEU B CA 1
ATOM 4516 C C . LEU B 1 177 ? 9.328 34.656 7.547 1 94.5 177 LEU B C 1
ATOM 4518 O O . LEU B 1 177 ? 8.391 34 7.121 1 94.5 177 LEU B O 1
ATOM 4522 N N . ILE B 1 178 ? 9.812 35.656 6.852 1 93.38 178 ILE B N 1
ATOM 4523 C CA . ILE B 1 178 ? 9.438 35.969 5.477 1 93.38 178 ILE B CA 1
ATOM 4524 C C . ILE B 1 178 ? 10.688 36.031 4.605 1 93.38 178 ILE B C 1
ATOM 4526 O O . ILE B 1 178 ? 11.641 36.75 4.918 1 93.38 178 ILE B O 1
ATOM 4530 N N . PHE B 1 179 ? 10.711 35.25 3.631 1 89.06 179 PHE B N 1
ATOM 4531 C CA . PHE B 1 179 ? 11.867 35.312 2.742 1 89.06 179 PHE B CA 1
ATOM 4532 C C . PHE B 1 179 ? 11.461 34.969 1.314 1 89.06 179 PHE B C 1
ATOM 4534 O O . PHE B 1 179 ? 10.406 34.375 1.088 1 89.06 179 PHE B O 1
ATOM 4541 N N . ARG B 1 180 ? 12.328 35.312 0.398 1 85.75 180 ARG B N 1
ATOM 4542 C CA . ARG B 1 180 ? 12.039 35.156 -1.023 1 85.75 180 ARG B CA 1
ATOM 4543 C C . ARG B 1 180 ? 12.414 33.75 -1.504 1 85.75 180 ARG B C 1
ATOM 4545 O O . ARG B 1 180 ? 13.453 33.219 -1.112 1 85.75 180 ARG B O 1
ATOM 4552 N N . GLY B 1 181 ? 11.539 33.188 -2.23 1 75.06 181 GLY B N 1
ATOM 4553 C CA . GLY B 1 181 ? 11.828 31.891 -2.836 1 75.06 181 GLY B CA 1
ATOM 4554 C C . GLY B 1 181 ? 12.883 31.969 -3.924 1 75.06 181 GLY B C 1
ATOM 4555 O O . GLY B 1 181 ? 13.219 33.062 -4.398 1 75.06 181 GLY B O 1
ATOM 4556 N N . SER B 1 182 ? 13.484 30.766 -4.367 1 62.53 182 SER B N 1
ATOM 4557 C CA . SER B 1 182 ? 14.602 30.656 -5.301 1 62.53 182 SER B CA 1
ATOM 4558 C C . SER B 1 182 ? 14.281 31.344 -6.625 1 62.53 182 SER B C 1
ATOM 4560 O O . SER B 1 182 ? 15.156 31.969 -7.23 1 62.53 182 SER B O 1
ATOM 4562 N N . LYS B 1 183 ? 13.086 31.094 -7.102 1 57.56 183 LYS B N 1
ATOM 4563 C CA . LYS B 1 183 ? 12.828 31.656 -8.422 1 57.56 183 LYS B CA 1
ATOM 4564 C C . LYS B 1 183 ? 12.906 33.188 -8.406 1 57.56 183 LYS B C 1
ATOM 4566 O O . LYS B 1 183 ? 13.117 33.812 -9.438 1 57.56 183 LYS B O 1
ATOM 4571 N N . ALA B 1 184 ? 12.734 33.812 -7.379 1 48.84 184 ALA B N 1
ATOM 4572 C CA . ALA B 1 184 ? 12.75 35.25 -7.223 1 48.84 184 ALA B CA 1
ATOM 4573 C C . ALA B 1 184 ? 14.18 35.781 -7.148 1 48.84 184 ALA B C 1
ATOM 4575 O O . ALA B 1 184 ? 14.43 36.969 -7.398 1 48.84 184 ALA B O 1
ATOM 4576 N N . LEU B 1 185 ? 15.062 34.938 -6.781 1 47.09 185 LEU B N 1
ATOM 4577 C CA . LEU B 1 185 ? 16.453 35.375 -6.652 1 47.09 185 LEU B CA 1
ATOM 4578 C C . LEU B 1 185 ? 17.281 34.969 -7.859 1 47.09 185 LEU B C 1
ATOM 4580 O O . LEU B 1 185 ? 17.906 33.906 -7.836 1 47.09 185 LEU B O 1
ATOM 4584 N N . LYS B 1 186 ? 16.875 35.281 -9.109 1 48.5 186 LYS B N 1
ATOM 4585 C CA . LYS B 1 186 ? 17.656 34.844 -10.266 1 48.5 186 LYS B CA 1
ATOM 4586 C C . LYS B 1 186 ? 19.141 34.75 -9.906 1 48.5 186 LYS B C 1
ATOM 4588 O O . LYS B 1 186 ? 19.812 33.781 -10.32 1 48.5 186 LYS B O 1
ATOM 4593 N N . ASP B 1 187 ? 19.75 35.812 -9.781 1 40 187 ASP B N 1
ATOM 4594 C CA . ASP B 1 187 ? 21.203 36.031 -9.734 1 40 187 ASP B CA 1
ATOM 4595 C C . ASP B 1 187 ? 21.781 35.594 -8.391 1 40 187 ASP B C 1
ATOM 4597 O O . ASP B 1 187 ? 22.969 35.75 -8.141 1 40 187 ASP B O 1
ATOM 4601 N N . SER B 1 188 ? 20.969 35.531 -7.379 1 39.91 188 SER B N 1
ATOM 4602 C CA . SER B 1 188 ? 21.625 35.156 -6.129 1 39.91 188 SER B CA 1
ATOM 4603 C C . SER B 1 188 ? 21.609 33.656 -5.906 1 39.91 188 SER B C 1
ATOM 4605 O O . SER B 1 188 ? 20.703 32.969 -6.355 1 39.91 188 SER B O 1
ATOM 4607 N N . ASP B 1 189 ? 22.703 33.125 -5.785 1 38.44 189 ASP B N 1
ATOM 4608 C CA . ASP B 1 189 ? 23.047 31.75 -5.441 1 38.44 189 ASP B CA 1
ATOM 4609 C C . ASP B 1 189 ? 22.094 31.188 -4.391 1 38.44 189 ASP B C 1
ATOM 4611 O O . ASP B 1 189 ? 22.281 30.078 -3.902 1 38.44 189 ASP B O 1
ATOM 4615 N N . TYR B 1 190 ? 21.312 32.125 -3.795 1 39.22 190 TYR B N 1
ATOM 4616 C CA . TYR B 1 190 ? 20.547 31.594 -2.668 1 39.22 190 TYR B CA 1
ATOM 4617 C C . TYR B 1 190 ? 19.266 30.938 -3.139 1 39.22 190 TYR B C 1
ATOM 4619 O O . TYR B 1 190 ? 18.312 31.625 -3.523 1 39.22 190 TYR B O 1
ATOM 4627 N N . HIS B 1 191 ? 19.188 30.125 -3.924 1 46.75 191 HIS B N 1
ATOM 4628 C CA . HIS B 1 191 ? 18.031 29.312 -4.266 1 46.75 191 HIS B CA 1
ATOM 4629 C C . HIS B 1 191 ? 17.219 28.953 -3.023 1 46.75 191 HIS B C 1
ATOM 4631 O O . HIS B 1 191 ? 16.578 27.906 -2.984 1 46.75 191 HIS B O 1
ATOM 4637 N N . THR B 1 192 ? 16.625 29.922 -2.045 1 58.56 192 THR B N 1
ATOM 4638 C CA . THR B 1 192 ? 16.297 29.266 -0.779 1 58.56 192 THR B CA 1
ATOM 4639 C C . THR B 1 192 ? 14.812 28.891 -0.731 1 58.56 192 THR B C 1
ATOM 4641 O O . THR B 1 192 ? 13.945 29.75 -0.927 1 58.56 192 THR B O 1
ATOM 4644 N N . GLU B 1 193 ? 14.18 27.781 -1.165 1 76.75 193 GLU B N 1
ATOM 4645 C CA . GLU B 1 193 ? 12.898 27.188 -0.833 1 76.75 193 GLU B CA 1
ATOM 4646 C C . GLU B 1 193 ? 12.898 26.625 0.589 1 76.75 193 GLU B C 1
ATOM 4648 O O . GLU B 1 193 ? 13.961 26.438 1.184 1 76.75 193 GLU B O 1
ATOM 4653 N N . MET B 1 194 ? 11.664 26.781 1.143 1 85.38 194 MET B N 1
ATOM 4654 C CA . MET B 1 194 ? 11.562 26.141 2.449 1 85.38 194 MET B CA 1
ATOM 4655 C C . MET B 1 194 ? 12.086 24.703 2.393 1 85.38 194 MET B C 1
ATOM 4657 O O . MET B 1 194 ? 11.711 23.938 1.505 1 85.38 194 MET B O 1
ATOM 4661 N N . ASN B 1 195 ? 13.055 24.438 3.16 1 90.31 195 ASN B N 1
ATOM 4662 C CA . ASN B 1 195 ? 13.57 23.078 3.309 1 90.31 195 ASN B CA 1
ATOM 4663 C C . ASN B 1 195 ? 13.758 22.703 4.777 1 90.31 195 ASN B C 1
ATOM 4665 O O . ASN B 1 195 ? 13.523 23.531 5.664 1 90.31 195 ASN B O 1
ATOM 4669 N N . SER B 1 196 ? 14.125 21.531 4.973 1 93.69 196 SER B N 1
ATOM 4670 C CA . SER B 1 196 ? 14.188 21 6.332 1 93.69 196 SER B CA 1
ATOM 4671 C C . SER B 1 196 ? 15.18 21.781 7.184 1 93.69 196 SER B C 1
ATOM 4673 O O . SER B 1 196 ? 14.93 22.031 8.367 1 93.69 196 SER B O 1
ATOM 4675 N N . SER B 1 197 ? 16.297 22.156 6.57 1 93.19 197 SER B N 1
ATOM 4676 C CA . SER B 1 197 ? 17.328 22.875 7.316 1 93.19 197 SER B CA 1
ATOM 4677 C C . SER B 1 197 ? 16.828 24.234 7.766 1 93.19 197 SER B C 1
ATOM 4679 O O . SER B 1 197 ? 17 24.609 8.93 1 93.19 197 SER B O 1
ATOM 4681 N N . VAL B 1 198 ? 16.219 24.938 6.801 1 92.94 198 VAL B N 1
ATOM 4682 C CA . VAL B 1 198 ? 15.688 26.25 7.113 1 92.94 198 VAL B CA 1
ATOM 4683 C C . VAL B 1 198 ? 14.609 26.141 8.188 1 92.94 198 VAL B C 1
ATOM 4685 O O . VAL B 1 198 ? 14.609 26.891 9.164 1 92.94 198 VAL B O 1
ATOM 4688 N N . PHE B 1 199 ? 13.812 25.203 8.078 1 96.31 199 PHE B N 1
ATOM 4689 C CA . PHE B 1 199 ? 12.703 24.984 9 1 96.31 199 PHE B CA 1
ATOM 4690 C C . PHE B 1 199 ? 13.219 24.672 10.398 1 96.31 199 PHE B C 1
ATOM 4692 O O . PHE B 1 199 ? 12.789 25.281 11.383 1 96.31 199 PHE B O 1
ATOM 4699 N N . LEU B 1 200 ? 14.141 23.781 10.516 1 96.88 200 LEU B N 1
ATOM 4700 C CA . LEU B 1 200 ? 14.656 23.359 11.812 1 96.88 200 LEU B CA 1
ATOM 4701 C C . LEU B 1 200 ? 15.422 24.484 12.492 1 96.88 200 LEU B C 1
ATOM 4703 O O . LEU B 1 200 ? 15.312 24.656 13.711 1 96.88 200 LEU B O 1
ATOM 4707 N N . ASP B 1 201 ? 16.156 25.172 11.688 1 96.5 201 ASP B N 1
ATOM 4708 C CA . ASP B 1 201 ? 16.891 26.312 12.234 1 96.5 201 ASP B CA 1
ATOM 4709 C C . ASP B 1 201 ? 15.93 27.359 12.789 1 96.5 201 ASP B C 1
ATOM 4711 O O . ASP B 1 201 ? 16.141 27.875 13.883 1 96.5 201 ASP B O 1
ATOM 4715 N N . TRP B 1 202 ? 14.953 27.641 12 1 97.44 202 TRP B N 1
ATOM 4716 C CA . TRP B 1 202 ? 13.93 28.594 12.43 1 97.44 202 TRP B CA 1
ATOM 4717 C C . TRP B 1 202 ? 13.25 28.125 13.703 1 97.44 202 TRP B C 1
ATOM 4719 O O . TRP B 1 202 ? 13.07 28.906 14.648 1 97.44 202 TRP B O 1
ATOM 4729 N N . MET B 1 203 ? 12.938 26.859 13.836 1 98 203 MET B N 1
ATOM 4730 C CA . MET B 1 203 ? 12.328 26.281 15.023 1 98 203 MET B CA 1
ATOM 4731 C C . MET B 1 203 ? 13.25 26.422 16.234 1 98 203 MET B C 1
ATOM 4733 O O . MET B 1 203 ? 12.82 26.891 17.297 1 98 203 MET B O 1
ATOM 4737 N N . ARG B 1 204 ? 14.453 26.125 16.047 1 97.75 204 ARG B N 1
ATOM 4738 C CA . ARG B 1 204 ? 15.43 26.062 17.141 1 97.75 204 ARG B CA 1
ATOM 4739 C C . ARG B 1 204 ? 15.781 27.469 17.641 1 97.75 204 ARG B C 1
ATOM 4741 O O . ARG B 1 204 ? 15.945 27.672 18.844 1 97.75 204 ARG B O 1
ATOM 4748 N N . ARG B 1 205 ? 15.836 28.422 16.734 1 97.62 205 ARG B N 1
ATOM 4749 C CA . ARG B 1 205 ? 16.406 29.719 17.109 1 97.62 205 ARG B CA 1
ATOM 4750 C C . ARG B 1 205 ? 15.32 30.734 17.422 1 97.62 205 ARG B C 1
ATOM 4752 O O . ARG B 1 205 ? 15.531 31.641 18.234 1 97.62 205 ARG B O 1
ATOM 4759 N N . LYS B 1 206 ? 14.219 30.5 16.75 1 97.62 206 LYS B N 1
ATOM 4760 C CA . LYS B 1 206 ? 13.227 31.562 16.859 1 97.62 206 LYS B CA 1
ATOM 4761 C C . LYS B 1 206 ? 11.977 31.078 17.578 1 97.62 206 LYS B C 1
ATOM 4763 O O . LYS B 1 206 ? 11.422 31.797 18.422 1 97.62 206 LYS B O 1
ATOM 4768 N N . VAL B 1 207 ? 11.531 29.922 17.359 1 98.44 207 VAL B N 1
ATOM 4769 C CA . VAL B 1 207 ? 10.227 29.469 17.844 1 98.44 207 VAL B CA 1
ATOM 4770 C C . VAL B 1 207 ? 10.367 28.875 19.234 1 98.44 207 VAL B C 1
ATOM 4772 O O . VAL B 1 207 ? 9.781 29.375 20.203 1 98.44 207 VAL B O 1
ATOM 4775 N N . LEU B 1 208 ? 11.219 27.891 19.406 1 98.44 208 LEU B N 1
ATOM 4776 C CA . LEU B 1 208 ? 11.25 27.078 20.609 1 98.44 208 LEU B CA 1
ATOM 4777 C C . LEU B 1 208 ? 11.742 27.891 21.797 1 98.44 208 LEU B C 1
ATOM 4779 O O . LEU B 1 208 ? 11.242 27.734 22.922 1 98.44 208 LEU B O 1
ATOM 4783 N N . PRO B 1 209 ? 12.711 28.828 21.594 1 97.81 209 PRO B N 1
ATOM 4784 C CA . PRO B 1 209 ? 13.109 29.656 22.734 1 97.81 209 PRO B CA 1
ATOM 4785 C C . PRO B 1 209 ? 12.031 30.672 23.125 1 97.81 209 PRO B C 1
ATOM 4787 O O . PRO B 1 209 ? 12.062 31.203 24.25 1 97.81 209 PRO B O 1
ATOM 4790 N N . ALA B 1 210 ? 11.062 30.938 22.234 1 97.88 210 ALA B N 1
ATOM 4791 C CA . ALA B 1 210 ? 10.109 32.031 22.438 1 97.88 210 ALA B CA 1
ATOM 4792 C C . ALA B 1 210 ? 8.805 31.5 23.031 1 97.88 210 ALA B C 1
ATOM 4794 O O . ALA B 1 210 ? 7.961 32.281 23.469 1 97.88 210 ALA B O 1
ATOM 4795 N N . VAL B 1 211 ? 8.609 30.203 23.062 1 98 211 VAL B N 1
ATOM 4796 C CA . VAL B 1 211 ? 7.383 29.641 23.609 1 98 211 VAL B CA 1
ATOM 4797 C C . VAL B 1 211 ? 7.645 29.078 25.016 1 98 211 VAL B C 1
ATOM 4799 O O . VAL B 1 211 ? 8.781 28.719 25.344 1 98 211 VAL B O 1
ATOM 4802 N N . PRO B 1 212 ? 6.602 29 25.812 1 97.38 212 PRO B N 1
ATOM 4803 C CA . PRO B 1 212 ? 6.785 28.453 27.156 1 97.38 212 PRO B CA 1
ATOM 4804 C C . PRO B 1 212 ? 7.148 26.969 27.141 1 97.38 212 PRO B C 1
ATOM 4806 O O . PRO B 1 212 ? 6.848 26.266 26.172 1 97.38 212 PRO B O 1
ATOM 4809 N N . SER B 1 213 ? 7.738 26.578 28.266 1 97.38 213 SER B N 1
ATOM 4810 C CA . SER B 1 213 ? 7.961 25.156 28.453 1 97.38 213 SER B CA 1
ATOM 4811 C C . SER B 1 213 ? 6.645 24.375 28.453 1 97.38 213 SER B C 1
ATOM 4813 O O . SER B 1 213 ? 5.59 24.938 28.734 1 97.38 213 SER B O 1
ATOM 4815 N N . ARG B 1 214 ? 6.691 23.125 27.969 1 98.19 214 ARG B N 1
ATOM 4816 C CA . ARG B 1 214 ? 5.562 22.188 27.922 1 98.19 214 ARG B CA 1
ATOM 4817 C C . ARG B 1 214 ? 4.574 22.578 26.828 1 98.19 214 ARG B C 1
ATOM 4819 O O . ARG B 1 214 ? 3.426 22.141 26.844 1 98.19 214 ARG B O 1
ATOM 4826 N N . SER B 1 215 ? 5.031 23.516 25.938 1 98.69 215 SER B N 1
ATOM 4827 C CA . SER B 1 215 ? 4.176 23.875 24.812 1 98.69 215 SER B CA 1
ATOM 4828 C C . SER B 1 215 ? 4.031 22.703 23.828 1 98.69 215 SER B C 1
ATOM 4830 O O . SER B 1 215 ? 4.895 21.828 23.766 1 98.69 215 SER B O 1
ATOM 4832 N N . VAL B 1 216 ? 2.896 22.719 23.188 1 98.88 216 VAL B N 1
ATOM 4833 C CA . VAL B 1 216 ? 2.633 21.781 22.109 1 98.88 216 VAL B CA 1
ATOM 4834 C C . VAL B 1 216 ? 2.605 22.547 20.781 1 98.88 216 VAL B C 1
ATOM 4836 O O . VAL B 1 216 ? 1.854 23.5 20.625 1 98.88 216 VAL B O 1
ATOM 4839 N N . ILE B 1 217 ? 3.426 22.125 19.859 1 98.81 217 ILE B N 1
ATOM 4840 C CA . ILE B 1 217 ? 3.496 22.75 18.547 1 98.81 217 ILE B CA 1
ATOM 4841 C C . ILE B 1 217 ? 2.801 21.875 17.516 1 98.81 217 ILE B C 1
ATOM 4843 O O . ILE B 1 217 ? 3.256 20.766 17.234 1 98.81 217 ILE B O 1
ATOM 4847 N N . VAL B 1 218 ? 1.722 22.344 16.984 1 98.88 218 VAL B N 1
ATOM 4848 C CA . VAL B 1 218 ? 0.973 21.641 15.945 1 98.88 218 VAL B CA 1
ATOM 4849 C C . VAL B 1 218 ? 1.532 21.984 14.57 1 98.88 218 VAL B C 1
ATOM 4851 O O . VAL B 1 218 ? 1.61 23.172 14.203 1 98.88 218 VAL B O 1
ATOM 4854 N N . ILE B 1 219 ? 1.952 20.969 13.828 1 98.12 219 ILE B N 1
ATOM 4855 C CA . ILE B 1 219 ? 2.537 21.188 12.508 1 98.12 219 ILE B CA 1
ATOM 4856 C C . ILE B 1 219 ? 1.921 20.219 11.508 1 98.12 219 ILE B C 1
ATOM 4858 O O . ILE B 1 219 ? 1.434 19.141 11.891 1 98.12 219 ILE B O 1
ATOM 4862 N N . ASP B 1 220 ? 1.884 20.594 10.234 1 96.38 220 ASP B N 1
ATOM 4863 C CA . ASP B 1 220 ? 1.405 19.672 9.219 1 96.38 220 ASP B CA 1
ATOM 4864 C C . ASP B 1 220 ? 2.498 18.672 8.828 1 96.38 220 ASP B C 1
ATOM 4866 O O . ASP B 1 220 ? 3.572 18.656 9.43 1 96.38 220 ASP B O 1
ATOM 4870 N N . ARG B 1 221 ? 2.156 17.812 7.832 1 94.56 221 ARG B N 1
ATOM 4871 C CA . ARG B 1 221 ? 3.062 16.719 7.516 1 94.56 221 ARG B CA 1
ATOM 4872 C C . ARG B 1 221 ? 3.803 16.984 6.207 1 94.56 221 ARG B C 1
ATOM 4874 O O . ARG B 1 221 ? 4.055 16.047 5.434 1 94.56 221 ARG B O 1
ATOM 4881 N N . ALA B 1 222 ? 4.113 18.188 5.961 1 92.62 222 ALA B N 1
ATOM 4882 C CA . ALA B 1 222 ? 4.934 18.484 4.793 1 92.62 222 ALA B CA 1
ATOM 4883 C C . ALA B 1 222 ? 6.277 17.766 4.867 1 92.62 222 ALA B C 1
ATOM 4885 O O . ALA B 1 222 ? 6.781 17.484 5.961 1 92.62 222 ALA B O 1
ATOM 4886 N N . THR B 1 223 ? 6.875 17.5 3.812 1 91.12 223 THR B N 1
ATOM 4887 C CA . THR B 1 223 ? 8.086 16.703 3.725 1 91.12 223 THR B CA 1
ATOM 4888 C C . THR B 1 223 ? 9.211 17.328 4.539 1 91.12 223 THR B C 1
ATOM 4890 O O . THR B 1 223 ? 10.016 16.609 5.152 1 91.12 223 THR B O 1
ATOM 4893 N N . TYR B 1 224 ? 9.281 18.641 4.504 1 92.38 224 TYR B N 1
ATOM 4894 C CA . TYR B 1 224 ? 10.367 19.281 5.23 1 92.38 224 TYR B CA 1
ATOM 4895 C C . TYR B 1 224 ? 10.062 19.359 6.723 1 92.38 224 TYR B C 1
ATOM 4897 O O . TYR B 1 224 ? 10.945 19.641 7.531 1 92.38 224 TYR B O 1
ATOM 4905 N N . HIS B 1 225 ? 8.844 19.016 7.145 1 95.75 225 HIS B N 1
ATOM 4906 C CA . HIS B 1 225 ? 8.484 18.938 8.555 1 95.75 225 HIS B CA 1
ATOM 4907 C C . HIS B 1 225 ? 8.758 17.547 9.117 1 95.75 225 HIS B C 1
ATOM 4909 O O . HIS B 1 225 ? 8.883 17.375 10.328 1 95.75 225 HIS B O 1
ATOM 4915 N N . THR B 1 226 ? 8.789 16.547 8.18 1 96 226 THR B N 1
ATOM 4916 C CA . THR B 1 226 ? 8.82 15.156 8.617 1 96 226 THR B CA 1
ATOM 4917 C C . THR B 1 226 ? 10.156 14.5 8.273 1 96 226 THR B C 1
ATOM 4919 O O . THR B 1 226 ? 10.195 13.344 7.844 1 96 226 THR B O 1
ATOM 4922 N N . THR B 1 227 ? 11.148 15.336 8.406 1 96.25 227 THR B N 1
ATOM 4923 C CA . THR B 1 227 ? 12.477 14.766 8.242 1 96.25 227 THR B CA 1
ATOM 4924 C C . THR B 1 227 ? 12.805 13.805 9.383 1 96.25 227 THR B C 1
ATOM 4926 O O . THR B 1 227 ? 12.633 14.148 10.555 1 96.25 227 THR B O 1
ATOM 4929 N N . LEU B 1 228 ? 13.266 12.664 9.023 1 96.94 228 LEU B N 1
ATOM 4930 C CA . LEU B 1 228 ? 13.562 11.625 10.008 1 96.94 228 LEU B CA 1
ATOM 4931 C C . LEU B 1 228 ? 14.961 11.805 10.586 1 96.94 228 LEU B C 1
ATOM 4933 O O . LEU B 1 228 ? 15.852 12.336 9.922 1 96.94 228 LEU B O 1
ATOM 4937 N N . THR B 1 229 ? 15.086 11.391 11.836 1 96.81 229 THR B N 1
ATOM 4938 C CA . THR B 1 229 ? 16.438 11.312 12.398 1 96.81 229 THR B CA 1
ATOM 4939 C C . THR B 1 229 ? 17.266 10.266 11.664 1 96.81 229 THR B C 1
ATOM 4941 O O . THR B 1 229 ? 16.719 9.336 11.07 1 96.81 229 THR B O 1
ATOM 4944 N N . GLU B 1 230 ? 18.547 10.461 11.727 1 94.62 230 GLU B N 1
ATOM 4945 C CA . GLU B 1 230 ? 19.453 9.547 11.031 1 94.62 230 GLU B CA 1
ATOM 4946 C C . GLU B 1 230 ? 19.25 8.109 11.492 1 94.62 230 GLU B C 1
ATOM 4948 O O . GLU B 1 230 ? 19.281 7.176 10.688 1 94.62 230 GLU B O 1
ATOM 4953 N N . GLN B 1 231 ? 18.906 7.898 12.703 1 94.12 231 GLN B N 1
ATOM 4954 C CA . GLN B 1 231 ? 18.797 6.578 13.32 1 94.12 231 GLN B CA 1
ATOM 4955 C C . GLN B 1 231 ? 17.531 5.863 12.859 1 94.12 231 GLN B C 1
ATOM 4957 O O . GLN B 1 231 ? 17.438 4.637 12.945 1 94.12 231 GLN B O 1
ATOM 4962 N N . THR B 1 232 ? 16.578 6.617 12.367 1 96.12 232 THR B N 1
ATOM 4963 C CA . THR B 1 232 ? 15.305 5.98 12.062 1 96.12 232 THR B CA 1
ATOM 4964 C C . THR B 1 232 ? 15.039 5.992 10.562 1 96.12 232 THR B C 1
ATOM 4966 O O . THR B 1 232 ? 13.938 5.668 10.117 1 96.12 232 THR B O 1
ATOM 4969 N N . LYS B 1 233 ? 16.031 6.383 9.781 1 95.19 233 LYS B N 1
ATOM 4970 C CA . LYS B 1 233 ? 15.898 6.316 8.328 1 95.19 233 LYS B CA 1
ATOM 4971 C C . LYS B 1 233 ? 15.852 4.867 7.848 1 95.19 233 LYS B C 1
ATOM 4973 O O . LYS B 1 233 ? 16.688 4.051 8.242 1 95.19 233 LYS B O 1
ATOM 4978 N N . PRO B 1 234 ? 14.898 4.539 7.051 1 95.88 234 PRO B N 1
ATOM 4979 C CA . PRO B 1 234 ? 14.844 3.186 6.496 1 95.88 234 PRO B CA 1
ATOM 4980 C C . PRO B 1 234 ? 15.93 2.936 5.449 1 95.88 234 PRO B C 1
ATOM 4982 O O . PRO B 1 234 ? 16.578 3.879 4.984 1 95.88 234 PRO B O 1
ATOM 4985 N N . ALA B 1 235 ? 16.125 1.635 5.18 1 96 235 ALA B N 1
ATOM 4986 C CA . ALA B 1 235 ? 17.031 1.279 4.09 1 96 235 ALA B CA 1
ATOM 4987 C C . ALA B 1 235 ? 16.516 1.802 2.754 1 96 235 ALA B C 1
ATOM 4989 O O . ALA B 1 235 ? 15.312 1.759 2.486 1 96 235 ALA B O 1
ATOM 4990 N N . LYS B 1 236 ? 17.422 2.268 1.943 1 92.62 236 LYS B N 1
ATOM 4991 C CA . LYS B 1 236 ? 17.047 2.846 0.654 1 92.62 236 LYS B CA 1
ATOM 4992 C C . LYS B 1 236 ? 17.078 1.791 -0.448 1 92.62 236 LYS B C 1
ATOM 4994 O O . LYS B 1 236 ? 17.859 0.842 -0.387 1 92.62 236 LYS B O 1
ATOM 4999 N N . SER B 1 237 ? 16.281 2.021 -1.47 1 89.88 237 SER B N 1
ATOM 5000 C CA . SER B 1 237 ? 16.219 1.134 -2.627 1 89.88 237 SER B CA 1
ATOM 5001 C C . SER B 1 237 ? 17.531 1.149 -3.402 1 89.88 237 SER B C 1
ATOM 5003 O O . SER B 1 237 ? 17.844 0.192 -4.109 1 89.88 237 SER B O 1
ATOM 5005 N N . THR B 1 238 ? 18.344 2.195 -3.24 1 89.56 238 THR B N 1
ATOM 5006 C CA . THR B 1 238 ? 19.578 2.352 -3.998 1 89.56 238 THR B CA 1
ATOM 5007 C C . THR B 1 238 ? 20.734 1.629 -3.309 1 89.56 238 THR B C 1
ATOM 5009 O O . THR B 1 238 ? 21.844 1.549 -3.854 1 89.56 238 THR B O 1
ATOM 5012 N N . PHE B 1 239 ? 20.469 1.155 -2.129 1 94.69 239 PHE B N 1
ATOM 5013 C CA . PHE B 1 239 ? 21.531 0.48 -1.393 1 94.69 239 PHE B CA 1
ATOM 5014 C C . PHE B 1 239 ? 22 -0.762 -2.141 1 94.69 239 PHE B C 1
ATOM 5016 O O . PHE B 1 239 ? 21.188 -1.508 -2.689 1 94.69 239 PHE B O 1
ATOM 5023 N N . ARG B 1 240 ? 23.328 -0.859 -2.174 1 95.31 240 ARG B N 1
ATOM 5024 C CA . ARG B 1 240 ? 23.906 -2.113 -2.648 1 95.31 240 ARG B CA 1
ATOM 5025 C C . ARG B 1 240 ? 23.766 -3.211 -1.599 1 95.31 240 ARG B C 1
ATOM 5027 O O . ARG B 1 240 ? 23.406 -2.939 -0.451 1 95.31 240 ARG B O 1
ATOM 5034 N N . LYS B 1 241 ? 24.047 -4.398 -2.051 1 97.31 241 LYS B N 1
ATOM 5035 C CA . LYS B 1 241 ? 23.906 -5.562 -1.185 1 97.31 241 LYS B CA 1
ATOM 5036 C C . LYS B 1 241 ? 24.656 -5.375 0.127 1 97.31 241 LYS B C 1
ATOM 5038 O O . LYS B 1 241 ? 24.109 -5.594 1.206 1 97.31 241 LYS B O 1
ATOM 5043 N N . ALA B 1 242 ? 25.859 -4.906 0.067 1 97.94 242 ALA B N 1
ATOM 5044 C CA . ALA B 1 242 ? 26.688 -4.715 1.251 1 97.94 242 ALA B CA 1
ATOM 5045 C C . ALA B 1 242 ? 26.094 -3.648 2.17 1 97.94 242 ALA B C 1
ATOM 5047 O O . ALA B 1 242 ? 26.141 -3.785 3.395 1 97.94 242 ALA B O 1
ATOM 5048 N N . GLN B 1 243 ? 25.531 -2.637 1.562 1 98.12 243 GLN B N 1
ATOM 5049 C CA . GLN B 1 243 ? 24.938 -1.553 2.34 1 98.12 243 GLN B CA 1
ATOM 5050 C C . GLN B 1 243 ? 23.688 -2.023 3.078 1 98.12 243 GLN B C 1
ATOM 5052 O O . GLN B 1 243 ? 23.422 -1.584 4.195 1 98.12 243 GLN B O 1
ATOM 5057 N N . LEU B 1 244 ? 22.969 -2.912 2.439 1 98.38 244 LEU B N 1
ATOM 5058 C CA . LEU B 1 244 ? 21.812 -3.498 3.105 1 98.38 244 LEU B CA 1
ATOM 5059 C C . LEU B 1 244 ? 22.234 -4.32 4.316 1 98.38 244 LEU B C 1
ATOM 5061 O O . LEU B 1 244 ? 21.641 -4.215 5.387 1 98.38 244 LEU B O 1
ATOM 5065 N N . ALA B 1 245 ? 23.281 -5.066 4.117 1 98.62 245 ALA B N 1
ATOM 5066 C CA . ALA B 1 245 ? 23.812 -5.871 5.211 1 98.62 245 ALA B CA 1
ATOM 5067 C C . ALA B 1 245 ? 24.312 -4.984 6.352 1 98.62 245 ALA B C 1
ATOM 5069 O O . ALA B 1 245 ? 24.031 -5.25 7.523 1 98.62 245 ALA B O 1
ATOM 5070 N N . GLU B 1 246 ? 24.984 -3.941 6.012 1 98.5 246 GLU B N 1
ATOM 5071 C CA . GLU B 1 246 ? 25.469 -2.994 7.008 1 98.5 246 GLU B CA 1
ATOM 5072 C C . GLU B 1 246 ? 24.328 -2.336 7.766 1 98.5 246 GLU B C 1
ATOM 5074 O O . GLU B 1 246 ? 24.406 -2.139 8.977 1 98.5 246 GLU B O 1
ATOM 5079 N N . TRP B 1 247 ? 23.297 -2 6.969 1 98.12 247 TRP B N 1
ATOM 5080 C CA . TRP B 1 247 ? 22.125 -1.375 7.574 1 98.12 247 TRP B CA 1
ATOM 5081 C C . TRP B 1 247 ? 21.5 -2.291 8.617 1 98.12 247 TRP B C 1
ATOM 5083 O O . TRP B 1 247 ? 21.156 -1.848 9.719 1 98.12 247 TRP B O 1
ATOM 5093 N N . LEU B 1 248 ? 21.406 -3.572 8.336 1 98.5 248 LEU B N 1
ATOM 5094 C CA . LEU B 1 248 ? 20.828 -4.547 9.258 1 98.5 248 LEU B CA 1
ATOM 5095 C C . LEU B 1 248 ? 21.656 -4.633 10.539 1 98.5 248 LEU B C 1
ATOM 5097 O O . LEU B 1 248 ? 21.094 -4.617 11.641 1 98.5 248 LEU B O 1
ATOM 5101 N N . VAL B 1 249 ? 22.922 -4.648 10.43 1 98.25 249 VAL B N 1
ATOM 5102 C CA . VAL B 1 249 ? 23.812 -4.746 11.578 1 98.25 249 VAL B CA 1
ATOM 5103 C C . VAL B 1 249 ? 23.75 -3.463 12.398 1 98.25 249 VAL B C 1
ATOM 5105 O O . VAL B 1 249 ? 23.641 -3.506 13.633 1 98.25 249 VAL B O 1
ATOM 5108 N N . ALA B 1 250 ? 23.781 -2.338 11.734 1 97.44 250 ALA B N 1
ATOM 5109 C CA . ALA B 1 250 ? 23.75 -1.036 12.398 1 97.44 250 ALA B CA 1
ATOM 5110 C C . ALA B 1 250 ? 22.484 -0.86 13.211 1 97.44 250 ALA B C 1
ATOM 5112 O O . ALA B 1 250 ? 22.484 -0.17 14.234 1 97.44 250 ALA B O 1
ATOM 5113 N N . HIS B 1 251 ? 21.422 -1.54 12.805 1 97.31 251 HIS B N 1
ATOM 5114 C CA . HIS B 1 251 ? 20.141 -1.379 13.484 1 97.31 251 HIS B CA 1
ATOM 5115 C C . HIS B 1 251 ? 19.875 -2.537 14.445 1 97.31 251 HIS B C 1
ATOM 5117 O O . HIS B 1 251 ? 18.766 -2.684 14.953 1 97.31 251 HIS B O 1
ATOM 5123 N N . GLY B 1 252 ? 20.812 -3.385 14.594 1 96.31 252 GLY B N 1
ATOM 5124 C CA . GLY B 1 252 ? 20.766 -4.43 15.602 1 96.31 252 GLY B CA 1
ATOM 5125 C C . GLY B 1 252 ? 19.828 -5.566 15.234 1 96.31 252 GLY B C 1
ATOM 5126 O O . GLY B 1 252 ? 19.281 -6.242 16.109 1 96.31 252 GLY B O 1
ATOM 5127 N N . VAL B 1 253 ? 19.562 -5.809 13.961 1 97.12 253 VAL B N 1
ATOM 5128 C CA . VAL B 1 253 ? 18.672 -6.871 13.523 1 97.12 253 VAL B CA 1
ATOM 5129 C C . VAL B 1 253 ? 19.375 -8.219 13.641 1 97.12 253 VAL B C 1
ATOM 5131 O O . VAL B 1 253 ? 20.516 -8.367 13.211 1 97.12 253 VAL B O 1
ATOM 5134 N N . VAL B 1 254 ? 18.688 -9.156 14.289 1 97.38 254 VAL B N 1
ATOM 5135 C CA . VAL B 1 254 ? 19.188 -10.531 14.359 1 97.38 254 VAL B CA 1
ATOM 5136 C C . VAL B 1 254 ? 18.219 -11.469 13.641 1 97.38 254 VAL B C 1
ATOM 5138 O O . VAL B 1 254 ? 17.031 -11.531 13.977 1 97.38 254 VAL B O 1
ATOM 5141 N N . HIS B 1 255 ? 18.734 -12.195 12.656 1 96.62 255 HIS B N 1
ATOM 5142 C CA . HIS B 1 255 ? 17.922 -13.125 11.859 1 96.62 255 HIS B CA 1
ATOM 5143 C C . HIS B 1 255 ? 18.625 -14.469 11.727 1 96.62 255 HIS B C 1
ATOM 5145 O O . HIS B 1 255 ? 19.734 -14.555 11.195 1 96.62 255 HIS B O 1
ATOM 5151 N N . ASN B 1 256 ? 17.969 -15.492 12.211 1 95.81 256 ASN B N 1
ATOM 5152 C CA . ASN B 1 256 ? 18.516 -16.844 12.156 1 95.81 256 ASN B CA 1
ATOM 5153 C C . ASN B 1 256 ? 19.938 -16.906 12.711 1 95.81 256 ASN B C 1
ATOM 5155 O O . ASN B 1 256 ? 20.812 -17.5 12.094 1 95.81 256 ASN B O 1
ATOM 5159 N N . GLY B 1 257 ? 20.141 -16.125 13.719 1 95.5 257 GLY B N 1
ATOM 5160 C CA . GLY B 1 257 ? 21.438 -16.156 14.406 1 95.5 257 GLY B CA 1
ATOM 5161 C C . GLY B 1 257 ? 22.469 -15.273 13.742 1 95.5 257 GLY B C 1
ATOM 5162 O O . GLY B 1 257 ? 23.578 -15.109 14.273 1 95.5 257 GLY B O 1
ATOM 5163 N N . MET B 1 258 ? 22.172 -14.656 12.648 1 97.31 258 MET B N 1
ATOM 5164 C CA . MET B 1 258 ? 23.125 -13.797 11.945 1 97.31 258 MET B CA 1
ATOM 5165 C C . MET B 1 258 ? 23.25 -12.445 12.633 1 97.31 258 MET B C 1
ATOM 5167 O O . MET B 1 258 ? 22.25 -11.852 13.031 1 97.31 258 MET B O 1
ATOM 5171 N N . ARG B 1 259 ? 24.547 -11.977 12.766 1 96.75 259 ARG B N 1
ATOM 5172 C CA . ARG B 1 259 ? 24.766 -10.734 13.5 1 96.75 259 ARG B CA 1
ATOM 5173 C C . ARG B 1 259 ? 25.781 -9.844 12.781 1 96.75 259 ARG B C 1
ATOM 5175 O O . ARG B 1 259 ? 25.859 -8.641 13.055 1 96.75 259 ARG B O 1
ATOM 5182 N N . THR B 1 260 ? 26.5 -10.477 11.891 1 98.06 260 THR B N 1
ATOM 5183 C CA . THR B 1 260 ? 27.578 -9.734 11.266 1 98.06 260 THR B CA 1
ATOM 5184 C C . THR B 1 260 ? 27.281 -9.484 9.789 1 98.06 260 THR B C 1
ATOM 5186 O O . THR B 1 260 ? 26.438 -10.172 9.195 1 98.06 260 THR B O 1
ATOM 5189 N N . VAL B 1 261 ? 27.969 -8.5 9.281 1 98.25 261 VAL B N 1
ATOM 5190 C CA . VAL B 1 261 ? 27.812 -8.164 7.867 1 98.25 261 VAL B CA 1
ATOM 5191 C C . VAL B 1 261 ? 28.156 -9.375 7.008 1 98.25 261 VAL B C 1
ATOM 5193 O O . VAL B 1 261 ? 27.438 -9.695 6.055 1 98.25 261 VAL B O 1
ATOM 5196 N N . ASP B 1 262 ? 29.188 -10.102 7.324 1 98.19 262 ASP B N 1
ATOM 5197 C CA . ASP B 1 262 ? 29.641 -11.266 6.562 1 98.19 262 ASP B CA 1
ATOM 5198 C C . ASP B 1 262 ? 28.562 -12.352 6.547 1 98.19 262 ASP B C 1
ATOM 5200 O O . ASP B 1 262 ? 28.344 -12.992 5.516 1 98.19 262 ASP B O 1
ATOM 5204 N N . GLU B 1 263 ? 27.969 -12.547 7.664 1 98.25 263 GLU B N 1
ATOM 5205 C CA . GLU B 1 263 ? 26.906 -13.539 7.734 1 98.25 263 GLU B CA 1
ATOM 5206 C C . GLU B 1 263 ? 25.734 -13.141 6.852 1 98.25 263 GLU B C 1
ATOM 5208 O O . GLU B 1 263 ? 25.203 -13.969 6.102 1 98.25 263 GLU B O 1
ATOM 5213 N N . TYR B 1 264 ? 25.359 -11.859 6.852 1 98.38 264 TYR B N 1
ATOM 5214 C CA . TYR B 1 264 ? 24.234 -11.383 6.055 1 98.38 264 TYR B CA 1
ATOM 5215 C C . TYR B 1 264 ? 24.562 -11.43 4.566 1 98.38 264 TYR B C 1
ATOM 5217 O O . TYR B 1 264 ? 23.672 -11.617 3.734 1 98.38 264 TYR B O 1
ATOM 5225 N N . MET B 1 265 ? 25.828 -11.352 4.234 1 97.94 265 MET B N 1
ATOM 5226 C CA . MET B 1 265 ? 26.266 -11.352 2.84 1 97.94 265 MET B CA 1
ATOM 5227 C C . MET B 1 265 ? 26.031 -12.719 2.201 1 97.94 265 MET B C 1
ATOM 5229 O O . MET B 1 265 ? 26.109 -12.852 0.979 1 97.94 265 MET B O 1
ATOM 5233 N N . THR B 1 266 ? 25.656 -13.758 3.012 1 97.44 266 THR B N 1
ATOM 5234 C CA . THR B 1 266 ? 25.312 -15.07 2.473 1 97.44 266 THR B CA 1
ATOM 5235 C C . THR B 1 266 ? 23.906 -15.07 1.895 1 97.44 266 THR B C 1
ATOM 5237 O O . THR B 1 266 ? 23.531 -15.984 1.155 1 97.44 266 THR B O 1
ATOM 5240 N N . MET B 1 267 ? 23.172 -14.062 2.193 1 97.94 267 MET B N 1
ATOM 5241 C CA . MET B 1 267 ? 21.828 -13.922 1.665 1 97.94 267 MET B CA 1
ATOM 5242 C C . MET B 1 267 ? 21.828 -13.172 0.339 1 97.94 267 MET B C 1
ATOM 5244 O O . MET B 1 267 ? 22.797 -12.492 0.009 1 97.94 267 MET B O 1
ATOM 5248 N N . THR B 1 268 ? 20.766 -13.281 -0.396 1 98.25 268 THR B N 1
ATOM 5249 C CA . THR B 1 268 ? 20.625 -12.523 -1.633 1 98.25 268 THR B CA 1
ATOM 5250 C C . THR B 1 268 ? 20.156 -11.102 -1.345 1 98.25 268 THR B C 1
ATOM 5252 O O . THR B 1 268 ? 19.641 -10.82 -0.26 1 98.25 268 THR B O 1
ATOM 5255 N N . LYS B 1 269 ? 20.344 -10.25 -2.318 1 98.06 269 LYS B N 1
ATOM 5256 C CA . LYS B 1 269 ? 19.953 -8.852 -2.166 1 98.06 269 LYS B CA 1
ATOM 5257 C C . LYS B 1 269 ? 18.453 -8.734 -1.901 1 98.06 269 LYS B C 1
ATOM 5259 O O . LYS B 1 269 ? 18.031 -7.98 -1.02 1 98.06 269 LYS B O 1
ATOM 5264 N N . PRO B 1 270 ? 17.562 -9.469 -2.648 1 98.12 270 PRO B N 1
ATOM 5265 C CA . PRO B 1 270 ? 16.141 -9.391 -2.346 1 98.12 270 PRO B CA 1
ATOM 5266 C C . PRO B 1 270 ? 15.805 -9.82 -0.917 1 98.12 270 PRO B C 1
ATOM 5268 O O . PRO B 1 270 ? 14.961 -9.211 -0.262 1 98.12 270 PRO B O 1
ATOM 5271 N N . GLU B 1 271 ? 16.484 -10.812 -0.455 1 98.44 271 GLU B N 1
ATOM 5272 C CA . GLU B 1 271 ? 16.266 -11.258 0.918 1 98.44 271 GLU B CA 1
ATOM 5273 C C . GLU B 1 271 ? 16.656 -10.172 1.917 1 98.44 271 GLU B C 1
ATOM 5275 O O . GLU B 1 271 ? 15.906 -9.898 2.865 1 98.44 271 GLU B O 1
ATOM 5280 N N . LEU B 1 272 ? 17.812 -9.617 1.656 1 98.62 272 LEU B N 1
ATOM 5281 C CA . LEU B 1 272 ? 18.281 -8.547 2.529 1 98.62 272 LEU B CA 1
ATOM 5282 C C . LEU B 1 272 ? 17.328 -7.355 2.49 1 98.62 272 LEU B C 1
ATOM 5284 O O . LEU B 1 272 ? 17.016 -6.777 3.531 1 98.62 272 LEU B O 1
ATOM 5288 N N . GLY B 1 273 ? 16.938 -7.004 1.289 1 98.06 273 GLY B N 1
ATOM 5289 C CA . GLY B 1 273 ? 15.992 -5.906 1.149 1 98.06 273 GLY B CA 1
ATOM 5290 C C . GLY B 1 273 ? 14.695 -6.137 1.907 1 98.06 273 GLY B C 1
ATOM 5291 O O . GLY B 1 273 ? 14.188 -5.23 2.568 1 98.06 273 GLY B O 1
ATOM 5292 N N . GLN B 1 274 ? 14.18 -7.336 1.763 1 97.69 274 GLN B N 1
ATOM 5293 C CA . GLN B 1 274 ? 12.945 -7.684 2.465 1 97.69 274 GLN B CA 1
ATOM 5294 C C . GLN B 1 274 ? 13.133 -7.609 3.977 1 97.69 274 GLN B C 1
ATOM 5296 O O . GLN B 1 274 ? 12.258 -7.129 4.695 1 97.69 274 GLN B O 1
ATOM 5301 N N . LEU B 1 275 ? 14.25 -8.125 4.422 1 97.88 275 LEU B N 1
ATOM 5302 C CA . LEU B 1 275 ? 14.555 -8.086 5.852 1 97.88 275 LEU B CA 1
ATOM 5303 C C . LEU B 1 275 ? 14.625 -6.645 6.348 1 97.88 275 LEU B C 1
ATOM 5305 O O . LEU B 1 275 ? 14.148 -6.336 7.441 1 97.88 275 LEU B O 1
ATOM 5309 N N . CYS B 1 276 ? 15.219 -5.773 5.582 1 97.88 276 CYS B N 1
ATOM 5310 C CA . CYS B 1 276 ? 15.281 -4.359 5.938 1 97.88 276 CYS B CA 1
ATOM 5311 C C . CYS B 1 276 ? 13.891 -3.754 6.027 1 97.88 276 CYS B C 1
ATOM 5313 O O . CYS B 1 276 ? 13.586 -3.014 6.969 1 97.88 276 CYS B O 1
ATOM 5315 N N . LYS B 1 277 ? 13.086 -4.074 5.066 1 96.12 277 LYS B N 1
ATOM 5316 C CA . LYS B 1 277 ? 11.719 -3.574 5.043 1 96.12 277 LYS B CA 1
ATOM 5317 C C . LYS B 1 277 ? 10.945 -4.031 6.281 1 96.12 277 LYS B C 1
ATOM 5319 O O . LYS B 1 277 ? 10.211 -3.248 6.887 1 96.12 277 LYS B O 1
ATOM 5324 N N . GLU B 1 278 ? 11.148 -5.266 6.691 1 95.19 278 GLU B N 1
ATOM 5325 C CA . GLU B 1 278 ? 10.445 -5.855 7.828 1 95.19 278 GLU B CA 1
ATOM 5326 C C . GLU B 1 278 ? 10.938 -5.273 9.148 1 95.19 278 GLU B C 1
ATOM 5328 O O . GLU B 1 278 ? 10.266 -5.391 10.172 1 95.19 278 GLU B O 1
ATOM 5333 N N . ASN B 1 279 ? 12.102 -4.695 9.125 1 96.31 279 ASN B N 1
ATOM 5334 C CA . ASN B 1 279 ? 12.695 -4.176 10.352 1 96.31 279 ASN B CA 1
ATOM 5335 C C . ASN B 1 279 ? 12.836 -2.656 10.305 1 96.31 279 ASN B C 1
ATOM 5337 O O . ASN B 1 279 ? 13.75 -2.098 10.914 1 96.31 279 ASN B O 1
ATOM 5341 N N . LYS B 1 280 ? 11.977 -2.082 9.508 1 95 280 LYS B N 1
ATOM 5342 C CA . LYS B 1 280 ? 11.961 -0.623 9.461 1 95 280 LYS B CA 1
ATOM 5343 C C . LYS B 1 280 ? 11.719 -0.028 10.844 1 95 280 LYS B C 1
ATOM 5345 O O . LYS B 1 280 ? 10.75 -0.388 11.516 1 95 280 LYS B O 1
ATOM 5350 N N . PRO B 1 281 ? 12.547 0.871 11.289 1 94.75 281 PRO B N 1
ATOM 5351 C CA . PRO B 1 281 ? 12.359 1.456 12.617 1 94.75 281 PRO B CA 1
ATOM 5352 C C . PRO B 1 281 ? 11.148 2.383 12.688 1 94.75 281 PRO B C 1
ATOM 5354 O O . PRO B 1 281 ? 10.703 2.896 11.656 1 94.75 281 PRO B O 1
ATOM 5357 N N . LYS B 1 282 ? 10.656 2.529 13.922 1 94.38 282 LYS B N 1
ATOM 5358 C CA . LYS B 1 282 ? 9.625 3.539 14.133 1 94.38 282 LYS B CA 1
ATOM 5359 C C . LYS B 1 282 ? 10.141 4.934 13.805 1 94.38 282 LYS B C 1
ATOM 5361 O O . LYS B 1 282 ? 11.234 5.312 14.227 1 94.38 282 LYS B O 1
ATOM 5366 N N . PRO B 1 283 ? 9.414 5.652 13.094 1 95.38 283 PRO B N 1
ATOM 5367 C CA . PRO B 1 283 ? 9.891 6.977 12.672 1 95.38 283 PRO B CA 1
ATOM 5368 C C . PRO B 1 283 ? 10.055 7.938 13.852 1 95.38 283 PRO B C 1
ATOM 5370 O O . PRO B 1 283 ? 9.227 7.953 14.758 1 95.38 283 PRO B O 1
ATOM 5373 N N . GLU B 1 284 ? 11.148 8.625 13.852 1 96.94 284 GLU B N 1
ATOM 5374 C CA . GLU B 1 284 ? 11.414 9.758 14.734 1 96.94 284 GLU B CA 1
ATOM 5375 C C . GLU B 1 284 ? 11.789 11.008 13.938 1 96.94 284 GLU B C 1
ATOM 5377 O O . GLU B 1 284 ? 12.719 10.977 13.125 1 96.94 284 GLU B O 1
ATOM 5382 N N . TYR B 1 285 ? 11.102 12.016 14.219 1 97.94 285 TYR B N 1
ATOM 5383 C CA . TYR B 1 285 ? 11.266 13.219 13.406 1 97.94 285 TYR B CA 1
ATOM 5384 C C . TYR B 1 285 ? 12.227 14.203 14.078 1 97.94 285 TYR B C 1
ATOM 5386 O O . TYR B 1 285 ? 12.172 14.406 15.289 1 97.94 285 TYR B O 1
ATOM 5394 N N . GLU B 1 286 ? 13.078 14.797 13.297 1 98 286 GLU B N 1
ATOM 5395 C CA . GLU B 1 286 ? 14.078 15.734 13.805 1 98 286 GLU B CA 1
ATOM 5396 C C . GLU B 1 286 ? 13.43 16.875 14.578 1 98 286 GLU B C 1
ATOM 5398 O O . GLU B 1 286 ? 13.938 17.281 15.625 1 98 286 GLU B O 1
ATOM 5403 N N . VAL B 1 287 ? 12.328 17.344 14.055 1 98.31 287 VAL B N 1
ATOM 5404 C CA . VAL B 1 287 ? 11.664 18.484 14.688 1 98.31 287 VAL B CA 1
ATOM 5405 C C . VAL B 1 287 ? 11.148 18.094 16.062 1 98.31 287 VAL B C 1
ATOM 5407 O O . VAL B 1 287 ? 11.172 18.891 17 1 98.31 287 VAL B O 1
ATOM 5410 N N . ALA B 1 288 ? 10.672 16.891 16.219 1 98.25 288 ALA B N 1
ATOM 5411 C CA . ALA B 1 288 ? 10.18 16.422 17.5 1 98.25 288 ALA B CA 1
ATOM 5412 C C . ALA B 1 288 ? 11.32 16.281 18.516 1 98.25 288 ALA B C 1
ATOM 5414 O O . ALA B 1 288 ? 11.172 16.656 19.672 1 98.25 288 ALA B O 1
ATOM 5415 N N . VAL B 1 289 ? 12.438 15.766 18.047 1 98.12 289 VAL B N 1
ATOM 5416 C CA . VAL B 1 289 ? 13.617 15.641 18.891 1 98.12 289 VAL B CA 1
ATOM 5417 C C . VAL B 1 289 ? 14.078 17.016 19.344 1 98.12 289 VAL B C 1
ATOM 5419 O O . VAL B 1 289 ? 14.344 17.234 20.531 1 98.12 289 VAL B O 1
ATOM 5422 N N . THR B 1 290 ? 14.141 17.953 18.438 1 97.94 290 THR B N 1
ATOM 5423 C CA . THR B 1 290 ? 14.555 19.328 18.734 1 97.94 290 THR B CA 1
ATOM 5424 C C . THR B 1 290 ? 13.602 19.969 19.734 1 97.94 290 THR B C 1
ATOM 5426 O O . THR B 1 290 ? 14.047 20.641 20.688 1 97.94 290 THR B O 1
ATOM 5429 N N . ALA B 1 291 ? 12.312 19.781 19.562 1 98.62 291 ALA B N 1
ATOM 5430 C CA . ALA B 1 291 ? 11.32 20.359 20.453 1 98.62 291 ALA B CA 1
ATOM 5431 C C . A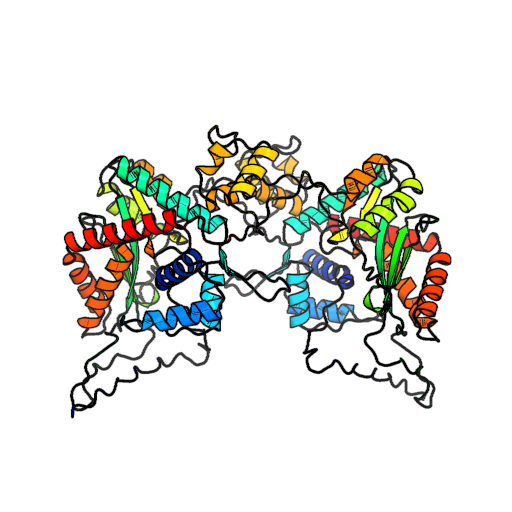LA B 1 291 ? 11.484 19.812 21.875 1 98.62 291 ALA B C 1
ATOM 5433 O O . ALA B 1 291 ? 11.344 20.562 22.844 1 98.62 291 ALA B O 1
ATOM 5434 N N . ARG B 1 292 ? 11.805 18.594 21.969 1 98.19 292 ARG B N 1
ATOM 5435 C CA . ARG B 1 292 ? 11.961 17.969 23.281 1 98.19 292 ARG B CA 1
ATOM 5436 C C . ARG B 1 292 ? 13.133 18.594 24.047 1 98.19 292 ARG B C 1
ATOM 5438 O O . ARG B 1 292 ? 13.094 18.672 25.281 1 98.19 292 ARG B O 1
ATOM 5445 N N . GLU B 1 293 ? 14.148 19 23.375 1 97.75 293 GLU B N 1
ATOM 5446 C CA . GLU B 1 293 ? 15.281 19.672 24 1 97.75 293 GLU B CA 1
ATOM 5447 C C . GLU B 1 293 ? 14.836 20.953 24.719 1 97.75 293 GLU B C 1
ATOM 5449 O O . GLU B 1 293 ? 15.516 21.422 25.641 1 97.75 293 GLU B O 1
ATOM 5454 N N . PHE B 1 294 ? 13.719 21.531 24.344 1 98.19 294 PHE B N 1
ATOM 5455 C CA . PHE B 1 294 ? 13.203 22.766 24.938 1 98.19 294 PHE B CA 1
ATOM 5456 C C . PHE B 1 294 ? 11.969 22.484 25.797 1 98.19 294 PHE B C 1
ATOM 5458 O O . PHE B 1 294 ? 11.195 23.391 26.078 1 98.19 294 PHE B O 1
ATOM 5465 N N . ASP B 1 295 ? 11.719 21.203 26.062 1 98.31 295 ASP B N 1
ATOM 5466 C CA . ASP B 1 295 ? 10.586 20.766 26.875 1 98.31 295 ASP B CA 1
ATOM 5467 C C . ASP B 1 295 ? 9.258 21.062 26.172 1 98.31 295 ASP B C 1
ATOM 5469 O O . ASP B 1 295 ? 8.312 21.547 26.812 1 98.31 295 ASP B O 1
ATOM 5473 N N . CYS B 1 296 ? 9.227 20.906 24.891 1 98.62 296 CYS B N 1
ATOM 5474 C CA . CYS B 1 296 ? 8.031 21.062 24.062 1 98.62 296 CYS B CA 1
ATOM 5475 C C . CYS B 1 296 ? 7.723 19.766 23.312 1 98.62 296 CYS B C 1
ATOM 5477 O O . CYS B 1 296 ? 8.586 18.891 23.203 1 98.62 296 CYS B O 1
ATOM 5479 N N . ASP B 1 297 ? 6.512 19.578 22.906 1 98.56 297 ASP B N 1
ATOM 5480 C CA . ASP B 1 297 ? 6.102 18.453 22.094 1 98.56 297 ASP B CA 1
ATOM 5481 C C . ASP B 1 297 ? 5.574 18.922 20.734 1 98.56 297 ASP B C 1
ATOM 5483 O O . ASP B 1 297 ? 5.027 20.016 20.625 1 98.56 297 ASP B O 1
ATOM 5487 N N . VAL B 1 298 ? 5.785 18.078 19.781 1 98.69 298 VAL B N 1
ATOM 5488 C CA . VAL B 1 298 ? 5.227 18.312 18.453 1 98.69 298 VAL B CA 1
ATOM 5489 C C . VAL B 1 298 ? 4.012 17.406 18.234 1 98.69 298 VAL B C 1
ATOM 5491 O O . VAL B 1 298 ? 4.039 16.219 18.594 1 98.69 298 VAL B O 1
ATOM 5494 N N . LEU B 1 299 ? 2.959 17.953 17.781 1 98.75 299 LEU B N 1
ATOM 5495 C CA . LEU B 1 299 ? 1.765 17.219 17.375 1 98.75 299 LEU B CA 1
ATOM 5496 C C . LEU B 1 299 ? 1.47 17.406 15.898 1 98.75 299 LEU B C 1
ATOM 5498 O O . LEU B 1 299 ? 1.162 18.516 15.461 1 98.75 299 LEU B O 1
ATOM 5502 N N . PHE B 1 300 ? 1.532 16.344 15.117 1 98.38 300 PHE B N 1
ATOM 5503 C CA . PHE B 1 300 ? 1.325 16.438 13.68 1 98.38 300 PHE B CA 1
ATOM 5504 C C . PHE B 1 300 ? -0.161 16.406 13.336 1 98.38 300 PHE B C 1
ATOM 5506 O O . PHE B 1 300 ? -0.92 15.633 13.922 1 98.38 300 PHE B O 1
ATOM 5513 N N . LEU B 1 301 ? -0.53 17.25 12.445 1 98.12 301 LEU B N 1
ATOM 5514 C CA . LEU B 1 301 ? -1.88 17.219 11.891 1 98.12 301 LEU B CA 1
ATOM 5515 C C . LEU B 1 301 ? -2.102 15.93 11.102 1 98.12 301 LEU B C 1
ATOM 5517 O O . LEU B 1 301 ? -1.165 15.391 10.5 1 98.12 301 LEU B O 1
ATOM 5521 N N . PRO B 1 302 ? -3.377 15.422 11.203 1 97.19 302 PRO B N 1
ATOM 5522 C CA . PRO B 1 302 ? -3.66 14.289 10.32 1 97.19 302 PRO B CA 1
ATOM 5523 C C . PRO B 1 302 ? -3.529 14.648 8.836 1 97.19 302 PRO B C 1
ATOM 5525 O O . PRO B 1 302 ? -3.75 15.797 8.453 1 97.19 302 PRO B O 1
ATOM 5528 N N . VAL B 1 303 ? -3.217 13.648 8.094 1 94.75 303 VAL B N 1
ATOM 5529 C CA . VAL B 1 303 ? -3.047 13.828 6.656 1 94.75 303 VAL B CA 1
ATOM 5530 C C . VAL B 1 303 ? -4.324 14.414 6.055 1 94.75 303 VAL B C 1
ATOM 5532 O O . VAL B 1 303 ? -5.422 13.922 6.316 1 94.75 303 VAL B O 1
ATOM 5535 N N . GLY B 1 304 ? -4.133 15.484 5.328 1 91.88 304 GLY B N 1
ATOM 5536 C CA . GLY B 1 304 ? -5.238 16.047 4.562 1 91.88 304 GLY B CA 1
ATOM 5537 C C . GLY B 1 304 ? -6.234 16.797 5.426 1 91.88 304 GLY B C 1
ATOM 5538 O O . GLY B 1 304 ? -7.418 16.875 5.09 1 91.88 304 GLY B O 1
ATOM 5539 N N . HIS B 1 305 ? -5.852 17.344 6.586 1 96.44 305 HIS B N 1
ATOM 5540 C CA . HIS B 1 305 ? -6.785 18.016 7.477 1 96.44 305 HIS B CA 1
ATOM 5541 C C . HIS B 1 305 ? -6.324 19.438 7.785 1 96.44 305 HIS B C 1
ATOM 5543 O O . HIS B 1 305 ? -6.199 19.828 8.953 1 96.44 305 HIS B O 1
ATOM 5549 N N . PRO B 1 306 ? -6.254 20.234 6.773 1 95 306 PRO B N 1
ATOM 5550 C CA . PRO B 1 306 ? -5.844 21.625 7.031 1 95 306 PRO B CA 1
ATOM 5551 C C . PRO B 1 306 ? -6.852 22.391 7.883 1 95 306 PRO B C 1
ATOM 5553 O O . PRO B 1 306 ? -6.488 23.359 8.555 1 95 306 PRO B O 1
ATOM 5556 N N . GLU B 1 307 ? -8.102 22 7.938 1 95 307 GLU B N 1
ATOM 5557 C CA . GLU B 1 307 ? -9.164 22.688 8.672 1 95 307 GLU B CA 1
ATOM 5558 C C . GLU B 1 307 ? -8.961 22.562 10.18 1 95 307 GLU B C 1
ATOM 5560 O O . GLU B 1 307 ? -9.602 23.281 10.961 1 95 307 GLU B O 1
ATOM 5565 N N . LEU B 1 308 ? -8.047 21.703 10.531 1 97.88 308 LEU B N 1
ATOM 5566 C CA . LEU B 1 308 ? -7.766 21.547 11.953 1 97.88 308 LEU B CA 1
ATOM 5567 C C . LEU B 1 308 ? -6.629 22.469 12.391 1 97.88 308 LEU B C 1
ATOM 5569 O O . LEU B 1 308 ? -6.25 22.484 13.57 1 97.88 308 LEU B O 1
ATOM 5573 N N . ASN B 1 309 ? -6.113 23.297 11.461 1 97.94 309 ASN B N 1
ATOM 5574 C CA . ASN B 1 309 ? -5.051 24.266 11.727 1 97.94 309 ASN B CA 1
ATOM 5575 C C . ASN B 1 309 ? -5.566 25.688 11.656 1 97.94 309 ASN B C 1
ATOM 5577 O O . ASN B 1 309 ? -5.703 26.25 10.57 1 97.94 309 ASN B O 1
ATOM 5581 N N . PRO B 1 310 ? -5.766 26.328 12.758 1 97.44 310 PRO B N 1
ATOM 5582 C CA . PRO B 1 310 ? -6.363 27.656 12.766 1 97.44 310 PRO B CA 1
ATOM 5583 C C . PRO B 1 310 ? -5.562 28.672 11.953 1 97.44 310 PRO B C 1
ATOM 5585 O O . PRO B 1 310 ? -6.125 29.641 11.445 1 97.44 310 PRO B O 1
ATOM 5588 N N . ILE B 1 311 ? -4.301 28.453 11.805 1 97.12 311 ILE B N 1
ATOM 5589 C CA . ILE B 1 311 ? -3.463 29.422 11.125 1 97.12 311 ILE B CA 1
ATOM 5590 C C . ILE B 1 311 ? -3.842 29.484 9.648 1 97.12 311 ILE B C 1
ATOM 5592 O O . ILE B 1 311 ? -3.516 30.453 8.953 1 97.12 311 ILE B O 1
ATOM 5596 N N . GLU B 1 312 ? -4.48 28.453 9.148 1 94.31 312 GLU B N 1
ATOM 5597 C CA . GLU B 1 312 ? -4.969 28.469 7.773 1 94.31 312 GLU B CA 1
ATOM 5598 C C . GLU B 1 312 ? -5.934 29.625 7.535 1 94.31 312 GLU B C 1
ATOM 5600 O O . GLU B 1 312 ? -5.914 30.25 6.473 1 94.31 312 GLU B O 1
ATOM 5605 N N . MET B 1 313 ? -6.742 29.906 8.461 1 93.69 313 MET B N 1
ATOM 5606 C CA . MET B 1 313 ? -7.672 31.031 8.352 1 93.69 313 MET B CA 1
ATOM 5607 C C . MET B 1 313 ? -6.93 32.375 8.453 1 93.69 313 MET B C 1
ATOM 5609 O O . MET B 1 313 ? -7.32 33.344 7.824 1 93.69 313 MET B O 1
ATOM 5613 N N . VAL B 1 314 ? -5.914 32.375 9.195 1 93.75 314 VAL B N 1
ATOM 5614 C CA . VAL B 1 314 ? -5.074 33.562 9.273 1 93.75 314 VAL B CA 1
ATOM 5615 C C . VAL B 1 314 ? -4.457 33.844 7.906 1 93.75 314 VAL B C 1
ATOM 5617 O O . VAL B 1 314 ? -4.422 35 7.465 1 93.75 314 VAL B O 1
ATOM 5620 N N . TRP B 1 315 ? -3.975 32.781 7.297 1 93.5 315 TRP B N 1
ATOM 5621 C CA . TRP B 1 315 ? -3.391 32.969 5.973 1 93.5 315 TRP B CA 1
ATOM 5622 C C . TRP B 1 315 ? -4.41 33.531 4.996 1 93.5 315 TRP B C 1
ATOM 5624 O O . TRP B 1 315 ? -4.07 34.375 4.141 1 93.5 315 TRP B O 1
ATOM 5634 N N . SER B 1 316 ? -5.59 33.062 5.105 1 89.06 316 SER B N 1
ATOM 5635 C CA . SER B 1 316 ? -6.641 33.625 4.258 1 89.06 316 SER B CA 1
ATOM 5636 C C . SER B 1 316 ? -6.781 35.125 4.457 1 89.06 316 SER B C 1
ATOM 5638 O O . SER B 1 316 ? -6.898 35.875 3.486 1 89.06 316 SER B O 1
ATOM 5640 N N . TYR B 1 317 ? -6.766 35.562 5.641 1 90.62 317 TYR B N 1
ATOM 5641 C CA . TYR B 1 317 ? -6.82 36.969 5.961 1 90.62 317 TYR B CA 1
ATOM 5642 C C . TYR B 1 317 ? -5.621 37.719 5.379 1 90.62 317 TYR B C 1
ATOM 5644 O O . TYR B 1 317 ? -5.777 38.75 4.734 1 90.62 317 TYR B O 1
ATOM 5652 N N . VAL B 1 318 ? -4.445 37.188 5.586 1 92.56 318 VAL B N 1
ATOM 5653 C CA . VAL B 1 318 ? -3.211 37.812 5.141 1 92.56 318 VAL B CA 1
ATOM 5654 C C . VAL B 1 318 ? -3.229 37.969 3.619 1 92.56 318 VAL B C 1
ATOM 5656 O O . VAL B 1 318 ? -2.941 39.062 3.096 1 92.56 318 VAL B O 1
ATOM 5659 N N . LYS B 1 319 ? -3.551 36.906 2.996 1 89.38 319 LYS B N 1
ATOM 5660 C CA . LYS B 1 319 ? -3.566 36.938 1.537 1 89.38 319 LYS B CA 1
ATOM 5661 C C . LYS B 1 319 ? -4.605 37.938 1.015 1 89.38 319 LYS B C 1
ATOM 5663 O O . LYS B 1 319 ? -4.363 38.625 0.025 1 89.38 319 LYS B O 1
ATOM 5668 N N . SER B 1 320 ? -5.727 37.969 1.638 1 89.06 320 SER B N 1
ATOM 5669 C CA . SER B 1 320 ? -6.75 38.938 1.26 1 89.06 320 SER B CA 1
ATOM 5670 C C . SER B 1 320 ? -6.262 40.375 1.477 1 89.06 320 SER B C 1
ATOM 5672 O O . SER B 1 320 ? -6.508 41.25 0.647 1 89.06 320 SER B O 1
ATOM 5674 N N . TYR B 1 321 ? -5.66 40.594 2.605 1 92.06 321 TYR B N 1
ATOM 5675 C CA . TYR B 1 321 ? -5.102 41.906 2.914 1 92.06 321 TYR B CA 1
ATOM 5676 C C . TYR B 1 321 ? -4.078 42.312 1.867 1 92.06 321 TYR B C 1
ATOM 5678 O O . TYR B 1 321 ? -4.125 43.438 1.353 1 92.06 321 TYR B O 1
ATOM 5686 N N . VAL B 1 322 ? -3.172 41.438 1.52 1 91.94 322 VAL B N 1
ATOM 5687 C CA . VAL B 1 322 ? -2.119 41.719 0.546 1 91.94 322 VAL B CA 1
ATOM 5688 C C . VAL B 1 322 ? -2.74 42 -0.821 1 91.94 322 VAL B C 1
ATOM 5690 O O . VAL B 1 322 ? -2.359 42.969 -1.5 1 91.94 322 VAL B O 1
ATOM 5693 N N . ALA B 1 323 ? -3.656 41.156 -1.174 1 87.62 323 ALA B N 1
ATOM 5694 C CA . ALA B 1 323 ? -4.32 41.312 -2.463 1 87.62 323 ALA B CA 1
ATOM 5695 C C . ALA B 1 323 ? -5.016 42.688 -2.547 1 87.62 323 ALA B C 1
ATOM 5697 O O . ALA B 1 323 ? -4.957 43.344 -3.58 1 87.62 323 ALA B O 1
ATOM 5698 N N . LYS B 1 324 ? -5.629 43.094 -1.572 1 89.88 324 LYS B N 1
ATOM 5699 C CA . LYS B 1 324 ? -6.41 44.312 -1.525 1 89.88 324 LYS B CA 1
ATOM 5700 C C . LYS B 1 324 ? -5.508 45.562 -1.584 1 89.88 324 LYS B C 1
ATOM 5702 O O . LYS B 1 324 ? -5.879 46.594 -2.156 1 89.88 324 LYS B O 1
ATOM 5707 N N . HIS B 1 325 ? -4.34 45.469 -1.076 1 91.5 325 HIS B N 1
ATOM 5708 C CA . HIS B 1 325 ? -3.525 46.656 -0.888 1 91.5 325 HIS B CA 1
ATOM 5709 C C . HIS B 1 325 ? -2.33 46.656 -1.834 1 91.5 325 HIS B C 1
ATOM 5711 O O . HIS B 1 325 ? -1.562 47.625 -1.867 1 91.5 325 HIS B O 1
ATOM 5717 N N . ASN B 1 326 ? -2.176 45.531 -2.531 1 87.5 326 ASN B N 1
ATOM 5718 C CA . ASN B 1 326 ? -1.061 45.438 -3.467 1 87.5 326 ASN B CA 1
ATOM 5719 C C . ASN B 1 326 ? -1.221 46.406 -4.633 1 87.5 326 ASN B C 1
ATOM 5721 O O . ASN B 1 326 ? -2.105 46.25 -5.473 1 87.5 326 ASN B O 1
ATOM 5725 N N . THR B 1 327 ? -0.4 47.375 -4.77 1 84.25 327 THR B N 1
ATOM 5726 C CA . THR B 1 327 ? -0.527 48.406 -5.82 1 84.25 327 THR B CA 1
ATOM 5727 C C . THR B 1 327 ? 0.708 48.406 -6.715 1 84.25 327 THR B C 1
ATOM 5729 O O . THR B 1 327 ? 0.628 48.781 -7.891 1 84.25 327 THR B O 1
ATOM 5732 N N . ASP B 1 328 ? 1.819 48 -6.164 1 83 328 ASP B N 1
ATOM 5733 C CA . ASP B 1 328 ? 3.084 48.094 -6.887 1 83 328 ASP B CA 1
ATOM 5734 C C . ASP B 1 328 ? 3.404 46.812 -7.613 1 83 328 ASP B C 1
ATOM 5736 O O . ASP B 1 328 ? 4.258 46.781 -8.5 1 83 328 ASP B O 1
ATOM 5740 N N . PHE B 1 329 ? 2.84 45.719 -7.121 1 82.06 329 PHE B N 1
ATOM 5741 C CA . PHE B 1 329 ? 3.012 44.406 -7.715 1 82.06 329 PHE B CA 1
ATOM 5742 C C . PHE B 1 329 ? 4.484 44.031 -7.746 1 82.06 329 PHE B C 1
ATOM 5744 O O . PHE B 1 329 ? 4.984 43.531 -8.766 1 82.06 329 PHE B O 1
ATOM 5751 N N . SER B 1 330 ? 5.16 44.344 -6.699 1 85.69 330 SER B N 1
ATOM 5752 C CA . SER B 1 330 ? 6.539 43.906 -6.492 1 85.69 330 SER B CA 1
ATOM 5753 C C . SER B 1 330 ? 6.656 42.969 -5.289 1 85.69 330 SER B C 1
ATOM 5755 O O . SER B 1 330 ? 5.797 43 -4.402 1 85.69 330 SER B O 1
ATOM 5757 N N . LEU B 1 331 ? 7.699 42.25 -5.262 1 88.12 331 LEU B N 1
ATOM 5758 C CA . LEU B 1 331 ? 7.918 41.344 -4.141 1 88.12 331 LEU B CA 1
ATOM 5759 C C . LEU B 1 331 ? 8.133 42.125 -2.846 1 88.12 331 LEU B C 1
ATOM 5761 O O . LEU B 1 331 ? 7.672 41.719 -1.781 1 88.12 331 LEU B O 1
ATOM 5765 N N . SER B 1 332 ? 8.828 43.188 -3.018 1 89.88 332 SER B N 1
ATOM 5766 C CA . SER B 1 332 ? 9.07 44.031 -1.846 1 89.88 332 SER B CA 1
ATOM 5767 C C . SER B 1 332 ? 7.766 44.562 -1.265 1 89.88 332 SER B C 1
ATOM 5769 O O . SER B 1 332 ? 7.613 44.625 -0.044 1 89.88 332 SER B O 1
ATOM 5771 N N . GLU B 1 333 ? 6.938 44.875 -2.115 1 91.38 333 GLU B N 1
ATOM 5772 C CA . GLU B 1 333 ? 5.652 45.406 -1.662 1 91.38 333 GLU B CA 1
ATOM 5773 C C . GLU B 1 333 ? 4.824 44.312 -0.975 1 91.38 333 GLU B C 1
ATOM 5775 O O . GLU B 1 333 ? 4.25 44.531 0.09 1 91.38 333 GLU B O 1
ATOM 5780 N N . VAL B 1 334 ? 4.762 43.219 -1.565 1 91.62 334 VAL B N 1
ATOM 5781 C CA . VAL B 1 334 ? 3.932 42.156 -0.989 1 91.62 334 VAL B CA 1
ATOM 5782 C C . VAL B 1 334 ? 4.535 41.688 0.334 1 91.62 334 VAL B C 1
ATOM 5784 O O . VAL B 1 334 ? 3.809 41.312 1.256 1 91.62 334 VAL B O 1
ATOM 5787 N N . GLU B 1 335 ? 5.801 41.719 0.427 1 93.12 335 GLU B N 1
ATOM 5788 C CA . GLU B 1 335 ? 6.445 41.438 1.699 1 93.12 335 GLU B CA 1
ATOM 5789 C C . GLU B 1 335 ? 6.078 42.438 2.768 1 93.12 335 GLU B C 1
ATOM 5791 O O . GLU B 1 335 ? 5.75 42.094 3.898 1 93.12 335 GLU B O 1
ATOM 5796 N N . ARG B 1 336 ? 6.195 43.688 2.35 1 94.69 336 ARG B N 1
ATOM 5797 C CA . ARG B 1 336 ? 5.832 44.75 3.27 1 94.69 336 ARG B CA 1
ATOM 5798 C C . ARG B 1 336 ? 4.387 44.594 3.734 1 94.69 336 ARG B C 1
ATOM 5800 O O . ARG B 1 336 ? 4.098 44.719 4.926 1 94.69 336 ARG B O 1
ATOM 5807 N N . LEU B 1 337 ? 3.57 44.344 2.822 1 94.94 337 LEU B N 1
ATOM 5808 C CA . LEU B 1 337 ? 2.154 44.188 3.137 1 94.94 337 LEU B CA 1
ATOM 5809 C C . LEU B 1 337 ? 1.929 42.969 4.02 1 94.94 337 LEU B C 1
ATOM 5811 O O . LEU B 1 337 ? 1.052 42.969 4.887 1 94.94 337 LEU B O 1
ATOM 5815 N N . SER B 1 338 ? 2.676 41.875 3.814 1 95.12 338 SER B N 1
ATOM 5816 C CA . SER B 1 338 ? 2.586 40.688 4.664 1 95.12 338 SER B CA 1
ATOM 5817 C C . SER B 1 338 ? 2.98 41.031 6.102 1 95.12 338 SER B C 1
ATOM 5819 O O . SER B 1 338 ? 2.299 40.594 7.043 1 95.12 338 SER B O 1
ATOM 5821 N N . HIS B 1 339 ? 4.059 41.812 6.211 1 95.44 339 HIS B N 1
ATOM 5822 C CA . HIS B 1 339 ? 4.469 42.25 7.543 1 95.44 339 HIS B CA 1
ATOM 5823 C C . HIS B 1 339 ? 3.365 43.031 8.227 1 95.44 339 HIS B C 1
ATOM 5825 O O . HIS B 1 339 ? 3.053 42.812 9.398 1 95.44 339 HIS B O 1
ATOM 5831 N N . ALA B 1 340 ? 2.828 43.875 7.492 1 95.06 340 ALA B N 1
ATOM 5832 C CA . ALA B 1 340 ? 1.784 44.75 8.039 1 95.06 340 ALA B CA 1
ATOM 5833 C C . ALA B 1 340 ? 0.568 43.938 8.469 1 95.06 340 ALA B C 1
ATOM 5835 O O . ALA B 1 340 ? 0.012 44.156 9.547 1 95.06 340 ALA B O 1
ATOM 5836 N N . ALA B 1 341 ? 0.179 43.031 7.621 1 94.94 341 ALA B N 1
ATOM 5837 C CA . ALA B 1 341 ? -0.973 42.188 7.918 1 94.94 341 ALA B CA 1
ATOM 5838 C C . ALA B 1 341 ? -0.731 41.344 9.172 1 94.94 341 ALA B C 1
ATOM 5840 O O . ALA B 1 341 ? -1.603 41.25 10.039 1 94.94 341 ALA B O 1
ATOM 5841 N N . LEU B 1 342 ? 0.426 40.781 9.312 1 95.38 342 LEU B N 1
ATOM 5842 C CA . LEU B 1 342 ? 0.768 39.938 10.445 1 95.38 342 LEU B CA 1
ATOM 5843 C C . LEU B 1 342 ? 0.852 40.75 11.734 1 95.38 342 LEU B C 1
ATOM 5845 O O . LEU B 1 342 ? 0.392 40.281 12.789 1 95.38 342 LEU B O 1
ATOM 5849 N N . ASP B 1 343 ? 1.362 41.938 11.602 1 92.69 343 ASP B N 1
ATOM 5850 C CA . ASP B 1 343 ? 1.551 42.781 12.766 1 92.69 343 ASP B CA 1
ATOM 5851 C C . ASP B 1 343 ? 0.215 43.344 13.273 1 92.69 343 ASP B C 1
ATOM 5853 O O . ASP B 1 343 ? 0.076 43.656 14.453 1 92.69 343 ASP B O 1
ATOM 5857 N N . SER B 1 344 ? -0.681 43.375 12.383 1 89.56 344 SER B N 1
ATOM 5858 C CA . SER B 1 344 ? -1.961 43.969 12.75 1 89.56 344 SER B CA 1
ATOM 5859 C C . SER B 1 344 ? -2.969 42.906 13.172 1 89.56 344 SER B C 1
ATOM 5861 O O . SER B 1 344 ? -4.074 43.219 13.609 1 89.56 344 SER B O 1
ATOM 5863 N N . PHE B 1 345 ? -2.584 41.688 13.031 1 89.38 345 PHE B N 1
ATOM 5864 C CA . PHE B 1 345 ? -3.541 40.625 13.328 1 89.38 345 PHE B CA 1
ATOM 5865 C C . PHE B 1 345 ? -3.736 40.5 14.836 1 89.38 345 PHE B C 1
ATOM 5867 O O . PHE B 1 345 ? -2.777 40.25 15.57 1 89.38 345 PHE B O 1
ATOM 5874 N N . ASP B 1 346 ? -4.914 40.625 15.281 1 85.12 346 ASP B N 1
ATOM 5875 C CA . ASP B 1 346 ? -5.145 40.75 16.719 1 85.12 346 ASP B CA 1
ATOM 5876 C C . ASP B 1 346 ? -5.434 39.375 17.344 1 85.12 346 ASP B C 1
ATOM 5878 O O . ASP B 1 346 ? -5.812 38.438 16.656 1 85.12 346 ASP B O 1
ATOM 5882 N N . SER B 1 347 ? -5.344 39.406 18.688 1 88.5 347 SER B N 1
ATOM 5883 C CA . SER B 1 347 ? -5.488 38.188 19.5 1 88.5 347 SER B CA 1
ATOM 5884 C C . SER B 1 347 ? -6.938 37.719 19.531 1 88.5 347 SER B C 1
ATOM 5886 O O . SER B 1 347 ? -7.199 36.531 19.625 1 88.5 347 SER B O 1
ATOM 5888 N N . GLU B 1 348 ? -7.797 38.594 19.375 1 92.5 348 GLU B N 1
ATOM 5889 C CA . GLU B 1 348 ? -9.203 38.188 19.375 1 92.5 348 GLU B CA 1
ATOM 5890 C C . GLU B 1 348 ? -9.547 37.344 18.172 1 92.5 348 GLU B C 1
ATOM 5892 O O . GLU B 1 348 ? -10.273 36.344 18.297 1 92.5 348 GLU B O 1
ATOM 5897 N N . ALA B 1 349 ? -9 37.75 17.062 1 93.19 349 ALA B N 1
ATOM 5898 C CA . ALA B 1 349 ? -9.219 36.969 15.852 1 93.19 349 ALA B CA 1
ATOM 5899 C C . ALA B 1 349 ? -8.617 35.562 15.984 1 93.19 349 ALA B C 1
ATOM 5901 O O . ALA B 1 349 ? -9.234 34.594 15.578 1 93.19 349 ALA B O 1
ATOM 5902 N N . TRP B 1 350 ? -7.461 35.5 16.531 1 95.5 350 TRP B N 1
ATOM 5903 C CA . TRP B 1 350 ? -6.824 34.219 16.781 1 95.5 350 TRP B CA 1
ATOM 5904 C C . TRP B 1 350 ? -7.719 33.312 17.641 1 95.5 350 TRP B C 1
ATOM 5906 O O . TRP B 1 350 ? -7.895 32.125 17.344 1 95.5 350 TRP B O 1
ATOM 5916 N N . GLN B 1 351 ? -8.273 33.875 18.672 1 96.62 351 GLN B N 1
ATOM 5917 C CA . GLN B 1 351 ? -9.141 33.125 19.578 1 96.62 351 GLN B CA 1
ATOM 5918 C C . GLN B 1 351 ? -10.352 32.562 18.828 1 96.62 351 GLN B C 1
ATOM 5920 O O . GLN B 1 351 ? -10.727 31.406 19.031 1 96.62 351 GLN B O 1
ATOM 5925 N N . ARG B 1 352 ? -10.883 33.344 18 1 96.5 352 ARG B N 1
ATOM 5926 C CA . ARG B 1 352 ? -12.039 32.906 17.219 1 96.5 352 ARG B CA 1
ATOM 5927 C C . ARG B 1 352 ? -11.68 31.734 16.312 1 96.5 352 ARG B C 1
ATOM 5929 O O . ARG B 1 352 ? -12.453 30.797 16.172 1 96.5 352 ARG B O 1
ATOM 5936 N N . TYR B 1 353 ? -10.555 31.875 15.711 1 96.88 353 TYR B N 1
ATOM 5937 C CA . TYR B 1 353 ? -10.133 30.828 14.789 1 96.88 353 TYR B CA 1
ATOM 5938 C C . TYR B 1 353 ? -9.812 29.531 15.531 1 96.88 353 TYR B C 1
ATOM 5940 O O . TYR B 1 353 ? -10.141 28.438 15.07 1 96.88 353 TYR B O 1
ATOM 5948 N N . VAL B 1 354 ? -9.164 29.625 16.703 1 97.94 354 VAL B N 1
ATOM 5949 C CA . VAL B 1 354 ? -8.883 28.453 17.516 1 97.94 354 VAL B CA 1
ATOM 5950 C C . VAL B 1 354 ? -10.195 27.828 17.984 1 97.94 354 VAL B C 1
ATOM 5952 O O . VAL B 1 354 ? -10.359 26.609 17.922 1 97.94 354 VAL B O 1
ATOM 5955 N N . ASP B 1 355 ? -11.133 28.672 18.422 1 97.69 355 ASP B N 1
ATOM 5956 C CA . ASP B 1 355 ? -12.43 28.172 18.859 1 97.69 355 ASP B CA 1
ATOM 5957 C C . ASP B 1 355 ? -13.148 27.453 17.734 1 97.69 355 ASP B C 1
ATOM 5959 O O . ASP B 1 355 ? -13.82 26.438 17.969 1 97.69 355 ASP B O 1
ATOM 5963 N N . HIS B 1 356 ? -13.023 28.031 16.578 1 96.94 356 HIS B N 1
ATOM 5964 C CA . HIS B 1 356 ? -13.617 27.375 15.422 1 96.94 356 HIS B CA 1
ATOM 5965 C C . HIS B 1 356 ? -13.047 25.969 15.227 1 96.94 356 HIS B C 1
ATOM 5967 O O . HIS B 1 356 ? -13.797 25.016 14.984 1 96.94 356 HIS B O 1
ATOM 5973 N N . CYS B 1 357 ? -11.758 25.828 15.297 1 97.5 357 CYS B N 1
ATOM 5974 C CA . CYS B 1 357 ? -11.117 24.516 15.117 1 97.5 357 CYS B CA 1
ATOM 5975 C C . CYS B 1 357 ? -11.555 23.547 16.203 1 97.5 357 CYS B C 1
ATOM 5977 O O . CYS B 1 357 ? -11.727 22.359 15.945 1 97.5 357 CYS B O 1
ATOM 5979 N N . VAL B 1 358 ? -11.688 24.047 17.406 1 98.12 358 VAL B N 1
ATOM 5980 C CA . VAL B 1 358 ? -12.141 23.219 18.516 1 98.12 358 VAL B CA 1
ATOM 5981 C C . VAL B 1 358 ? -13.539 22.672 18.219 1 98.12 358 VAL B C 1
ATOM 5983 O O . VAL B 1 358 ? -13.836 21.516 18.5 1 98.12 358 VAL B O 1
ATOM 5986 N N . LYS B 1 359 ? -14.383 23.5 17.656 1 97.56 359 LYS B N 1
ATOM 5987 C CA . LYS B 1 359 ? -15.719 23.062 17.266 1 97.56 359 LYS B CA 1
ATOM 5988 C C . LYS B 1 359 ? -15.656 21.969 16.188 1 97.56 359 LYS B C 1
ATOM 5990 O O . LYS B 1 359 ? -16.391 21 16.25 1 97.56 359 LYS B O 1
ATOM 5995 N N . VAL B 1 360 ? -14.805 22.188 15.25 1 97.31 360 VAL B N 1
ATOM 5996 C CA . VAL B 1 360 ? -14.625 21.219 14.18 1 97.31 360 VAL B CA 1
ATOM 5997 C C . VAL B 1 360 ? -14.141 19.891 14.766 1 97.31 360 VAL B C 1
ATOM 5999 O O . VAL B 1 360 ? -14.633 18.828 14.383 1 97.31 360 VAL B O 1
ATOM 6002 N N . GLU B 1 361 ? -13.172 19.938 15.688 1 98.12 361 GLU B N 1
ATOM 6003 C CA . GLU B 1 361 ? -12.688 18.766 16.391 1 98.12 361 GLU B CA 1
ATOM 6004 C C . GLU B 1 361 ? -13.836 17.969 17.016 1 98.12 361 GLU B C 1
ATOM 6006 O O . GLU B 1 361 ? -13.938 16.766 16.812 1 98.12 361 GLU B O 1
ATOM 6011 N N . ARG B 1 362 ? -14.648 18.672 17.75 1 97.5 362 ARG B N 1
ATOM 6012 C CA . ARG B 1 362 ? -15.766 18.047 18.453 1 97.5 362 ARG B CA 1
ATOM 6013 C C . ARG B 1 362 ? -16.719 17.391 17.469 1 97.5 362 ARG B C 1
ATOM 6015 O O . ARG B 1 362 ? -17.172 16.266 17.703 1 97.5 362 ARG B O 1
ATOM 6022 N N . ARG B 1 363 ? -16.984 18.078 16.469 1 96.75 363 ARG B N 1
ATOM 6023 C CA . ARG B 1 363 ? -17.906 17.562 15.453 1 96.75 363 ARG B CA 1
ATOM 6024 C C . ARG B 1 363 ? -17.344 16.281 14.812 1 96.75 363 ARG B C 1
ATOM 6026 O O . ARG B 1 363 ? -18.078 15.305 14.648 1 96.75 363 ARG B O 1
ATOM 6033 N N . TYR B 1 364 ? -16.078 16.312 14.43 1 97.44 364 TYR B N 1
ATOM 6034 C CA . TYR B 1 364 ? -15.453 15.164 13.789 1 97.44 364 TYR B CA 1
ATOM 6035 C C . TYR B 1 364 ? -15.445 13.953 14.719 1 97.44 364 TYR B C 1
ATOM 6037 O O . TYR B 1 364 ? -15.594 12.82 14.266 1 97.44 364 TYR B O 1
ATOM 6045 N N . LEU B 1 365 ? -15.266 14.188 15.984 1 97.06 365 LEU B N 1
ATOM 6046 C CA . LEU B 1 365 ? -15.281 13.094 16.953 1 97.06 365 LEU B CA 1
ATOM 6047 C C . LEU B 1 365 ? -16.688 12.523 17.109 1 97.06 365 LEU B C 1
ATOM 6049 O O . LEU B 1 365 ? -16.875 11.305 17.156 1 97.06 365 LEU B O 1
ATOM 6053 N N . GLU B 1 366 ? -17.641 13.406 17.125 1 96.5 366 GLU B N 1
ATOM 6054 C CA . GLU B 1 366 ? -19.031 13.008 17.281 1 96.5 366 GLU B CA 1
ATOM 6055 C C . GLU B 1 366 ? -19.5 12.148 16.109 1 96.5 366 GLU B C 1
ATOM 6057 O O . GLU B 1 366 ? -20.281 11.211 16.297 1 96.5 366 GLU B O 1
ATOM 6062 N N . LEU B 1 367 ? -18.969 12.453 14.953 1 96.44 367 LEU B N 1
ATOM 6063 C CA . LEU B 1 367 ? -19.469 11.797 13.742 1 96.44 367 LEU B CA 1
ATOM 6064 C C . LEU B 1 367 ? -18.5 10.727 13.273 1 96.44 367 LEU B C 1
ATOM 6066 O O . LEU B 1 367 ? -18.609 10.227 12.148 1 96.44 367 LEU B O 1
ATOM 6070 N N . ALA B 1 368 ? -17.531 10.383 14.094 1 96.25 368 ALA B N 1
ATOM 6071 C CA . ALA B 1 368 ? -16.438 9.5 13.703 1 96.25 368 ALA B CA 1
ATOM 6072 C C . ALA B 1 368 ? -16.969 8.117 13.305 1 96.25 368 ALA B C 1
ATOM 6074 O O . ALA B 1 368 ? -16.391 7.453 12.445 1 96.25 368 ALA B O 1
ATOM 6075 N N . ASP B 1 369 ? -18.078 7.699 13.844 1 96.38 369 ASP B N 1
ATOM 6076 C CA . ASP B 1 369 ? -18.578 6.344 13.648 1 96.38 369 ASP B CA 1
ATOM 6077 C C . ASP B 1 369 ? -19.5 6.266 12.438 1 96.38 369 ASP B C 1
ATOM 6079 O O . ASP B 1 369 ? -19.906 5.176 12.023 1 96.38 369 ASP B O 1
ATOM 6083 N N . ASP B 1 370 ? -19.812 7.371 11.844 1 94 370 ASP B N 1
ATOM 6084 C CA . ASP B 1 370 ? -20.875 7.41 10.844 1 94 370 ASP B CA 1
ATOM 6085 C C . ASP B 1 370 ? -20.312 7.176 9.438 1 94 370 ASP B C 1
ATOM 6087 O O . ASP B 1 370 ? -21.062 6.871 8.516 1 94 370 ASP B O 1
ATOM 6091 N N . VAL B 1 371 ? -19.062 7.305 9.258 1 92.12 371 VAL B N 1
ATOM 6092 C CA . VAL B 1 371 ? -18.484 7.238 7.922 1 92.12 371 VAL B CA 1
ATOM 6093 C C . VAL B 1 371 ? -17.938 5.836 7.664 1 92.12 371 VAL B C 1
ATOM 6095 O O . VAL B 1 371 ? -17.156 5.305 8.461 1 92.12 371 VAL B O 1
ATOM 6098 N N . PRO B 1 372 ? -18.328 5.203 6.531 1 91.56 372 PRO B N 1
ATOM 6099 C CA . PRO B 1 372 ? -17.781 3.891 6.195 1 91.56 372 PRO B CA 1
ATOM 6100 C C . PRO B 1 372 ? -16.266 3.928 5.996 1 91.56 372 PRO B C 1
ATOM 6102 O O . PRO B 1 372 ? -15.727 4.918 5.496 1 91.56 372 PRO B O 1
ATOM 6105 N N . LEU B 1 373 ? -15.625 2.818 6.367 1 93.44 373 LEU B N 1
ATOM 6106 C CA . LEU B 1 373 ? -14.164 2.752 6.332 1 93.44 373 LEU B CA 1
ATOM 6107 C C . LEU B 1 373 ? -13.688 1.796 5.246 1 93.44 373 LEU B C 1
ATOM 6109 O O . LEU B 1 373 ? -14.359 0.805 4.945 1 93.44 373 LEU B O 1
ATOM 6113 N N . ASP B 1 374 ? -12.648 2.137 4.645 1 91.94 374 ASP B N 1
ATOM 6114 C CA . ASP B 1 374 ? -11.898 1.223 3.787 1 91.94 374 ASP B CA 1
ATOM 6115 C C . ASP B 1 374 ? -10.703 0.632 4.531 1 91.94 374 ASP B C 1
ATOM 6117 O O . ASP B 1 374 ? -9.773 1.355 4.891 1 91.94 374 ASP B O 1
ATOM 6121 N N . MET B 1 375 ? -10.719 -0.614 4.711 1 90.19 375 MET B N 1
ATOM 6122 C CA . MET B 1 375 ? -9.672 -1.284 5.48 1 90.19 375 MET B CA 1
ATOM 6123 C C . MET B 1 375 ? -8.82 -2.176 4.586 1 90.19 375 MET B C 1
ATOM 6125 O O . MET B 1 375 ? -8 -2.955 5.074 1 90.19 375 MET B O 1
ATOM 6129 N N . ASP B 1 376 ? -9.062 -2.061 3.166 1 76.75 376 ASP B N 1
ATOM 6130 C CA . ASP B 1 376 ? -8.414 -2.984 2.24 1 76.75 376 ASP B CA 1
ATOM 6131 C C . ASP B 1 376 ? -7.016 -2.502 1.871 1 76.75 376 ASP B C 1
ATOM 6133 O O . ASP B 1 376 ? -6.848 -1.378 1.393 1 76.75 376 ASP B O 1
ATOM 6137 N N . ASP B 1 377 ? -6.148 -2.092 2.725 1 60.66 377 ASP B N 1
ATOM 6138 C CA . ASP B 1 377 ? -4.801 -1.792 2.244 1 60.66 377 ASP B CA 1
ATOM 6139 C C . ASP B 1 377 ? -3.965 -3.064 2.129 1 60.66 377 ASP B C 1
ATOM 6141 O O . ASP B 1 377 ? -4.227 -4.051 2.818 1 60.66 377 ASP B O 1
#

Organism: Pythium oligandrum (NCBI:txid41045)

Foldseek 3Di:
DLDQPQPPPDDQPPPPVNPCPPPQDDLVCLLVLVVLQLVCLVVVHQDDLVVSLVSLVVVLPDDDPRDDDDSVNSVCCCCVAQNWDFDPDPDDRRGIAHAPVLLVLLLVLLVVVVVLVVVVAAEKEWDKDKDFLQFADSGDRQPSVNPPDQPRDRDPTWMKMWIFMGALQATQPQLTDIDTALVHCVPDPCNDDDALVVVLVSCLPGNLVRDDAAYEYEYEPPPSQQAFDPLQDADDPPDDQLRLLVNCLSNQHADPNDRHSVSSSVDDSVVSNVSRVVPRGDTDGPNQVSNVVSNYGYRYHRRSCCLLGLCVVLVVQLSNQLNHPNNPSDNVSSVVSSVVSRVPDGSNSNNVSNVSSSVVSVSSNVSSPSGHHDHPD/DLPQPFPPPDDQPPPPVVPCPPPQDDLVCLLVLVVLQLVCLVVVHQDDLVVSLVSLVVVLPDDDPRDNDDSVNSVCCCCVAQNWDFDPDPDDRGGIAHAPVLLVLLLVLLVVVVVLVVVVAAEKEWDKDKAFLQFADSGDRQPSVNPPDQPRDRDPTWMKMWIFMGALQATQPQLTDIDTALVNCPPDPCNDDDALVVVLVSCLPGNLVRDDAAYEYEYEPPPSQAAFDPLQDADDPPDDQLRLLVNCLSNQHADPNDRHSVSSSVDDSVVSNVSRVVPRGDTDGPNQVSNVVSNYGYRYHRRSCCLLGLCVVLVVQLSNQLNHPNNPSDNVSSVVSSVVSRVPDGSNSNNVSNVSSSVVSVSSNVSSPSGHHDHPD

Nearest PDB structures (foldseek):
  3f2k-assembly1_A  TM=7.587E-01  e=1.710E-05  Homo sapiens
  3k9k-assembly3_B  TM=7.383E-01  e=1.798E-05  Homo sapiens
  3k9j-assembly3_B  TM=7.047E-01  e=1.710E-05  Homo sapiens
  3k9k-assembly2_A  TM=7.254E-01  e=8.124E-05  Homo sapiens
  3f2k-assembly2_B  TM=7.327E-01  e=3.002E-04  Homo sapiens

Sequence (754 aa):
MQIRKKLESGEPFYDEEERDRAMEVPPSFAGDVRDAIFDMYAAKQHVTLDTLLKTLQDKRVTRTSGWKWSRSTLYRFLTDTMHYTYGKRRTYYQNLKENVSIAAQRVAYIKKVQEYRAEGRPIFYQDETWVNKNMTPANMWLDDEGQGGRAVPQGKGERSIVCHIGGRDGFVDGAKLIFRGSKALKDSDYHTEMNSSVFLDWMRRKVLPAVPSRSVIVIDRATYHTTLTEQTKPAKSTFRKAQLAEWLVAHGVVHNGMRTVDEYMTMTKPELGQLCKENKPKPEYEVAVTAREFDCDVLFLPVGHPELNPIEMVWSYVKSYVAKHNTDFSLSEVERLSHAALDSFDSEAWQRYVDHCVKVERRYLELADDVPLDMDDMQIRKKLESGEPFYDEEERDRAMEVPPSFAGDVRDAIFDMYAAKQHVTLDTLLKTLQDKRVTRTSGWKWSRSTLYRFLTDTMHYTYGKRRTYYQNLKENVSIAAQRVAYIKKVQEYRAEGRPIFYQDETWVNKNMTPANMWLDDEGQGGRAVPQGKGERSIVCHIGGRDGFVDGAKLIFRGSKALKDSDYHTEMNSSVFLDWMRRKVLPAVPSRSVIVIDRATYHTTLTEQTKPAKSTFRKAQLAEWLVAHGVVHNGMRTVDEYMTMTKPELGQLCKENKPKPEYEVAVTAREFDCDVLFLPVGHPELNPIEMVWSYVKSYVAKHNTDFSLSEVERLSHAALDSFDSEAWQRYVDHCVKVERRYLELADDVPLDMDD